Protein 6DBD (pdb70)

Nearest PDB structures (foldseek):
  6dbd-assembly3_C  TM=1.009E+00  e=6.130E-25  Lama glama
  6dbd-assembly2_B  TM=9.907E-01  e=2.478E-22  Lama glama
  8q95-assembly1_C  TM=9.164E-01  e=5.191E-14  Vicugna pacos
  7jwq-assembly1_A  TM=8.833E-01  e=3.161E-10  Homo sapiens
  7xst-assembly1_O  TM=7.056E-01  e=2.706E-07  Homo sapiens

Foldseek 3Di:
DKAKAKDWADEEAAQAKIKIKIFIDDPLVFWAKKFKQFVHHTAKIAGPVRDIDGDPVQPPAKDWDDPDSTMIMIIGGRDDQVPFGWMKMWTAGDDDPGIDIYPTHTHGYHD/DKAKAKDWADEEAAQAKIKIKIFIDDPLVFWFKKFKWFDPVDTHTAKMAGPVGDMDHDPVQPPAKDWDAPDSGMIMIIGGRDDQVPFGWMKMWTAGDDDDGIDIYPTHTHGYHD/DKAWEKDWADEDEAQAKTKIKIFMDDPLVFWAKKFKQFVHHTAKMAGPVGDMDGDCVLVPQWDWDAPDSGMIMIMGGRDDQVPFGWMKMWTAGDDDVGIDIYDTGTHGYHD/DKAKEKDWADEEEAQAKTKIKIFIDDPCPQWQKKAKQAPNHTQKMAGPVGDMDHDPVLVVQWDWDAPDDGMIMIIGGRDAQVPWGWIKMWIAGDDDPGIDIYDTGTHGYHHD

Sequence (448 aa):
QVKLEESGGGLVQAEGSSLRLSCVTSGRIEGILLVGWYRQRDVVASIDRNGNTRYDGSAEGRFTIARENANTVYLQMNNLRPEDSNVYVCGALSSGVNPWAWGQGTQVTVSSQVKLEESGGGLVQAEGSLRLSCVTSGRIEGILLVGWYRQGKQRDVVASIDRNGNTRYDGSAEGRFTIARENANTVYLQMNNLRPEDSNVYVCGALSSGVNPWAWGQGTQVTVSSQVKLEESGGGLVQAEGSLRLSCVTSGRIEGILLVGWYRQRDVVASIDRNGNTRYDGSAEGRFTIARENANTVYLQMNNLRPEDSNVYVCGALSSGVNPWAWGQGTQVTVSSQVKLEESGGGLVQAEGSLRLSCVTSGRIEGILLVGWYRQRDVVASIDRNGNTRYDGSAEGRFTIARENANTVYLQMNNLRPEDSNVYVCGALSSGVNPWAWGQGTQVTVSSE

B-factor: mean 36.5, std 15.75, range [14.29, 109.76]

Radius of gyration: 23.39 Å; Cα contacts (8 Å, |Δi|>4): 1218; chains: 4; bounding box: 67×67×54 Å

Structure (mmCIF, N/CA/C/O backbone):
data_6DBD
#
_entry.id   6DBD
#
_cell.length_a   97.701
_cell.length_b   97.701
_cell.length_c   243.800
_cell.angle_alpha   90.000
_cell.angle_beta   90.000
_cell.angle_gamma   120.000
#
_symmetry.space_group_name_H-M   'P 65 2 2'
#
loop_
_entity.id
_entity.type
_entity.pdbx_description
1 polymer 'nanobody VHH R326'
2 non-polymer 'SODIUM ION'
3 non-polymer 'ACETATE ION'
4 water water
#
loop_
_atom_site.group_PDB
_atom_site.id
_atom_site.type_symbol
_atom_site.label_atom_id
_atom_site.label_alt_id
_atom_site.label_comp_id
_atom_site.label_asym_id
_atom_site.label_entity_id
_atom_site.label_seq_id
_atom_site.pdbx_PDB_ins_code
_atom_site.Cartn_x
_atom_site.Cartn_y
_atom_site.Cartn_z
_atom_site.occupancy
_atom_site.B_iso_or_equiv
_atom_site.auth_seq_id
_atom_site.auth_comp_id
_atom_site.auth_asym_id
_atom_site.auth_atom_id
_atom_site.pdbx_PDB_model_num
ATOM 1 N N . GLN A 1 1 ? -9.817 62.514 3.631 1.00 62.79 1 GLN A N 1
ATOM 2 C CA . GLN A 1 1 ? -8.992 63.395 4.509 1.00 67.95 1 GLN A CA 1
ATOM 3 C C . GLN A 1 1 ? -7.731 62.683 5.037 1.00 64.61 1 GLN A C 1
ATOM 4 O O . GLN A 1 1 ? -6.957 63.255 5.807 1.00 61.94 1 GLN A O 1
ATOM 10 N N . VAL A 1 2 ? -7.546 61.425 4.651 1.00 47.57 2 VAL A N 1
ATOM 11 C CA . VAL A 1 2 ? -6.285 60.721 4.847 1.00 41.11 2 VAL A CA 1
ATOM 12 C C . VAL A 1 2 ? -5.722 60.399 3.472 1.00 36.87 2 VAL A C 1
ATOM 13 O O . VAL A 1 2 ? -6.441 59.870 2.616 1.00 43.77 2 VAL A O 1
ATOM 26 N N . LYS A 1 3 ? -4.447 60.722 3.260 1.00 35.66 3 LYS A N 1
ATOM 27 C CA . LYS A 1 3 ? -3.760 60.437 2.010 1.00 37.73 3 LYS A CA 1
ATOM 28 C C . LYS A 1 3 ? -2.569 59.547 2.302 1.00 35.27 3 LYS A C 1
ATOM 29 O O . LYS A 1 3 ? -1.861 59.770 3.294 1.00 32.06 3 LYS A O 1
ATOM 48 N N . LEU A 1 4 ? -2.363 58.543 1.441 1.00 30.83 4 LEU A N 1
ATOM 49 C CA . LEU A 1 4 ? -1.270 57.587 1.561 1.00 28.43 4 LEU A CA 1
ATOM 50 C C . LEU A 1 4 ? -0.386 57.665 0.325 1.00 30.92 4 LEU A C 1
ATOM 51 O O . LEU A 1 4 ? -0.885 57.628 -0.808 1.00 31.85 4 LEU A O 1
ATOM 67 N N . GLU A 1 5 ? 0.925 57.720 0.543 1.00 26.88 5 GLU A N 1
ATOM 68 C CA . GLU A 1 5 ? 1.894 57.715 -0.553 1.00 26.60 5 GLU A CA 1
ATOM 69 C C . GLU A 1 5 ? 2.897 56.595 -0.328 1.00 27.95 5 GLU A C 1
ATOM 70 O O . GLU A 1 5 ? 3.509 56.504 0.744 1.00 28.75 5 GLU A O 1
ATOM 82 N N . GLU A 1 6 ? 3.047 55.733 -1.326 1.00 24.58 6 GLU A N 1
ATOM 83 C CA . GLU A 1 6 ? 3.864 54.535 -1.206 1.00 22.78 6 GLU A CA 1
ATOM 84 C C . GLU A 1 6 ? 5.162 54.634 -2.002 1.00 25.70 6 GLU A C 1
ATOM 85 O O . GLU A 1 6 ? 5.190 55.199 -3.104 1.00 23.90 6 GLU A O 1
ATOM 97 N N . SER A 1 7 ? 6.197 53.953 -1.487 1.00 23.77 7 SER A N 1
ATOM 98 C CA . SER A 1 7 ? 7.461 53.793 -2.211 1.00 21.03 7 SER A CA 1
ATOM 99 C C . SER A 1 7 ? 8.123 52.479 -1.824 1.00 21.73 7 SER A C 1
ATOM 100 O O . SER A 1 7 ? 7.704 51.793 -0.892 1.00 23.73 7 SER A O 1
ATOM 108 N N . GLY A 1 8 ? 9.191 52.146 -2.553 1.00 22.25 8 GLY A N 1
ATOM 109 C CA . GLY A 1 8 ? 10.073 51.062 -2.190 1.00 21.98 8 GLY A CA 1
ATOM 110 C C . GLY A 1 8 ? 9.988 49.809 -3.042 1.00 27.26 8 GLY A C 1
ATOM 111 O O . GLY A 1 8 ? 10.791 48.895 -2.829 1.00 25.83 8 GLY A O 1
ATOM 115 N N . GLY A 1 9 ? 9.059 49.713 -3.978 1.00 23.20 9 GLY A N 1
ATOM 116 C CA . GLY A 1 9 ? 8.935 48.508 -4.773 1.00 25.07 9 GLY A CA 1
ATOM 117 C C . GLY A 1 9 ? 9.941 48.485 -5.912 1.00 22.84 9 GLY A C 1
ATOM 118 O O . GLY A 1 9 ? 10.843 49.322 -6.017 1.00 25.17 9 GLY A O 1
ATOM 122 N N . GLY A 1 10 ? 9.730 47.531 -6.828 1.00 26.14 10 GLY A N 1
ATOM 123 C CA . GLY A 1 10 ? 10.545 47.450 -8.014 1.00 28.29 10 GLY A CA 1
ATOM 124 C C . GLY A 1 10 ? 10.871 46.018 -8.353 1.00 25.90 10 GLY A C 1
ATOM 125 O O . GLY A 1 10 ? 10.094 45.117 -8.061 1.00 27.45 10 GLY A O 1
ATOM 129 N N . LEU A 1 11 ? 12.044 45.799 -8.931 1.00 25.75 11 LEU A N 1
ATOM 130 C CA . LEU A 1 11 ? 12.433 44.504 -9.456 1.00 25.87 11 LEU A CA 1
ATOM 131 C C . LEU A 1 11 ? 13.581 43.955 -8.629 1.00 25.96 11 LEU A C 1
ATOM 132 O O . LEU A 1 11 ? 14.560 44.672 -8.384 1.00 32.51 11 LEU A O 1
ATOM 148 N N . VAL A 1 12 ? 13.448 42.700 -8.198 1.00 28.50 12 VAL A N 1
ATOM 149 C CA . VAL A 1 12 ? 14.468 42.044 -7.388 1.00 27.89 12 VAL A CA 1
ATOM 150 C C . VAL A 1 12 ? 14.528 40.571 -7.746 1.00 31.45 12 VAL A C 1
ATOM 151 O O . VAL A 1 12 ? 13.544 39.976 -8.186 1.00 37.79 12 VAL A O 1
ATOM 164 N N . GLN A 1 13 ? 15.686 39.970 -7.511 1.00 32.45 13 GLN A N 1
ATOM 165 C CA . GLN A 1 13 ? 15.838 38.547 -7.768 1.00 37.78 13 GLN A CA 1
ATOM 166 C C . GLN A 1 13 ? 15.324 37.723 -6.589 1.00 40.69 13 GLN A C 1
ATOM 167 O O . GLN A 1 13 ? 15.264 38.187 -5.443 1.00 35.90 13 GLN A O 1
ATOM 171 N N . ALA A 1 14 ? 14.947 36.482 -6.893 1.00 34.43 14 ALA A N 1
ATOM 172 C CA . ALA A 1 14 ? 14.453 35.568 -5.873 1.00 35.76 14 ALA A CA 1
ATOM 173 C C . ALA A 1 14 ? 15.479 35.441 -4.758 1.00 37.13 14 ALA A C 1
ATOM 174 O O . ALA A 1 14 ? 16.689 35.396 -5.002 1.00 36.05 14 ALA A O 1
ATOM 181 N N . GLU A 1 15 ? 14.973 35.395 -3.535 1.00 39.45 15 GLU A N 1
ATOM 182 C CA . GLU A 1 15 ? 15.691 35.362 -2.273 1.00 41.93 15 GLU A CA 1
ATOM 183 C C . GLU A 1 15 ? 16.195 36.741 -1.881 1.00 34.71 15 GLU A C 1
ATOM 184 O O . GLU A 1 15 ? 16.745 36.876 -0.760 1.00 38.88 15 GLU A O 1
ATOM 196 N N . GLY A 1 16 ? 15.967 37.779 -2.699 1.00 30.51 16 GLY A N 1
ATOM 197 C CA . GLY A 1 16 ? 16.333 39.136 -2.365 1.00 30.61 16 GLY A CA 1
ATOM 198 C C . GLY A 1 16 ? 15.293 39.744 -1.443 1.00 31.67 16 GLY A C 1
ATOM 199 O O . GLY A 1 16 ? 14.362 39.083 -0.980 1.00 29.85 16 GLY A O 1
ATOM 203 N N . SER A 1 17 ? 15.446 41.043 -1.216 1.00 28.56 17 SER A N 1
ATOM 204 C CA A SER A 1 17 ? 14.647 41.773 -0.248 0.45 25.81 17 SER A CA 1
ATOM 205 C CA B SER A 1 17 ? 14.654 41.779 -0.244 0.55 25.97 17 SER A CA 1
ATOM 206 C C . SER A 1 17 ? 14.246 43.132 -0.813 1.00 25.83 17 SER A C 1
ATOM 207 O O . SER A 1 17 ? 14.898 43.691 -1.710 1.00 26.00 17 SER A O 1
ATOM 221 N N . LEU A 1 18 ? 13.176 43.676 -0.254 1.00 21.94 18 LEU A N 1
ATOM 222 C CA . LEU A 1 18 ? 12.697 45.022 -0.519 1.00 22.54 18 LEU A CA 1
ATOM 223 C C . LEU A 1 18 ? 12.136 45.578 0.791 1.00 21.40 18 LEU A C 1
ATOM 224 O O . LEU A 1 18 ? 11.744 44.823 1.679 1.00 23.60 18 LEU A O 1
ATOM 240 N N . ARG A 1 19 ? 12.030 46.901 0.870 1.00 19.93 19 ARG A N 1
ATOM 241 C CA . ARG A 1 19 ? 11.330 47.542 1.973 1.00 19.26 19 ARG A CA 1
ATOM 242 C C . ARG A 1 19 ? 10.301 48.495 1.401 1.00 20.25 19 ARG A C 1
ATOM 243 O O . ARG A 1 19 ? 10.668 49.505 0.789 1.00 23.49 19 ARG A O 1
ATOM 264 N N . LEU A 1 20 ? 9.031 48.210 1.631 1.00 19.48 20 LEU A N 1
ATOM 265 C CA . LEU A 1 20 ? 7.968 49.085 1.160 1.00 21.60 20 LEU A CA 1
ATOM 266 C C . LEU A 1 20 ? 7.679 50.112 2.244 1.00 22.79 20 LEU A C 1
ATOM 267 O O . LEU A 1 20 ? 7.667 49.783 3.438 1.00 27.36 20 LEU A O 1
ATOM 283 N N . SER A 1 21 ? 7.475 51.350 1.839 1.00 20.36 21 SER A N 1
ATOM 284 C CA . SER A 1 21 ? 7.209 52.425 2.781 1.00 19.28 21 SER A CA 1
ATOM 285 C C . SER A 1 21 ? 5.881 53.101 2.449 1.00 24.24 21 SER A C 1
ATOM 286 O O . SER A 1 21 ? 5.576 53.372 1.282 1.00 22.93 21 SER A O 1
ATOM 294 N N . CYS A 1 22 ? 5.087 53.339 3.476 1.00 21.25 22 CYS A N 1
ATOM 295 C CA . CYS A 1 22 ? 3.803 53.998 3.346 1.00 20.80 22 CYS A CA 1
ATOM 296 C C . CYS A 1 22 ? 3.795 55.210 4.261 1.00 26.52 22 CYS A C 1
ATOM 297 O O . CYS A 1 22 ? 3.997 55.070 5.474 1.00 25.29 22 CYS A O 1
ATOM 304 N N . VAL A 1 23 ? 3.541 56.384 3.689 1.00 23.28 23 VAL A N 1
ATOM 305 C CA . VAL A 1 23 ? 3.501 57.627 4.449 1.00 25.70 23 VAL A CA 1
ATOM 306 C C . VAL A 1 23 ? 2.083 58.172 4.441 1.00 31.95 23 VAL A C 1
ATOM 307 O O . VAL A 1 23 ? 1.480 58.345 3.374 1.00 27.00 23 VAL A O 1
ATOM 320 N N . THR A 1 24 ? 1.575 58.491 5.629 1.00 25.28 24 THR A N 1
ATOM 321 C CA . THR A 1 24 ? 0.242 59.049 5.779 1.00 29.57 24 THR A CA 1
ATOM 322 C C . THR A 1 24 ? 0.335 60.548 5.961 1.00 39.07 24 THR A C 1
ATOM 323 O O . THR A 1 24 ? 1.288 61.061 6.548 1.00 42.40 24 THR A O 1
ATOM 334 N N . SER A 1 25 ? -0.652 61.255 5.429 1.00 34.95 25 SER A N 1
ATOM 335 C CA . SER A 1 25 ? -0.778 62.676 5.678 1.00 42.69 25 SER A CA 1
ATOM 336 C C . SER A 1 25 ? -2.254 62.987 5.866 1.00 48.58 25 SER A C 1
ATOM 337 O O . SER A 1 25 ? -3.124 62.175 5.537 1.00 41.19 25 SER A O 1
ATOM 345 N N . GLY A 1 26 ? -2.522 64.152 6.444 1.00 49.16 26 GLY A N 1
ATOM 346 C CA . GLY A 1 26 ? -3.880 64.558 6.754 1.00 48.78 26 GLY A CA 1
ATOM 347 C C . GLY A 1 26 ? -4.264 64.246 8.185 1.00 53.90 26 GLY A C 1
ATOM 348 O O . GLY A 1 26 ? -3.434 64.365 9.092 1.00 56.59 26 GLY A O 1
ATOM 352 N N . ARG A 1 27 ? -5.508 63.806 8.394 1.00 63.88 27 ARG A N 1
ATOM 353 C CA . ARG A 1 27 ? -6.059 63.593 9.736 1.00 67.97 27 ARG A CA 1
ATOM 354 C C . ARG A 1 27 ? -5.632 62.219 10.257 1.00 61.44 27 ARG A C 1
ATOM 355 O O . ARG A 1 27 ? -6.407 61.260 10.337 1.00 55.83 27 ARG A O 1
ATOM 359 N N . ILE A 1 28 ? -4.355 62.136 10.634 1.00 46.93 28 ILE A N 1
ATOM 360 C CA . ILE A 1 28 ? -3.799 60.844 11.031 1.00 48.45 28 ILE A CA 1
ATOM 361 C C . ILE A 1 28 ? -4.230 60.431 12.425 1.00 44.29 28 ILE A C 1
ATOM 362 O O . ILE A 1 28 ? -4.037 59.267 12.802 1.00 49.49 28 ILE A O 1
ATOM 378 N N . GLU A 1 29 ? -4.808 61.361 13.194 1.00 47.81 29 GLU A N 1
ATOM 379 C CA . GLU A 1 29 ? -5.166 61.093 14.583 1.00 49.29 29 GLU A CA 1
ATOM 380 C C . GLU A 1 29 ? -6.244 60.024 14.692 1.00 47.43 29 GLU A C 1
ATOM 381 O O . GLU A 1 29 ? -6.283 59.283 15.679 1.00 58.21 29 GLU A O 1
ATOM 385 N N . GLY A 1 30 ? -7.103 59.906 13.682 1.00 47.34 30 GLY A N 1
ATOM 386 C CA . GLY A 1 30 ? -8.171 58.928 13.688 1.00 45.18 30 GLY A CA 1
ATOM 387 C C . GLY A 1 30 ? -7.816 57.572 13.112 1.00 38.22 30 GLY A C 1
ATOM 388 O O . GLY A 1 30 ? -8.686 56.700 13.039 1.00 41.94 30 GLY A O 1
ATOM 392 N N . ILE A 1 31 ? -6.575 57.350 12.692 1.00 37.98 31 ILE A N 1
ATOM 393 C CA . ILE A 1 31 ? -6.212 56.082 12.066 1.00 33.82 31 ILE A CA 1
ATOM 394 C C . ILE A 1 31 ? -6.095 54.998 13.125 1.00 40.99 31 ILE A C 1
ATOM 395 O O . ILE A 1 31 ? -5.349 55.133 14.100 1.00 37.99 31 ILE A O 1
ATOM 411 N N . LEU A 1 32 ? -6.808 53.906 12.909 1.00 35.24 32 LEU A N 1
ATOM 412 C CA . LEU A 1 32 ? -6.818 52.774 13.822 1.00 36.22 32 LEU A CA 1
ATOM 413 C C . LEU A 1 32 ? -5.804 51.711 13.438 1.00 33.31 32 LEU A C 1
ATOM 414 O O . LEU A 1 32 ? -5.322 50.974 14.303 1.00 30.90 32 LEU A O 1
ATOM 430 N N . LEU A 1 33 ? -5.489 51.609 12.159 1.00 29.35 33 LEU A N 1
ATOM 431 C CA . LEU A 1 33 ? -4.696 50.503 11.648 1.00 28.84 33 LEU A CA 1
ATOM 432 C C . LEU A 1 33 ? -4.111 50.922 10.323 1.00 27.40 33 LEU A C 1
ATOM 433 O O . LEU A 1 33 ? -4.778 51.619 9.549 1.00 29.22 33 LEU A O 1
ATOM 449 N N . VAL A 1 34 ? -2.860 50.528 10.082 1.00 23.72 34 VAL A N 1
ATOM 450 C CA . VAL A 1 34 ? -2.200 50.695 8.793 1.00 21.93 34 VAL A CA 1
ATOM 451 C C . VAL A 1 34 ? 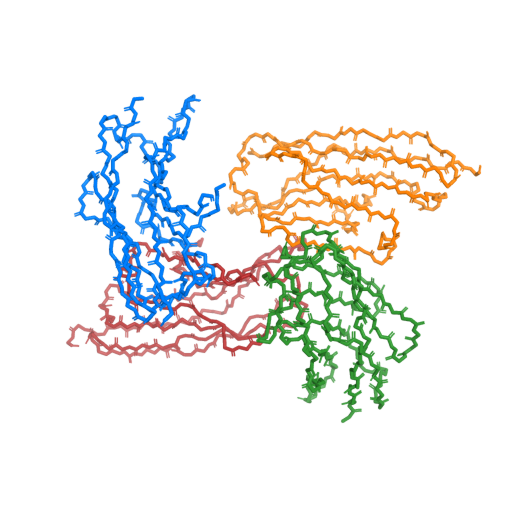-1.691 49.326 8.367 1.00 24.55 34 VAL A C 1
ATOM 452 O O . VAL A 1 34 ? -1.086 48.597 9.156 1.00 23.66 34 VAL A O 1
ATOM 465 N N . GLY A 1 35 ? -1.934 48.975 7.122 1.00 24.44 35 GLY A N 1
ATOM 466 C CA . GLY A 1 35 ? -1.546 47.677 6.643 1.00 24.12 35 GLY A CA 1
ATOM 467 C C . GLY A 1 35 ? -1.084 47.732 5.204 1.00 22.28 35 GLY A C 1
ATOM 468 O O . GLY A 1 35 ? -1.293 48.712 4.484 1.00 22.45 35 GLY A O 1
ATOM 472 N N . TRP A 1 36 ? -0.454 46.637 4.815 1.00 21.72 36 TRP A N 1
ATOM 473 C CA . TRP A 1 36 ? -0.087 46.359 3.440 1.00 23.61 36 TRP A CA 1
ATOM 474 C C . TRP A 1 36 ? -0.917 45.180 2.963 1.00 23.50 36 TRP A C 1
ATOM 475 O O . TRP A 1 36 ? -1.035 44.164 3.666 1.00 21.65 36 TRP A O 1
ATOM 496 N N . TYR A 1 37 ? -1.468 45.319 1.747 1.00 23.44 37 TYR A N 1
ATOM 497 C CA . TYR A 1 37 ? -2.437 44.408 1.162 1.00 23.49 37 TYR A CA 1
ATOM 498 C C . TYR A 1 37 ? -1.981 44.000 -0.237 1.00 30.45 37 TYR A C 1
ATOM 499 O O . TYR A 1 37 ? -1.361 44.784 -0.959 1.00 29.02 37 TYR A O 1
ATOM 517 N N . ARG A 1 38 ? -2.224 42.745 -0.582 1.00 29.56 38 ARG A N 1
ATOM 518 C CA . ARG A 1 38 ? -2.025 42.292 -1.952 1.00 28.28 38 ARG A CA 1
ATOM 519 C C . ARG A 1 38 ? -3.259 42.686 -2.738 1.00 39.98 38 ARG A C 1
ATOM 520 O O . ARG A 1 38 ? -4.380 42.327 -2.354 1.00 37.99 38 ARG A O 1
ATOM 530 N N . GLN A 1 39 ? -3.048 43.417 -3.825 1.00 46.36 39 GLN A N 1
ATOM 531 C CA . GLN A 1 39 ? -4.128 43.970 -4.641 1.00 55.07 39 GLN A CA 1
ATOM 532 C C . GLN A 1 39 ? -4.829 42.878 -5.435 1.00 65.96 39 GLN A C 1
ATOM 533 O O . GLN A 1 39 ? -4.222 42.270 -6.307 1.00 49.71 39 GLN A O 1
ATOM 547 N N . ARG A 1 45 ? -8.639 42.951 -1.825 1.00 55.06 45 ARG A N 1
ATOM 548 C CA . ARG A 1 45 ? -7.398 43.325 -1.146 1.00 45.72 45 ARG A CA 1
ATOM 549 C C . ARG A 1 45 ? -7.182 42.480 0.119 1.00 54.55 45 ARG A C 1
ATOM 550 O O . ARG A 1 45 ? -7.877 42.665 1.118 1.00 53.32 45 ARG A O 1
ATOM 571 N N . ASP A 1 46 ? -6.207 41.571 0.065 1.00 43.39 46 ASP A N 1
ATOM 572 C CA . ASP A 1 46 ? -5.932 40.620 1.141 1.00 37.74 46 ASP A CA 1
ATOM 573 C C . ASP A 1 46 ? -4.723 41.065 1.953 1.00 32.90 46 ASP A C 1
ATOM 574 O O . ASP A 1 46 ? -3.673 41.348 1.386 1.00 30.04 46 ASP A O 1
ATOM 583 N N . VAL A 1 47 ? -4.851 41.050 3.280 1.00 27.84 47 VAL A N 1
ATOM 584 C CA . VAL A 1 47 ? -3.822 41.623 4.127 1.00 25.78 47 VAL A CA 1
ATOM 585 C C . VAL A 1 47 ? -2.565 40.773 4.063 1.00 30.26 47 VAL A C 1
ATOM 586 O O . VAL A 1 47 ? -2.621 39.542 3.993 1.00 30.71 47 VAL A O 1
ATOM 599 N N . VAL A 1 48 ? -1.425 41.446 4.011 1.00 22.73 48 VAL A N 1
ATOM 600 C CA . VAL A 1 48 ? -0.120 40.835 4.180 1.00 22.61 48 VAL A CA 1
ATOM 601 C C . VAL A 1 48 ? 0.368 41.030 5.604 1.00 21.08 48 VAL A C 1
ATOM 602 O O . VAL A 1 48 ? 0.789 40.082 6.260 1.00 21.59 48 VAL A O 1
ATOM 615 N N . ALA A 1 49 ? 0.326 42.276 6.090 1.00 20.29 49 ALA A N 1
ATOM 616 C CA . ALA A 1 49 ? 0.702 42.601 7.448 1.00 21.32 49 ALA A CA 1
ATOM 617 C C . ALA A 1 49 ? 0.076 43.933 7.837 1.00 20.16 49 ALA A C 1
ATOM 618 O O . ALA A 1 49 ? -0.219 44.773 6.983 1.00 21.91 49 ALA A O 1
ATOM 625 N N . SER A 1 50 ? -0.134 44.113 9.130 1.00 19.93 50 SER A N 1
ATOM 626 C CA . SER A 1 50 ? -0.733 45.354 9.606 1.00 20.57 50 SER A CA 1
ATOM 627 C C . SER A 1 50 ? -0.191 45.691 10.979 1.00 20.55 50 SER A C 1
ATOM 628 O O . SER A 1 50 ? 0.279 44.812 11.722 1.00 19.45 50 SER A O 1
ATOM 636 N N . ILE A 1 51 ? -0.300 46.971 11.329 1.00 20.17 51 ILE A N 1
ATOM 637 C CA . ILE A 1 51 ? 0.073 47.450 12.663 1.00 20.06 51 ILE A CA 1
ATOM 638 C C . ILE A 1 51 ? -0.993 48.424 13.147 1.00 24.77 51 ILE A C 1
ATOM 639 O O . ILE A 1 51 ? -1.436 49.299 12.399 1.00 23.57 51 ILE A O 1
ATOM 655 N N . ASP A 1 52 ? -1.461 48.238 14.375 1.00 23.42 52 ASP A N 1
ATOM 656 C CA . ASP A 1 52 ? -2.563 49.040 14.862 1.00 28.30 52 ASP A CA 1
ATOM 657 C C . ASP A 1 52 ? -2.036 50.103 15.825 1.00 26.72 52 ASP A C 1
ATOM 658 O O . ASP A 1 52 ? -0.836 50.204 16.101 1.00 26.74 52 ASP A O 1
ATOM 667 N N . ARG A 1 53 ? -2.962 50.953 16.298 1.00 32.26 53 ARG A N 1
ATOM 668 C CA . ARG A 1 53 ? -2.581 52.103 17.102 1.00 40.83 53 ARG A CA 1
ATOM 669 C C . ARG A 1 53 ? -1.898 51.690 18.396 1.00 47.46 53 ARG A C 1
ATOM 670 O O . ARG A 1 53 ? -1.121 52.467 18.940 1.00 38.86 53 ARG A O 1
ATOM 674 N N . ASN A 1 54 ? -2.142 50.486 18.898 1.00 37.42 54 ASN A N 1
ATOM 675 C CA . ASN A 1 54 ? -1.432 49.988 20.067 1.00 40.11 54 ASN A CA 1
ATOM 676 C C . ASN A 1 54 ? -0.103 49.300 19.749 1.00 40.10 54 ASN A C 1
ATOM 677 O O . ASN A 1 54 ? 0.550 48.794 20.666 1.00 37.51 54 ASN A O 1
ATOM 688 N N . GLY A 1 55 ? 0.335 49.290 18.496 1.00 28.43 55 GLY A N 1
ATOM 689 C CA . GLY A 1 55 ? 1.560 48.624 18.132 1.00 28.72 55 GLY A CA 1
ATOM 690 C C . GLY A 1 55 ? 1.422 47.131 17.906 1.00 26.30 55 GLY A C 1
ATOM 691 O O . GLY A 1 55 ? 2.422 46.473 17.625 1.00 26.07 55 GLY A O 1
ATOM 695 N N . ASN A 1 56 ? 0.221 46.577 18.009 1.00 24.82 56 ASN A N 1
ATOM 696 C CA . ASN A 1 56 ? 0.040 45.157 17.709 1.00 21.91 56 ASN A CA 1
ATOM 697 C C . ASN A 1 56 ? 0.236 44.904 16.231 1.00 20.49 56 ASN A C 1
ATOM 698 O O . ASN A 1 56 ? -0.265 45.651 15.387 1.00 23.27 56 ASN A O 1
ATOM 709 N N . THR A 1 57 ? 0.970 43.854 15.915 1.00 20.68 57 THR A N 1
ATOM 710 C CA . THR A 1 57 ? 1.265 43.549 14.534 1.00 19.07 57 THR A CA 1
ATOM 711 C C . THR A 1 57 ? 0.564 42.253 14.158 1.00 23.12 57 THR A C 1
ATOM 712 O O . THR A 1 57 ? 0.449 41.335 14.961 1.00 21.89 57 THR A O 1
ATOM 723 N N . ARG A 1 58 ? 0.130 42.182 12.907 1.00 21.42 58 ARG A N 1
ATOM 724 C CA . ARG A 1 58 ? -0.554 40.989 12.428 1.00 19.84 58 ARG A CA 1
ATOM 725 C C . ARG A 1 58 ? 0.052 40.600 11.097 1.00 19.26 58 ARG A C 1
ATOM 726 O O . ARG A 1 58 ? 0.369 41.470 10.284 1.00 19.42 58 ARG A O 1
ATOM 747 N N . TYR A 1 59 ? 0.237 39.294 10.881 1.00 19.84 59 TYR A N 1
ATOM 748 C CA . TYR A 1 59 ? 0.845 38.796 9.654 1.00 19.97 59 TYR A CA 1
ATOM 749 C C . TYR A 1 59 ? -0.001 37.687 9.057 1.00 20.93 59 TYR A C 1
ATOM 750 O O . TYR A 1 59 ? -0.438 36.783 9.753 1.00 21.95 59 TYR A O 1
ATOM 768 N N . ASP A 1 60 ? -0.162 37.732 7.732 1.00 21.15 60 ASP A N 1
ATOM 769 C CA . ASP A 1 60 ? -0.673 36.578 7.015 1.00 22.61 60 ASP A CA 1
ATOM 770 C C . ASP A 1 60 ? 0.325 35.428 7.106 1.00 22.90 60 ASP A C 1
ATOM 771 O O . ASP A 1 60 ? 1.534 35.623 7.217 1.00 23.92 60 ASP A O 1
ATOM 780 N N . GLY A 1 61 ? -0.192 34.214 7.057 1.00 24.47 61 GLY A N 1
ATOM 781 C CA . GLY A 1 61 ? 0.664 33.037 7.065 1.00 28.41 61 GLY A CA 1
ATOM 782 C C . GLY A 1 61 ? 1.794 33.070 6.052 1.00 37.54 61 GLY A C 1
ATOM 783 O O . GLY A 1 61 ? 2.870 32.559 6.322 1.00 31.57 61 GLY A O 1
ATOM 787 N N . SER A 1 62 ? 1.581 33.671 4.877 1.00 30.04 62 SER A N 1
ATOM 788 C CA . SER A 1 62 ? 2.668 33.699 3.893 1.00 34.60 62 SER A CA 1
ATOM 789 C C . SER A 1 62 ? 3.752 34.711 4.237 1.00 38.73 62 SER A C 1
ATOM 790 O O . SER A 1 62 ? 4.879 34.581 3.757 1.00 37.51 62 SER A O 1
ATOM 798 N N . ALA A 1 63 ? 3.439 35.694 5.066 1.00 26.27 63 ALA A N 1
ATOM 799 C CA . ALA A 1 63 ? 4.377 36.729 5.454 1.00 28.78 63 ALA A CA 1
ATOM 800 C C . ALA A 1 63 ? 5.132 36.372 6.714 1.00 30.04 63 ALA A C 1
ATOM 801 O O . ALA A 1 63 ? 6.269 36.831 6.902 1.00 25.85 63 ALA A O 1
ATOM 808 N N . GLU A 1 64 ? 4.499 35.612 7.600 1.00 27.83 64 GLU A N 1
ATOM 809 C CA . GLU A 1 64 ? 5.094 35.335 8.896 1.00 30.67 64 GLU A CA 1
ATOM 810 C C . GLU A 1 64 ? 6.460 34.684 8.699 1.00 24.95 64 GLU A C 1
ATOM 811 O O . GLU A 1 64 ? 6.620 33.754 7.892 1.00 30.51 64 GLU A O 1
ATOM 823 N N . GLY A 1 65 ? 7.452 35.177 9.439 1.00 32.21 65 GLY A N 1
ATOM 824 C CA . GLY A 1 65 ? 8.790 34.623 9.404 1.00 31.66 65 GLY A CA 1
ATOM 825 C C . GLY A 1 65 ? 9.699 35.193 8.316 1.00 40.96 65 GLY A C 1
ATOM 826 O O . GLY A 1 65 ? 10.901 34.905 8.320 1.00 39.75 65 GLY A O 1
ATOM 830 N N . ARG A 1 66 ? 9.166 35.932 7.356 1.00 25.74 66 ARG A N 1
ATOM 831 C CA . ARG A 1 66 ? 9.976 36.566 6.314 1.00 27.38 66 ARG A CA 1
ATOM 832 C C . ARG A 1 66 ? 9.804 38.074 6.227 1.00 25.79 66 ARG A C 1
ATOM 833 O O . ARG A 1 66 ? 10.741 38.789 5.810 1.00 25.31 66 ARG A O 1
ATOM 854 N N . PHE A 1 67 ? 8.612 38.568 6.511 1.00 24.35 67 PHE A N 1
ATOM 855 C CA . PHE A 1 67 ? 8.304 39.979 6.424 1.00 24.29 67 PHE A CA 1
ATOM 856 C C . PHE A 1 67 ? 8.127 40.554 7.831 1.00 23.12 67 PHE A C 1
ATOM 857 O O . PHE A 1 67 ? 7.701 39.874 8.770 1.00 24.64 67 PHE A O 1
ATOM 874 N N . THR A 1 68 ? 8.464 41.837 7.979 1.00 19.43 68 THR A N 1
ATOM 875 C CA . THR A 1 68 ? 8.340 42.559 9.241 1.00 18.15 68 THR A CA 1
ATOM 876 C C . THR A 1 68 ? 7.691 43.900 8.941 1.00 22.79 68 THR A C 1
ATOM 877 O O . THR A 1 68 ? 8.172 44.626 8.071 1.00 23.34 68 THR A O 1
ATOM 888 N N . ILE A 1 69 ? 6.606 44.233 9.645 1.00 19.27 69 ILE A N 1
ATOM 889 C CA . ILE A 1 69 ? 6.013 45.559 9.558 1.00 18.32 69 ILE A CA 1
ATOM 890 C C . ILE A 1 69 ? 6.365 46.339 10.814 1.00 19.88 69 ILE A C 1
ATOM 891 O O . ILE A 1 69 ? 6.416 45.788 11.925 1.00 20.29 69 ILE A O 1
ATOM 907 N N . ALA A 1 70 ? 6.665 47.620 10.623 1.00 18.93 70 ALA A N 1
ATOM 908 C CA . ALA A 1 70 ? 7.069 48.448 11.732 1.00 18.28 70 ALA A CA 1
ATOM 909 C C . ALA A 1 70 ? 6.677 49.888 11.482 1.00 22.42 70 ALA A C 1
ATOM 910 O O . ALA A 1 70 ? 6.573 50.360 10.342 1.00 21.02 70 ALA A O 1
ATOM 917 N N . ARG A 1 71 ? 6.425 50.584 12.578 1.00 20.70 71 ARG A N 1
ATOM 918 C CA . ARG A 1 71 ? 6.133 52.010 12.501 1.00 22.19 71 ARG A CA 1
ATOM 919 C C . ARG A 1 71 ? 7.419 52.779 12.773 1.00 24.54 71 ARG A C 1
ATOM 920 O O . ARG A 1 71 ? 8.028 52.634 13.836 1.00 25.04 71 ARG A O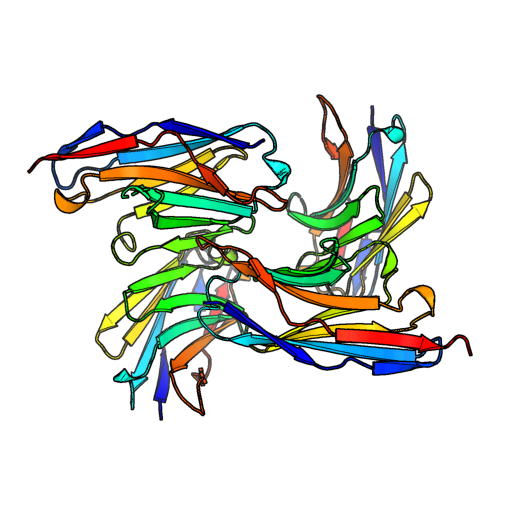 1
ATOM 941 N N . GLU A 1 72 ? 7.811 53.616 11.827 1.00 23.02 72 GLU A N 1
ATOM 942 C CA . GLU A 1 72 ? 9.041 54.389 11.933 1.00 24.49 72 GLU A CA 1
ATOM 943 C C . GLU A 1 72 ? 8.802 55.694 12.666 1.00 30.31 72 GLU A C 1
ATOM 944 O O . GLU A 1 72 ? 9.651 56.143 13.448 1.00 30.11 72 GLU A O 1
ATOM 956 N N . ASN A 1 73 ? 7.644 56.295 12.447 1.00 25.98 73 ASN A N 1
ATOM 957 C CA . ASN A 1 73 ? 7.271 57.524 13.146 1.00 24.05 73 ASN A CA 1
ATOM 958 C C . ASN A 1 73 ? 5.768 57.721 12.979 1.00 27.68 73 ASN A C 1
ATOM 959 O O . ASN A 1 73 ? 5.063 56.844 12.463 1.00 26.58 73 ASN A O 1
ATOM 970 N N . ALA A 1 74 ? 5.272 58.892 13.392 1.00 26.01 74 ALA A N 1
ATOM 971 C CA . ALA A 1 74 ? 3.826 59.107 13.416 1.00 28.56 74 ALA A CA 1
ATOM 972 C C . ALA A 1 74 ? 3.189 59.017 12.036 1.00 29.85 74 ALA A C 1
ATOM 973 O O . ALA A 1 74 ? 1.983 58.748 11.942 1.00 33.94 74 ALA A O 1
ATOM 980 N N . ASN A 1 75 ? 3.956 59.208 10.975 1.00 29.91 75 ASN A N 1
ATOM 981 C CA . ASN A 1 75 ? 3.403 59.208 9.624 1.00 26.26 75 ASN A CA 1
ATOM 982 C C . ASN A 1 75 ? 3.864 58.058 8.745 1.00 27.96 75 ASN A C 1
ATOM 983 O O . ASN A 1 75 ? 3.428 57.981 7.594 1.00 31.67 75 ASN A O 1
ATOM 994 N N . THR A 1 76 ? 4.733 57.177 9.221 1.00 21.72 76 THR A N 1
ATOM 995 C CA . THR A 1 76 ? 5.451 56.277 8.309 1.00 21.62 76 THR A CA 1
ATOM 996 C C . THR A 1 76 ? 5.442 54.852 8.836 1.00 21.48 76 THR A C 1
ATOM 997 O O . THR A 1 76 ? 5.842 54.605 9.980 1.00 22.89 76 THR A O 1
ATOM 1008 N N . VAL A 1 77 ? 5.016 53.903 7.991 1.00 19.12 77 VAL A N 1
ATOM 1009 C CA . VAL A 1 77 ? 5.030 52.482 8.295 1.00 18.56 77 VAL A CA 1
ATOM 1010 C C . VAL A 1 77 ? 5.751 51.781 7.163 1.00 22.18 77 VAL A C 1
ATOM 1011 O O . VAL A 1 77 ? 5.480 52.066 5.991 1.00 25.14 77 VAL A O 1
ATOM 1024 N N . TYR A 1 78 ? 6.627 50.839 7.492 1.00 19.71 78 TYR A N 1
ATOM 1025 C CA . TYR A 1 78 ? 7.324 50.131 6.430 1.00 20.81 78 TYR A CA 1
ATOM 1026 C C . TYR A 1 78 ? 7.134 48.631 6.581 1.00 21.91 78 TYR A C 1
ATOM 1027 O O . TYR A 1 78 ? 6.861 48.120 7.661 1.00 20.24 78 TYR A O 1
ATOM 1045 N N . LEU A 1 79 ? 7.281 47.951 5.459 1.00 18.60 79 LEU A N 1
ATOM 1046 C CA . LEU A 1 79 ? 7.238 46.496 5.397 1.00 18.19 79 LEU A CA 1
ATOM 1047 C C . LEU A 1 79 ? 8.570 45.990 4.844 1.00 17.91 79 LEU A C 1
ATOM 1048 O O . LEU A 1 79 ? 8.886 46.157 3.653 1.00 19.54 79 LEU A O 1
ATOM 1064 N N . GLN A 1 80 ? 9.366 45.384 5.697 1.00 18.59 80 GLN A N 1
ATOM 1065 C CA . GLN A 1 80 ? 10.600 44.758 5.251 1.00 19.60 80 GLN A CA 1
ATOM 1066 C C . GLN A 1 80 ? 10.264 43.360 4.726 1.00 19.55 80 GLN A C 1
ATOM 1067 O O . GLN A 1 80 ? 9.747 42.528 5.468 1.00 20.22 80 GLN A O 1
ATOM 1081 N N . MET A 1 81 ? 10.534 43.102 3.445 1.00 20.08 81 MET A N 1
ATOM 1082 C CA . MET A 1 81 ? 10.219 41.822 2.805 1.00 21.14 81 MET A CA 1
ATOM 1083 C C . MET A 1 81 ? 11.511 41.082 2.502 1.00 21.44 81 MET A C 1
ATOM 1084 O O . MET A 1 81 ? 12.264 41.495 1.614 1.00 27.66 81 MET A O 1
ATOM 1098 N N . ASN A 1 82 ? 11.781 40.010 3.242 1.00 23.86 82 ASN A N 1
ATOM 1099 C CA . ASN A 1 82 ? 12.971 39.210 2.991 1.00 26.13 82 ASN A CA 1
ATOM 1100 C C . ASN A 1 82 ? 12.602 37.906 2.289 1.00 30.26 82 ASN A C 1
ATOM 1101 O O . ASN A 1 82 ? 11.451 37.469 2.299 1.00 29.29 82 ASN A O 1
ATOM 1112 N N . ASN A 1 83 ? 13.606 37.284 1.687 1.00 30.82 83 ASN A N 1
ATOM 1113 C CA . ASN A 1 83 ? 13.464 35.959 1.081 1.00 32.89 83 ASN A CA 1
ATOM 1114 C C . ASN A 1 83 ? 12.280 35.910 0.123 1.00 32.78 83 ASN A C 1
ATOM 1115 O O . ASN A 1 83 ? 11.432 35.016 0.176 1.00 35.34 83 ASN A O 1
ATOM 1126 N N . LEU A 1 84 ? 12.237 36.891 -0.773 1.00 30.19 84 LEU A N 1
ATOM 1127 C CA . LEU A 1 84 ? 11.155 37.001 -1.730 1.00 30.01 84 LEU A CA 1
ATOM 1128 C C . LEU A 1 84 ? 11.204 35.853 -2.737 1.00 33.29 84 LEU A C 1
ATOM 1129 O O . LEU A 1 84 ? 12.255 35.252 -2.989 1.00 36.87 84 LEU A O 1
ATOM 1145 N N . ARG A 1 85 ? 10.046 35.545 -3.305 1.00 34.11 85 ARG A N 1
ATOM 1146 C CA . ARG A 1 85 ? 9.889 34.470 -4.272 1.00 38.19 85 ARG A CA 1
ATOM 1147 C C . ARG A 1 85 ? 9.060 34.961 -5.443 1.00 36.66 85 ARG A C 1
ATOM 1148 O O . ARG A 1 85 ? 8.298 35.923 -5.314 1.00 34.03 85 ARG A O 1
ATOM 1169 N N . PRO A 1 86 ? 9.182 34.319 -6.610 1.00 42.22 86 PRO A N 1
ATOM 1170 C CA . PRO A 1 86 ? 8.411 34.796 -7.768 1.00 39.30 86 PRO A CA 1
ATOM 1171 C C . PRO A 1 86 ? 6.931 34.894 -7.492 1.00 42.64 86 PRO A C 1
ATOM 1172 O O . PRO A 1 86 ? 6.266 35.806 -7.987 1.00 40.59 86 PRO A O 1
ATOM 1183 N N . GLU A 1 87 ? 6.399 33.989 -6.682 1.00 39.63 87 GLU A N 1
ATOM 1184 C CA . GLU A 1 87 ? 4.973 34.021 -6.388 1.00 40.87 87 GLU A CA 1
ATOM 1185 C C . GLU A 1 87 ? 4.585 35.257 -5.586 1.00 39.13 87 GLU A C 1
ATOM 1186 O O . GLU A 1 87 ? 3.396 35.591 -5.505 1.00 43.41 87 GLU A O 1
ATOM 1198 N N . ASP A 1 88 ? 5.556 35.959 -5.018 1.00 37.79 88 ASP A N 1
ATOM 1199 C CA . ASP A 1 88 ? 5.285 37.211 -4.322 1.00 36.41 88 ASP A CA 1
ATOM 1200 C C . ASP A 1 88 ? 5.089 38.384 -5.270 1.00 37.56 88 ASP A C 1
ATOM 1201 O O . ASP A 1 88 ? 4.713 39.466 -4.814 1.00 33.31 88 ASP A O 1
ATOM 1210 N N . SER A 1 89 ? 5.373 38.215 -6.558 1.00 32.10 89 SER A N 1
ATOM 1211 C CA . SER A 1 89 ? 5.168 39.296 -7.509 1.00 31.15 89 SER A CA 1
ATOM 1212 C C . SER A 1 89 ? 3.703 39.703 -7.495 1.00 34.53 89 SER A C 1
ATOM 1213 O O . SER A 1 89 ? 2.817 38.856 -7.633 1.00 35.34 89 SER A O 1
ATOM 1221 N N . ASN A 1 90 ? 3.451 41.000 -7.350 1.00 32.95 90 ASN A N 1
ATOM 1222 C CA . ASN A 1 90 ? 2.099 41.494 -7.130 1.00 36.14 90 ASN A CA 1
ATOM 1223 C C . ASN A 1 90 ? 2.168 43.012 -7.053 1.00 32.16 90 ASN A C 1
ATOM 1224 O O . ASN A 1 90 ? 3.239 43.599 -6.891 1.00 28.89 90 ASN A O 1
ATOM 1235 N N . VAL A 1 91 ? 1.012 43.638 -7.154 1.00 33.92 91 VAL A N 1
ATOM 1236 C CA . VAL A 1 91 ? 0.850 45.009 -6.709 1.00 29.98 91 VAL A CA 1
ATOM 1237 C C . VAL A 1 91 ? 0.468 44.949 -5.237 1.00 29.68 91 VAL A C 1
ATOM 1238 O O . VAL A 1 91 ? -0.503 44.281 -4.867 1.00 31.23 91 VAL A O 1
ATOM 1251 N N . TYR A 1 92 ? 1.232 45.643 -4.416 1.00 27.59 92 TYR A N 1
ATOM 1252 C CA . TYR A 1 92 ? 0.955 45.785 -2.995 1.00 27.65 92 TYR A CA 1
ATOM 1253 C C . TYR A 1 92 ? 0.446 47.192 -2.739 1.00 30.16 92 TYR A C 1
ATOM 1254 O O . TYR A 1 92 ? 0.968 48.150 -3.314 1.00 34.89 92 TYR A O 1
ATOM 1272 N N . VAL A 1 93 ? -0.572 47.319 -1.891 1.00 24.58 93 VAL A N 1
ATOM 1273 C CA . VAL A 1 93 ? -1.202 48.609 -1.644 1.00 24.90 93 VAL A CA 1
ATOM 1274 C C . VAL A 1 93 ? -1.258 48.836 -0.141 1.00 29.07 93 VAL A C 1
ATOM 1275 O O . VAL A 1 93 ? -1.547 47.914 0.630 1.00 26.76 93 VAL A O 1
ATOM 1288 N N . CYS A 1 94 ? -0.968 50.067 0.271 1.00 22.25 94 CYS A N 1
ATOM 1289 C CA . CYS A 1 94 ? -1.083 50.442 1.681 1.00 22.54 94 CYS A CA 1
ATOM 1290 C C . CYS A 1 94 ? -2.506 50.911 1.951 1.00 24.42 94 CYS A C 1
ATOM 1291 O O . CYS A 1 94 ? -3.107 51.618 1.133 1.00 28.28 94 CYS A O 1
ATOM 1298 N N . GLY A 1 95 ? -3.047 50.489 3.081 1.00 22.65 95 GLY A N 1
ATOM 1299 C CA . GLY A 1 95 ? -4.371 50.903 3.494 1.00 25.72 95 GLY A CA 1
ATOM 1300 C C . GLY A 1 95 ? -4.347 51.373 4.931 1.00 28.10 95 GLY A C 1
ATOM 1301 O O . GLY A 1 95 ? -3.575 50.881 5.751 1.00 28.42 95 GLY A O 1
ATOM 1305 N N . ALA A 1 96 ? -5.177 52.374 5.207 1.00 29.90 96 ALA A N 1
ATOM 1306 C CA . ALA A 1 96 ? -5.385 52.893 6.555 1.00 32.09 96 ALA A CA 1
ATOM 1307 C C . ALA A 1 96 ? -6.860 52.891 6.912 1.00 36.17 96 ALA A C 1
ATOM 1308 O O . ALA A 1 96 ? -7.696 53.449 6.193 1.00 36.54 96 ALA A O 1
ATOM 1315 N N . LEU A 1 97 ? -7.159 52.291 8.052 1.00 32.27 97 LEU A N 1
ATOM 1316 C CA . LEU A 1 97 ? -8.504 52.180 8.574 1.00 31.63 97 LEU A CA 1
ATOM 1317 C C . LEU A 1 97 ? -8.673 53.249 9.641 1.00 35.04 97 LEU A C 1
ATOM 1318 O O . LEU A 1 97 ? -7.877 53.313 10.589 1.00 39.41 97 LEU A O 1
ATOM 1334 N N . SER A 1 98 ? -9.643 54.128 9.441 1.00 37.81 98 SER A N 1
ATOM 1335 C CA . SER A 1 98 ? -9.920 55.198 10.380 1.00 47.27 98 SER A CA 1
ATOM 1336 C C . SER A 1 98 ? -11.282 54.970 11.004 1.00 51.37 98 SER A C 1
ATOM 1337 O O . SER A 1 98 ? -12.028 54.069 10.620 1.00 53.03 98 SER A O 1
ATOM 1345 N N . SER A 1 99 ? -11.585 55.799 11.989 1.00 61.33 99 SER A N 1
ATOM 1346 C CA . SER A 1 99 ? -12.915 55.856 12.574 1.00 69.92 99 SER A CA 1
ATOM 1347 C C . SER A 1 99 ? -13.759 56.837 11.773 1.00 75.91 99 SER A C 1
ATOM 1348 O O . SER A 1 99 ? -13.290 57.931 11.442 1.00 79.35 99 SER A O 1
ATOM 1356 N N . GLY A 1 100 ? -14.976 56.424 11.419 1.00 67.42 100 GLY A N 1
ATOM 1357 C CA . GLY A 1 100 ? -15.931 57.339 10.816 1.00 72.12 100 GLY A CA 1
ATOM 1358 C C . GLY A 1 100 ? -16.591 56.868 9.533 1.00 83.48 100 GLY A C 1
ATOM 1359 O O . GLY A 1 100 ? -16.687 55.664 9.268 1.00 80.00 100 GLY A O 1
ATOM 1363 N N . VAL A 1 101 ? -17.035 57.833 8.720 1.00 85.45 101 VAL A N 1
ATOM 1364 C CA . VAL A 1 101 ? -17.899 57.542 7.579 1.00 89.24 101 VAL A CA 1
ATOM 1365 C C . VAL A 1 101 ? -17.087 57.077 6.375 1.00 87.10 101 VAL A C 1
ATOM 1366 O O . VAL A 1 101 ? -17.525 56.199 5.624 1.00 94.15 101 VAL A O 1
ATOM 1370 N N . ASN A 1 102 ? -15.918 57.675 6.150 1.00 78.43 102 ASN A N 1
ATOM 1371 C CA . ASN A 1 102 ? -15.018 57.234 5.092 1.00 79.21 102 ASN A CA 1
ATOM 1372 C C . ASN A 1 102 ? -13.912 56.410 5.738 1.00 73.33 102 ASN A C 1
ATOM 1373 O O . ASN A 1 102 ? -12.816 56.930 5.988 1.00 73.80 102 ASN A O 1
ATOM 1377 N N . PRO A 1 103 ? -14.155 55.125 6.029 1.00 64.50 103 PRO A N 1
ATOM 1378 C CA . PRO A 1 103 ? -13.251 54.404 6.933 1.00 49.67 103 PRO A CA 1
ATOM 1379 C C . PRO A 1 103 ? -11.916 54.023 6.311 1.00 47.62 103 PRO A C 1
ATOM 1380 O O . PRO A 1 103 ? -10.904 54.033 7.017 1.00 47.46 103 PRO A O 1
ATOM 1391 N N . TRP A 1 104 ? -11.868 53.693 5.021 1.00 40.92 104 TRP A N 1
ATOM 1392 C CA . TRP A 1 104 ? -10.641 53.193 4.412 1.00 40.57 104 TRP A CA 1
ATOM 1393 C C . TRP A 1 104 ? -10.029 54.248 3.501 1.00 36.93 104 TRP A C 1
ATOM 1394 O O . TRP A 1 104 ? -10.738 54.896 2.738 1.00 39.35 104 TRP A O 1
ATOM 1415 N N . ALA A 1 105 ? -8.718 54.419 3.602 1.00 37.24 105 ALA A N 1
ATOM 1416 C CA . ALA A 1 105 ? -7.937 55.164 2.627 1.00 41.83 105 ALA A CA 1
ATOM 1417 C C . ALA A 1 105 ? -6.904 54.216 2.042 1.00 37.87 105 ALA A C 1
ATOM 1418 O O . ALA A 1 105 ? -6.391 53.345 2.744 1.00 33.90 105 ALA A O 1
ATOM 1425 N N . TRP A 1 106 ? -6.602 54.374 0.748 1.00 35.35 106 TRP A N 1
ATOM 1426 C CA . TRP A 1 106 ? -5.673 53.491 0.047 1.00 32.75 106 TRP A CA 1
ATOM 1427 C C . TRP A 1 106 ? -4.602 54.304 -0.661 1.00 31.58 106 TRP A C 1
ATOM 1428 O O . TRP A 1 106 ? -4.887 55.359 -1.233 1.00 38.77 106 TRP A O 1
ATOM 1449 N N . GLY A 1 107 ? -3.391 53.772 -0.656 1.00 28.68 107 GLY A N 1
ATOM 1450 C CA . GLY A 1 107 ? -2.314 54.304 -1.444 1.00 29.67 107 GLY A CA 1
ATOM 1451 C C . GLY A 1 107 ? -2.514 53.983 -2.906 1.00 32.73 107 GLY A C 1
ATOM 1452 O O . GLY A 1 107 ? -3.510 53.385 -3.321 1.00 34.70 107 GLY A O 1
ATOM 1456 N N . GLN A 1 108 ? -1.539 54.430 -3.711 1.00 35.38 108 GLN A N 1
ATOM 1457 C CA . GLN A 1 108 ? -1.618 54.332 -5.162 1.00 41.15 108 GLN A CA 1
ATOM 1458 C C . GLN A 1 108 ? -1.257 52.950 -5.682 1.00 45.59 108 GLN A C 1
ATOM 1459 O O . GLN A 1 108 ? -1.512 52.667 -6.859 1.00 44.55 108 GLN A O 1
ATOM 1473 N N . GLY A 1 109 ? -0.671 52.102 -4.840 1.00 34.56 109 GLY A N 1
ATOM 1474 C CA . GLY A 1 109 ? -0.238 50.776 -5.229 1.00 28.13 109 GLY A CA 1
ATOM 1475 C C . GLY A 1 109 ? 1.217 50.755 -5.657 1.00 36.40 109 GLY A C 1
ATOM 1476 O O . GLY A 1 109 ? 1.717 51.717 -6.255 1.00 36.30 109 GLY A O 1
ATOM 1480 N N . THR A 1 110 ? 1.904 49.658 -5.354 1.00 31.05 110 THR A N 1
ATOM 1481 C CA . THR A 1 110 ? 3.344 49.520 -5.585 1.00 31.39 110 THR A CA 1
ATOM 1482 C C . THR A 1 110 ? 3.626 48.173 -6.228 1.00 30.72 110 THR A C 1
ATOM 1483 O O . THR A 1 110 ? 3.341 47.139 -5.632 1.00 30.90 110 THR A O 1
ATOM 1494 N N . GLN A 1 111 ? 4.227 48.179 -7.414 1.00 27.09 111 GLN A N 1
ATOM 1495 C CA . GLN A 1 111 ? 4.568 46.918 -8.062 1.00 33.14 111 GLN A CA 1
ATOM 1496 C C . GLN A 1 111 ? 5.813 46.286 -7.446 1.00 30.12 111 GLN A C 1
ATOM 1497 O O . GLN A 1 111 ? 6.844 46.953 -7.248 1.00 28.96 111 GLN A O 1
ATOM 1511 N N . VAL A 1 112 ? 5.731 44.982 -7.212 1.00 27.78 112 VAL A N 1
ATOM 1512 C CA . VAL A 1 112 ? 6.851 44.165 -6.767 1.00 24.93 112 VAL A CA 1
ATOM 1513 C C . VAL A 1 112 ? 6.960 43.040 -7.766 1.00 27.06 112 VAL A C 1
ATOM 1514 O O . VAL A 1 112 ? 5.997 42.284 -7.964 1.00 30.43 112 VAL A O 1
ATOM 1527 N N . THR A 1 113 ? 8.125 42.918 -8.380 1.00 27.76 113 THR A N 1
ATOM 1528 C CA . THR A 1 113 ? 8.382 41.853 -9.337 1.00 31.72 113 THR A CA 1
ATOM 1529 C C . THR A 1 113 ? 9.625 41.107 -8.896 1.00 33.60 113 THR A C 1
ATOM 1530 O O . THR A 1 113 ? 10.681 41.710 -8.709 1.00 34.67 113 THR A O 1
ATOM 1541 N N . VAL A 1 114 ? 9.500 39.801 -8.735 1.00 28.19 114 VAL A N 1
ATOM 1542 C CA . VAL A 1 114 ? 10.584 38.958 -8.242 1.00 30.37 114 VAL A CA 1
ATOM 1543 C C . VAL A 1 114 ? 10.983 38.034 -9.380 1.00 33.18 114 VAL A C 1
ATOM 1544 O O . VAL A 1 114 ? 10.187 37.184 -9.798 1.00 38.96 114 VAL A O 1
ATOM 1557 N N . SER A 1 115 ? 12.207 38.185 -9.873 1.00 35.36 115 SER A N 1
ATOM 1558 C CA . SER A 1 115 ? 12.648 37.402 -11.027 1.00 39.90 115 SER A CA 1
ATOM 1559 C C . SER A 1 115 ? 13.228 36.058 -10.589 1.00 48.37 115 SER A C 1
ATOM 1560 O O . SER A 1 115 ? 13.636 35.872 -9.444 1.00 41.82 115 SER A O 1
ATOM 1568 N N . SER A 1 116 ? 13.211 35.094 -11.505 1.00 60.98 116 SER A N 1
ATOM 1569 C CA . SER A 1 116 ? 13.730 33.756 -11.207 1.00 72.84 116 SER A CA 1
ATOM 1570 C C . SER A 1 116 ? 15.250 33.736 -11.302 1.00 78.54 116 SER A C 1
ATOM 1571 O O . SER A 1 116 ? 15.931 33.459 -10.316 1.00 82.97 116 SER A O 1
ATOM 1579 N N . GLN B 1 1 ? -23.552 43.825 21.696 1.00 58.71 1 GLN B N 1
ATOM 1580 C CA . GLN B 1 1 ? -22.601 44.472 20.746 1.00 53.82 1 GLN B CA 1
ATOM 1581 C C . GLN B 1 1 ? -22.820 43.985 19.295 1.00 46.62 1 GLN B C 1
ATOM 1582 O O . GLN B 1 1 ? -22.719 44.764 18.361 1.00 49.49 1 GLN B O 1
ATOM 1588 N N . VAL B 1 2 ? -23.090 42.700 19.097 1.00 39.29 2 VAL B N 1
ATOM 1589 C CA . VAL B 1 2 ? -23.388 42.168 17.772 1.00 36.46 2 VAL B CA 1
ATOM 1590 C C . VAL B 1 2 ? -24.860 41.793 17.709 1.00 35.88 2 VAL B C 1
ATOM 1591 O O . VAL B 1 2 ? -25.381 41.119 18.603 1.00 40.19 2 VAL B O 1
ATOM 1604 N N . LYS B 1 3 ? -25.510 42.177 16.614 1.00 35.15 3 LYS B N 1
ATOM 1605 C CA . LYS B 1 3 ? -26.906 41.875 16.379 1.00 34.74 3 LYS B CA 1
ATOM 1606 C C . LYS B 1 3 ? -27.012 41.061 15.102 1.00 31.88 3 LYS B C 1
ATOM 1607 O O . LYS B 1 3 ? -26.320 41.355 14.128 1.00 32.52 3 LYS B O 1
ATOM 1626 N N . LEU B 1 4 ? -27.870 40.049 15.115 1.00 30.67 4 LEU B N 1
ATOM 1627 C CA . LEU B 1 4 ? -28.090 39.194 13.963 1.00 28.28 4 LEU B CA 1
ATOM 1628 C C . LEU B 1 4 ? -29.562 39.207 13.594 1.00 29.57 4 LEU B C 1
ATOM 1629 O O . LEU B 1 4 ? -30.428 39.064 14.461 1.00 32.66 4 LEU B O 1
ATOM 1645 N N . GLU B 1 5 ? -29.854 39.365 12.314 1.00 27.29 5 GLU B N 1
ATOM 1646 C CA . GLU B 1 5 ? -31.225 39.329 11.830 1.00 27.36 5 GLU B CA 1
ATOM 1647 C C . GLU B 1 5 ? -31.302 38.293 10.729 1.00 27.94 5 GLU B C 1
ATOM 1648 O O . GLU B 1 5 ? -30.514 38.350 9.780 1.00 26.69 5 GLU B O 1
ATOM 1660 N N . GLU B 1 6 ? -32.240 37.356 10.874 1.00 24.35 6 GLU B N 1
ATOM 1661 C CA . GLU B 1 6 ? -32.390 36.198 9.993 1.00 22.46 6 GLU B CA 1
ATOM 1662 C C . GLU B 1 6 ? -33.616 36.309 9.094 1.00 22.33 6 GLU B C 1
ATOM 1663 O O . GLU B 1 6 ? -34.646 36.858 9.489 1.00 26.28 6 GLU B O 1
ATOM 1675 N N . SER B 1 7 ? -33.525 35.709 7.900 1.00 21.60 7 SER B N 1
ATOM 1676 C CA . SER B 1 7 ? -34.671 35.625 7.006 1.00 22.90 7 SER B CA 1
ATOM 1677 C C . SER B 1 7 ? -34.512 34.374 6.144 1.00 20.58 7 SER B C 1
ATOM 1678 O O . SER B 1 7 ? -33.465 33.727 6.129 1.00 20.58 7 SER B O 1
ATOM 1686 N N . GLY B 1 8 ? -35.579 34.047 5.412 1.00 21.89 8 GLY B N 1
ATOM 1687 C CA . GLY B 1 8 ? -35.508 33.036 4.374 1.00 20.45 8 GLY B CA 1
ATOM 1688 C C . GLY B 1 8 ? -36.189 31.719 4.708 1.00 23.48 8 GLY B C 1
ATOM 1689 O O . GLY B 1 8 ? -36.259 30.850 3.832 1.00 26.28 8 GLY B O 1
ATOM 1693 N N . GLY B 1 9 ? -36.745 31.557 5.903 1.00 23.56 9 GLY B N 1
ATOM 1694 C CA . GLY B 1 9 ? -37.397 30.319 6.283 1.00 22.20 9 GLY B CA 1
ATOM 1695 C C . GLY B 1 9 ? -38.831 30.267 5.777 1.00 25.87 9 GLY B C 1
ATOM 1696 O O . GLY B 1 9 ? -39.283 31.107 4.996 1.00 24.69 9 GLY B O 1
ATOM 1700 N N . GLY B 1 10 ? -39.552 29.239 6.231 1.00 24.74 10 GLY B N 1
ATOM 1701 C CA . GLY B 1 10 ? -40.943 29.084 5.873 1.00 23.12 10 GLY B CA 1
ATOM 1702 C C . GLY B 1 10 ? -41.306 27.632 5.646 1.00 27.08 10 GLY B C 1
ATOM 1703 O O . GLY B 1 10 ? -40.716 26.724 6.239 1.00 26.42 10 GLY B O 1
ATOM 1707 N N . LEU B 1 11 ? -42.289 27.414 4.789 1.00 23.85 11 LEU B N 1
ATOM 1708 C CA . LEU B 1 11 ? -42.869 26.100 4.531 1.00 21.88 11 LEU B CA 1
ATOM 1709 C C . LEU B 1 11 ? -42.495 25.677 3.111 1.00 25.77 11 LEU B C 1
ATOM 1710 O O . LEU B 1 11 ? -42.667 26.450 2.164 1.00 27.29 11 LEU B O 1
ATOM 1726 N N . VAL B 1 12 ? -41.986 24.460 2.969 1.00 26.21 12 VAL B N 1
ATOM 1727 C CA . VAL B 1 12 ? -41.576 23.931 1.671 1.00 29.77 12 VAL B CA 1
ATOM 1728 C C . VAL B 1 12 ? -41.923 22.445 1.628 1.00 29.36 12 VAL B C 1
ATOM 1729 O O . VAL B 1 12 ? -41.938 21.766 2.656 1.00 30.20 12 VAL B O 1
ATOM 1742 N N . GLN B 1 13 ? -42.189 21.938 0.431 1.00 26.15 13 GLN B N 1
ATOM 1743 C CA . GLN B 1 13 ? -42.459 20.518 0.236 1.00 25.82 13 GLN B CA 1
ATOM 1744 C C . GLN B 1 13 ? -41.153 19.737 0.238 1.00 29.48 13 GLN B C 1
ATOM 1745 O O . GLN B 1 13 ? -40.098 20.261 -0.113 1.00 28.54 13 GLN B O 1
ATOM 1749 N N . ALA B 1 14 ? -41.240 18.463 0.601 1.00 30.36 14 ALA B N 1
ATOM 1750 C CA . ALA B 1 14 ? -40.062 17.610 0.596 1.00 30.07 14 ALA B CA 1
ATOM 1751 C C . ALA B 1 14 ? -39.371 17.671 -0.755 1.00 31.29 14 ALA B C 1
ATOM 1752 O O . ALA B 1 14 ? -40.024 17.698 -1.802 1.00 28.48 14 ALA B O 1
ATOM 1759 N N . GLU B 1 15 ? -38.046 17.660 -0.708 1.00 28.55 15 GLU B N 1
ATOM 1760 C CA . GLU B 1 15 ? -37.099 17.781 -1.805 1.00 27.83 15 GLU B CA 1
ATOM 1761 C C . GLU B 1 15 ? -36.992 19.220 -2.321 1.00 24.08 15 GLU B C 1
ATOM 1762 O O . GLU B 1 15 ? -36.225 19.455 -3.243 1.00 29.30 15 GLU B O 1
ATOM 1774 N N . GLY B 1 16 ? -37.732 20.176 -1.771 1.00 24.44 16 GLY B N 1
ATOM 1775 C CA . GLY B 1 16 ? -37.535 21.571 -2.095 1.00 24.17 16 GLY B CA 1
ATOM 1776 C C . GLY B 1 16 ? -36.287 22.179 -1.450 1.00 24.09 16 GLY B C 1
ATOM 1777 O O . GLY B 1 16 ? -35.553 21.531 -0.713 1.00 24.73 16 GLY B O 1
ATOM 1781 N N . SER B 1 17 ? -36.045 23.451 -1.785 1.00 21.03 17 SER B N 1
ATOM 1782 C CA . SER B 1 17 ? -34.895 24.231 -1.335 1.00 19.69 17 SER B CA 1
ATOM 1783 C C . SER B 1 17 ? -35.337 25.522 -0.647 1.00 19.90 17 SER B C 1
ATOM 1784 O O . SER B 1 17 ? -36.418 26.064 -0.906 1.00 23.79 17 SER B O 1
ATOM 1792 N N . LEU B 1 18 ? -34.465 26.011 0.238 1.00 18.77 18 LEU B N 1
ATOM 1793 C CA . LEU B 1 18 ? -34.601 27.293 0.914 1.00 18.71 18 LEU B CA 1
ATOM 1794 C C . LEU B 1 18 ? -33.215 27.906 1.016 1.00 16.68 18 LEU B C 1
ATOM 1795 O O . LEU B 1 18 ? -32.193 27.190 0.968 1.00 19.47 18 LEU B O 1
ATOM 1811 N N . ARG B 1 19 ? -33.178 29.231 1.212 1.00 15.99 19 ARG B N 1
ATOM 1812 C CA . ARG B 1 19 ? -31.934 29.915 1.559 1.00 17.26 19 ARG B CA 1
ATOM 1813 C C . ARG B 1 19 ? -32.134 30.738 2.817 1.00 18.05 19 ARG B C 1
ATOM 1814 O O . ARG B 1 19 ? -32.943 31.673 2.833 1.00 19.31 19 ARG B O 1
ATOM 1835 N N . LEU B 1 20 ? -31.417 30.377 3.876 1.00 18.49 20 LEU B N 1
ATOM 1836 C CA . LEU B 1 20 ? -31.478 31.142 5.109 1.00 16.61 20 LEU B CA 1
ATOM 1837 C C . LEU B 1 20 ? -30.349 32.166 5.092 1.00 18.76 20 LEU B C 1
ATOM 1838 O O . LEU B 1 20 ? -29.193 31.800 4.881 1.00 23.12 20 LEU B O 1
ATOM 1854 N N . SER B 1 21 ? -30.683 33.429 5.358 1.00 17.60 21 SER B N 1
ATOM 1855 C CA . SER B 1 21 ? -29.737 34.538 5.355 1.00 17.76 21 SER B CA 1
ATOM 1856 C C . SER B 1 21 ? -29.636 35.139 6.744 1.00 18.84 21 SER B C 1
ATOM 1857 O O . SER B 1 21 ? -30.648 35.346 7.425 1.00 21.89 21 SER B O 1
ATOM 1865 N N . CYS B 1 22 ? -28.397 35.435 7.131 1.00 19.33 22 CYS B N 1
ATOM 1866 C CA . CYS B 1 22 ? -28.080 36.029 8.438 1.00 20.52 22 CYS B CA 1
ATOM 1867 C C . CYS B 1 22 ? -27.310 37.314 8.182 1.00 24.39 22 CYS B C 1
ATOM 1868 O O . CYS B 1 22 ? -26.274 37.289 7.505 1.00 25.54 22 CYS B O 1
ATOM 1875 N N . VAL B 1 23 ? -27.826 38.437 8.690 1.00 23.22 23 VAL B N 1
ATOM 1876 C CA . VAL B 1 23 ? -27.203 39.749 8.523 1.00 23.88 23 VAL B CA 1
ATOM 1877 C C . VAL B 1 23 ? -26.691 40.228 9.876 1.00 25.50 23 VAL B C 1
ATOM 1878 O O . VAL B 1 23 ? -27.448 40.298 10.851 1.00 29.56 23 VAL B O 1
ATOM 1891 N N . THR B 1 24 ? -25.410 40.562 9.925 1.00 26.54 24 THR B N 1
ATOM 1892 C CA . THR B 1 24 ? -24.765 41.077 11.132 1.00 28.45 24 THR B CA 1
ATOM 1893 C C . THR B 1 24 ? -24.765 42.591 11.132 1.00 31.41 24 THR B C 1
ATOM 1894 O O . THR B 1 24 ? -24.566 43.220 10.089 1.00 40.37 24 THR B O 1
ATOM 1905 N N . SER B 1 25 ? -24.976 43.172 12.317 1.00 33.87 25 SER B N 1
ATOM 1906 C CA . SER B 1 25 ? -24.826 44.592 12.546 1.00 35.02 25 SER B CA 1
ATOM 1907 C C . SER B 1 25 ? -24.200 44.797 13.926 1.00 43.05 25 SER B C 1
ATOM 1908 O O . SER B 1 25 ? -24.145 43.879 14.747 1.00 39.26 25 SER B O 1
ATOM 1916 N N . GLY B 1 26 ? -23.691 45.999 14.155 1.00 46.15 26 GLY B N 1
ATOM 1917 C CA . GLY B 1 26 ? -22.979 46.313 15.394 1.00 47.83 26 GLY B CA 1
ATOM 1918 C C . GLY B 1 26 ? -21.486 46.068 15.283 1.00 53.91 26 GLY B C 1
ATOM 1919 O O . GLY B 1 26 ? -20.881 46.379 14.251 1.00 48.49 26 GLY B O 1
ATOM 1923 N N . ARG B 1 27 ? -20.879 45.468 16.311 1.00 51.52 27 ARG B N 1
ATOM 1924 C CA . ARG B 1 27 ? -19.422 45.324 16.371 1.00 59.81 27 ARG B CA 1
ATOM 1925 C C . ARG B 1 27 ? -18.942 44.142 15.523 1.00 63.44 27 ARG B C 1
ATOM 1926 O O . ARG B 1 27 ? -18.335 43.186 16.005 1.00 59.56 27 ARG B O 1
ATO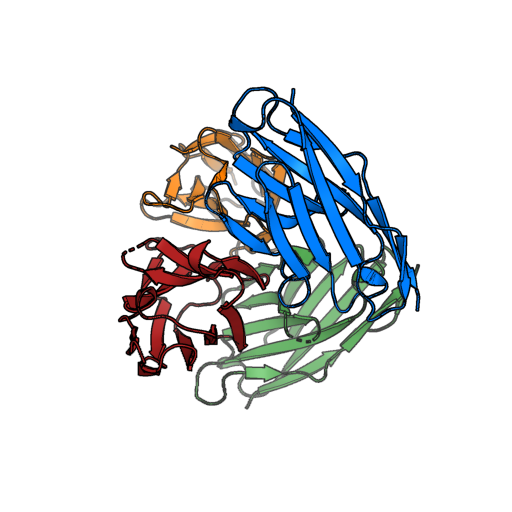M 1930 N N . ILE B 1 28 ? -19.198 44.236 14.214 1.00 45.39 28 ILE B N 1
ATOM 1931 C CA . ILE B 1 28 ? -18.885 43.120 13.327 1.00 42.93 28 ILE B CA 1
ATOM 1932 C C . ILE B 1 28 ? -17.389 42.914 13.142 1.00 42.36 28 ILE B C 1
ATOM 1933 O O . ILE B 1 28 ? -16.984 41.860 12.635 1.00 41.21 28 ILE B O 1
ATOM 1949 N N . GLU B 1 29 ? -16.565 43.894 13.535 1.00 43.81 29 GLU B N 1
ATOM 1950 C CA . GLU B 1 29 ? -15.115 43.782 13.368 1.00 49.09 29 GLU B CA 1
ATOM 1951 C C . GLU B 1 29 ? -14.530 42.594 14.132 1.00 40.07 29 GLU B C 1
ATOM 1952 O O . GLU B 1 29 ? -13.506 42.043 13.718 1.00 39.12 29 GLU B O 1
ATOM 1956 N N . GLY B 1 30 ? -15.120 42.213 15.260 1.00 43.35 30 GLY B N 1
ATOM 1957 C CA . GLY B 1 30 ? -14.574 41.127 16.047 1.00 42.83 30 GLY B CA 1
ATOM 1958 C C . GLY B 1 30 ? -15.117 39.744 15.726 1.00 30.08 30 GLY B C 1
ATOM 1959 O O . GLY B 1 30 ? -14.782 38.786 16.424 1.00 30.64 30 GLY B O 1
ATOM 1963 N N . ILE B 1 31 ? -15.941 39.605 14.702 1.00 26.99 31 ILE B N 1
ATOM 1964 C CA . ILE B 1 31 ? -16.576 38.320 14.414 1.00 24.95 31 ILE B CA 1
ATOM 1965 C C . ILE B 1 31 ? -15.564 37.400 13.736 1.00 31.03 31 ILE B C 1
ATOM 1966 O O . ILE B 1 31 ? -15.001 37.723 12.683 1.00 29.00 31 ILE B O 1
ATOM 1982 N N . LEU B 1 32 ? -15.338 36.248 14.341 1.00 24.90 32 LEU B N 1
ATOM 1983 C CA . LEU B 1 32 ? -14.411 35.251 13.840 1.00 24.00 32 LEU B CA 1
ATOM 1984 C C . LEU B 1 32 ? -15.099 34.150 13.043 1.00 22.62 32 LEU B C 1
ATOM 1985 O O . LEU B 1 32 ? -14.451 33.513 12.205 1.00 23.12 32 LEU B O 1
ATOM 2001 N N . LEU B 1 33 ? -16.364 33.860 13.344 1.00 21.30 33 LEU B N 1
ATOM 2002 C CA . LEU B 1 33 ? -17.077 32.717 12.780 1.00 20.12 33 LEU B CA 1
ATOM 2003 C C . LEU B 1 33 ? -18.567 32.992 12.826 1.00 25.11 33 LEU B C 1
ATOM 2004 O O . LEU B 1 33 ? -19.076 33.570 13.785 1.00 21.00 33 LEU B O 1
ATOM 2020 N N . VAL B 1 34 ? -19.253 32.618 11.754 1.00 19.01 34 VAL B N 1
ATOM 2021 C CA . VAL B 1 34 ? -20.697 32.686 11.678 1.00 18.43 34 VAL B CA 1
ATOM 2022 C C . VAL B 1 34 ? -21.180 31.296 11.306 1.00 22.72 34 VAL B C 1
ATOM 2023 O O . VAL B 1 34 ? -20.646 30.651 10.392 1.00 19.25 34 VAL B O 1
ATOM 2036 N N . GLY B 1 35 ? -22.226 30.845 11.970 1.00 21.57 35 GLY B N 1
ATOM 2037 C CA . GLY B 1 35 ? -22.772 29.543 11.663 1.00 21.28 35 GLY B CA 1
ATOM 2038 C C . GLY B 1 35 ? -24.286 29.525 11.718 1.00 19.43 35 GLY B C 1
ATOM 2039 O O . GLY B 1 35 ? -24.940 30.405 12.306 1.00 20.77 35 GLY B O 1
ATOM 2043 N N . TRP B 1 36 ? -24.825 28.474 11.104 1.00 18.53 36 TRP B N 1
ATOM 2044 C CA . TRP B 1 36 ? -26.228 28.137 11.209 1.00 19.07 36 TRP B CA 1
ATOM 2045 C C . TRP B 1 36 ? -26.366 26.873 12.038 1.00 20.21 36 TRP B C 1
ATOM 2046 O O . TRP B 1 36 ? -25.642 25.888 11.819 1.00 18.80 36 TRP B O 1
ATOM 2067 N N . TYR B 1 37 ? -27.271 26.936 13.018 1.00 19.47 37 TYR B N 1
ATOM 2068 C CA . TYR B 1 37 ? -27.456 25.884 14.015 1.00 19.82 37 TYR B CA 1
ATOM 2069 C C . TYR B 1 37 ? -28.912 25.452 14.051 1.00 26.04 37 TYR B C 1
ATOM 2070 O O . TYR B 1 37 ? -29.812 26.221 13.715 1.00 26.35 37 TYR B O 1
ATOM 2088 N N . ARG B 1 38 ? -29.137 24.211 14.462 1.00 22.99 38 ARG B N 1
ATOM 2089 C CA . ARG B 1 38 ? -30.474 23.695 14.700 1.00 24.09 38 ARG B CA 1
ATOM 2090 C C . ARG B 1 38 ? -30.748 23.982 16.154 1.00 37.18 38 ARG B C 1
ATOM 2091 O O . ARG B 1 38 ? -29.952 23.578 16.999 1.00 33.23 38 ARG B O 1
ATOM 2112 N N . GLN B 1 39 ? -31.827 24.720 16.423 1.00 45.03 39 GLN B N 1
ATOM 2113 C CA . GLN B 1 39 ? -32.147 25.212 17.758 1.00 55.05 39 GLN B CA 1
ATOM 2114 C C . GLN B 1 39 ? -32.892 24.126 18.519 1.00 53.47 39 GLN B C 1
ATOM 2115 O O . GLN B 1 39 ? -33.922 23.625 18.052 1.00 42.68 39 GLN B O 1
ATOM 2129 N N . GLY B 1 40 ? -32.364 23.755 19.679 1.00 62.10 40 GLY B N 1
ATOM 2130 C CA . GLY B 1 40 ? -33.003 22.764 20.520 1.00 72.27 40 GLY B CA 1
ATOM 2131 C C . GLY B 1 40 ? -33.641 23.413 21.734 1.00 79.38 40 GLY B C 1
ATOM 2132 O O . GLY B 1 40 ? -33.499 24.617 21.963 1.00 73.79 40 GLY B O 1
ATOM 2136 N N . LYS B 1 43 ? -30.908 26.954 24.987 1.00 61.63 43 LYS B N 1
ATOM 2137 C CA . LYS B 1 43 ? -29.531 27.249 24.583 1.00 75.26 43 LYS B CA 1
ATOM 2138 C C . LYS B 1 43 ? -28.808 26.056 23.938 1.00 74.71 43 LYS B C 1
ATOM 2139 O O . LYS B 1 43 ? -27.620 26.151 23.628 1.00 77.19 43 LYS B O 1
ATOM 2143 N N . GLN B 1 44 ? -29.519 24.942 23.741 1.00 77.93 44 GLN B N 1
ATOM 2144 C CA . GLN B 1 44 ? -28.968 23.781 23.043 1.00 70.83 44 GLN B CA 1
ATOM 2145 C C . GLN B 1 44 ? -29.000 24.040 21.541 1.00 62.21 44 GLN B C 1
ATOM 2146 O O . GLN B 1 44 ? -30.067 24.323 20.986 1.00 61.41 44 GLN B O 1
ATOM 2160 N N . ARG B 1 45 ? -27.843 23.932 20.886 1.00 42.87 45 ARG B N 1
ATOM 2161 C CA . ARG B 1 45 ? -27.720 24.286 19.469 1.00 34.45 45 ARG B CA 1
ATOM 2162 C C . ARG B 1 45 ? -26.683 23.388 18.808 1.00 40.51 45 ARG B C 1
ATOM 2163 O O . ARG B 1 45 ? -25.538 23.346 19.244 1.00 41.82 45 ARG B O 1
ATOM 2184 N N . ASP B 1 46 ? -27.073 22.700 17.736 1.00 27.66 46 ASP B N 1
ATOM 2185 C CA . ASP B 1 46 ? -26.203 21.803 17.000 1.00 27.72 46 ASP B CA 1
ATOM 2186 C C . ASP B 1 46 ? -25.842 22.455 15.680 1.00 27.43 46 ASP B C 1
ATOM 2187 O O . ASP B 1 46 ? -26.742 22.892 14.956 1.00 24.51 46 ASP B O 1
ATOM 2196 N N . VAL B 1 47 ? -24.553 22.501 15.354 1.00 23.89 47 VAL B N 1
ATOM 2197 C CA . VAL B 1 47 ? -24.139 23.166 14.123 1.00 20.93 47 VAL B CA 1
ATOM 2198 C C . VAL B 1 47 ? -24.610 22.399 12.893 1.00 20.99 47 VAL B C 1
ATOM 2199 O O . VAL B 1 47 ? -24.583 21.162 12.826 1.00 22.86 47 VAL B O 1
ATOM 2212 N N . VAL B 1 48 ? -25.100 23.156 11.919 1.00 18.93 48 VAL B N 1
ATOM 2213 C CA . VAL B 1 48 ? -25.368 22.653 10.594 1.00 17.29 48 VAL B CA 1
ATOM 2214 C C . VAL B 1 48 ? -24.205 22.946 9.664 1.00 17.46 48 VAL B C 1
ATOM 2215 O O . VAL B 1 48 ? -23.679 22.047 9.016 1.00 17.97 48 VAL B O 1
ATOM 2228 N N . ALA B 1 49 ? -23.802 24.207 9.614 1.00 18.09 49 ALA B N 1
ATOM 2229 C CA . ALA B 1 49 ? -22.631 24.602 8.854 1.00 16.59 49 ALA B CA 1
ATOM 2230 C C . ALA B 1 49 ? -22.100 25.915 9.394 1.00 15.55 49 ALA B C 1
ATOM 2231 O O . ALA B 1 49 ? -22.852 26.726 9.928 1.00 18.58 49 ALA B O 1
ATOM 2238 N N . SER B 1 50 ? -20.801 26.133 9.234 1.00 16.81 50 SER B N 1
ATOM 2239 C CA . SER B 1 50 ? -20.217 27.407 9.646 1.00 15.99 50 SER B CA 1
ATOM 2240 C C . SER B 1 50 ? -19.156 27.855 8.644 1.00 15.81 50 SER B C 1
ATOM 2241 O O . SER B 1 50 ? -18.590 27.047 7.893 1.00 17.18 50 SER B O 1
ATOM 2249 N N . ILE B 1 51 ? -18.857 29.147 8.686 1.00 18.57 51 ILE B N 1
ATOM 2250 C CA . ILE B 1 51 ? -17.794 29.713 7.861 1.00 16.90 51 ILE B CA 1
ATOM 2251 C C . ILE B 1 51 ? -17.090 30.774 8.691 1.00 19.29 51 ILE B C 1
ATOM 2252 O O . ILE B 1 51 ? -17.737 31.617 9.327 1.00 18.95 51 ILE B O 1
ATOM 2268 N N . ASP B 1 52 ? -15.761 30.704 8.738 1.00 18.20 52 ASP B N 1
ATOM 2269 C CA . ASP B 1 52 ? -15.041 31.666 9.574 1.00 20.35 52 ASP B CA 1
ATOM 2270 C C . ASP B 1 52 ? -14.414 32.782 8.750 1.00 19.70 52 ASP B C 1
ATOM 2271 O O . ASP B 1 52 ? -14.546 32.845 7.523 1.00 19.63 52 ASP B O 1
ATOM 2280 N N . ARG B 1 53 ? -13.730 33.694 9.469 1.00 20.70 53 ARG B N 1
ATOM 2281 C CA . ARG B 1 53 ? -13.189 34.901 8.851 1.00 22.37 53 ARG B CA 1
ATOM 2282 C C . ARG B 1 53 ? -12.205 34.602 7.738 1.00 26.46 53 ARG B C 1
ATOM 2283 O O . ARG B 1 53 ? -11.998 35.440 6.851 1.00 25.17 53 ARG B O 1
ATOM 2304 N N . ASN B 1 54 ? -11.546 33.468 7.790 1.00 21.02 54 ASN B N 1
ATOM 2305 C CA . ASN B 1 54 ? -10.582 33.067 6.782 1.00 21.05 54 ASN B CA 1
ATOM 2306 C C . ASN B 1 54 ? -11.191 32.195 5.697 1.00 19.06 54 ASN B C 1
ATOM 2307 O O . ASN B 1 54 ? -10.453 31.670 4.855 1.00 22.54 54 ASN B O 1
ATOM 2318 N N . GLY B 1 55 ? -12.503 32.006 5.709 1.00 18.40 55 GLY B N 1
ATOM 2319 C CA . GLY B 1 55 ? -13.183 31.211 4.701 1.00 21.14 55 GLY B CA 1
ATOM 2320 C C . GLY B 1 55 ? -13.242 29.736 5.013 1.00 18.51 55 GLY B C 1
ATOM 2321 O O . GLY B 1 55 ? -13.791 28.982 4.216 1.00 19.86 55 GLY B O 1
ATOM 2325 N N . ASN B 1 56 ? -12.670 29.287 6.150 1.00 17.78 56 ASN B N 1
ATOM 2326 C CA . ASN B 1 56 ? -12.747 27.861 6.481 1.00 15.89 56 ASN B CA 1
ATOM 2327 C C . ASN B 1 56 ? -14.184 27.469 6.788 1.00 16.61 56 ASN B C 1
ATOM 2328 O O . ASN B 1 56 ? -14.897 28.192 7.493 1.00 18.46 56 ASN B O 1
ATOM 2339 N N . THR B 1 57 ? -14.637 26.349 6.220 1.00 15.04 57 THR B N 1
ATOM 2340 C CA . THR B 1 57 ? -15.984 25.877 6.449 1.00 14.29 57 THR B CA 1
ATOM 2341 C C . THR B 1 57 ? -16.039 24.569 7.218 1.00 15.47 57 THR B C 1
ATOM 2342 O O . THR B 1 57 ? -15.077 23.782 7.290 1.00 14.65 57 THR B O 1
ATOM 2353 N N . ARG B 1 58 ? -17.210 24.343 7.793 1.00 16.32 58 ARG B N 1
ATOM 2354 C CA . ARG B 1 58 ? -17.523 23.115 8.517 1.00 17.15 58 ARG B CA 1
ATOM 2355 C C . ARG B 1 58 ? -18.953 22.741 8.237 1.00 17.41 58 ARG B C 1
ATOM 2356 O O . ARG B 1 58 ? -19.836 23.594 8.286 1.00 16.42 58 ARG B O 1
ATOM 2377 N N . TYR B 1 59 ? -19.180 21.446 7.943 1.00 14.70 59 TYR B N 1
ATOM 2378 C CA . TYR B 1 59 ? -20.500 20.916 7.684 1.00 16.01 59 TYR B CA 1
ATOM 2379 C C . TYR B 1 59 ? -20.785 19.708 8.547 1.00 15.70 59 TYR B C 1
ATOM 2380 O O . TYR B 1 59 ? -19.957 18.786 8.630 1.00 16.68 59 TYR B O 1
ATOM 2398 N N . ASP B 1 60 ? -21.970 19.685 9.118 1.00 18.74 60 ASP B N 1
ATOM 2399 C CA . ASP B 1 60 ? -22.483 18.478 9.724 1.00 19.32 60 ASP B CA 1
ATOM 2400 C C . ASP B 1 60 ? -22.681 17.431 8.629 1.00 19.25 60 ASP B C 1
ATOM 2401 O O . ASP B 1 60 ? -22.943 17.754 7.461 1.00 18.64 60 ASP B O 1
ATOM 2410 N N . GLY B 1 61 ? -22.562 16.163 9.017 1.00 20.45 61 GLY B N 1
ATOM 2411 C CA . GLY B 1 61 ? -22.782 15.091 8.056 1.00 24.01 61 GLY B CA 1
ATOM 2412 C C . GLY B 1 61 ? -24.122 15.166 7.331 1.00 25.30 61 GLY B C 1
ATOM 2413 O O . GLY B 1 61 ? -24.218 14.825 6.141 1.00 23.53 61 GLY B O 1
ATOM 2417 N N . SER B 1 62 ? -25.166 15.631 8.006 1.00 22.50 62 SER B N 1
ATOM 2418 C CA . SER B 1 62 ? -26.465 15.716 7.357 1.00 23.61 62 SER B CA 1
ATOM 2419 C C . SER B 1 62 ? -26.551 16.846 6.345 1.00 25.88 62 SER B C 1
ATOM 2420 O O . SER B 1 62 ? -27.445 16.812 5.481 1.00 26.20 62 SER B O 1
ATOM 2428 N N . ALA B 1 63 ? -25.654 17.824 6.419 1.00 19.10 63 ALA B N 1
ATOM 2429 C CA . ALA B 1 63 ? -25.641 18.926 5.474 1.00 17.37 63 ALA B CA 1
ATOM 2430 C C . ALA B 1 63 ? -24.731 18.682 4.297 1.00 20.31 63 ALA B C 1
ATOM 2431 O O . ALA B 1 63 ? -24.964 19.219 3.203 1.00 19.34 63 ALA B O 1
ATOM 2438 N N . GLU B 1 64 ? -23.659 17.934 4.511 1.00 22.73 64 GLU B N 1
ATOM 2439 C CA . GLU B 1 64 ? -22.654 17.753 3.477 1.00 24.47 64 GLU B CA 1
ATOM 2440 C C . GLU B 1 64 ? -23.301 17.125 2.237 1.00 23.84 64 GLU B C 1
ATOM 2441 O O . GLU B 1 64 ? -24.115 16.184 2.300 1.00 25.50 64 GLU B O 1
ATOM 2453 N N . GLY B 1 65 ? -23.023 17.715 1.083 1.00 22.45 65 GLY B N 1
ATOM 2454 C CA . GLY B 1 65 ? -23.519 17.185 -0.166 1.00 23.53 65 GLY B CA 1
ATOM 2455 C C . GLY B 1 65 ? -24.821 17.818 -0.669 1.00 24.56 65 GLY B C 1
ATOM 2456 O O . GLY B 1 65 ? -25.140 17.688 -1.865 1.00 23.93 65 GLY B O 1
ATOM 2460 N N . ARG B 1 66 ? -25.577 18.486 0.193 1.00 18.55 66 ARG B N 1
ATOM 2461 C CA . ARG B 1 66 ? -26.822 19.118 -0.232 1.00 18.50 66 ARG B CA 1
ATOM 2462 C C . ARG B 1 66 ? -27.016 20.527 0.272 1.00 18.83 66 ARG B C 1
ATOM 2463 O O . ARG B 1 66 ? -27.926 21.197 -0.214 1.00 19.36 66 ARG B O 1
ATOM 2484 N N . PHE B 1 67 ? -26.247 20.975 1.268 1.00 17.97 67 PHE B N 1
ATOM 2485 C CA . PHE B 1 67 ? -26.299 22.341 1.747 1.00 16.15 67 PHE B CA 1
ATOM 2486 C C . PHE B 1 67 ? -24.958 23.004 1.471 1.00 16.08 67 PHE B C 1
ATOM 2487 O O . PHE B 1 67 ? -23.909 22.343 1.466 1.00 17.98 67 PHE B O 1
ATOM 2504 N N . THR B 1 68 ? -24.987 24.327 1.293 1.00 16.67 68 THR B N 1
ATOM 2505 C CA . THR B 1 68 ? -23.780 25.113 1.102 1.00 17.77 68 THR B CA 1
ATOM 2506 C C . THR B 1 68 ? -23.903 26.379 1.932 1.00 18.18 68 THR B C 1
ATOM 2507 O O . THR B 1 68 ? -24.930 27.068 1.900 1.00 21.77 68 THR B O 1
ATOM 2518 N N . ILE B 1 69 ? -22.843 26.684 2.690 1.00 16.49 69 ILE B N 1
ATOM 2519 C CA . ILE B 1 69 ? -22.753 27.946 3.411 1.00 16.60 69 ILE B CA 1
ATOM 2520 C C . ILE B 1 69 ? -21.780 28.859 2.677 1.00 19.11 69 ILE B C 1
ATOM 2521 O O . ILE B 1 69 ? -20.763 28.399 2.129 1.00 21.74 69 ILE B O 1
ATOM 2537 N N . ALA B 1 70 ? -22.117 30.146 2.610 1.00 17.61 70 ALA B N 1
ATOM 2538 C CA . ALA B 1 70 ? -21.299 31.091 1.869 1.00 17.57 70 ALA B CA 1
ATOM 2539 C C . ALA B 1 70 ? -21.471 32.484 2.450 1.00 18.05 70 ALA B C 1
ATOM 2540 O O . ALA B 1 70 ? -22.527 32.846 2.968 1.00 20.23 70 ALA B O 1
ATOM 2547 N N . ARG B 1 71 ? -20.443 33.285 2.269 1.00 18.79 71 ARG B N 1
ATOM 2548 C CA . ARG B 1 71 ? -20.487 34.702 2.609 1.00 20.18 71 ARG B CA 1
ATOM 2549 C C . ARG B 1 71 ? -20.915 35.483 1.374 1.00 23.68 71 ARG B C 1
ATOM 2550 O O . ARG B 1 71 ? -20.254 35.427 0.338 1.00 25.93 71 ARG B O 1
ATOM 2571 N N . GLU B 1 72 ? -22.049 36.166 1.479 1.00 22.56 72 GLU B N 1
ATOM 2572 C CA . GLU B 1 72 ? -22.581 36.992 0.401 1.00 24.75 72 GLU B CA 1
ATOM 2573 C C . GLU B 1 72 ? -21.860 38.331 0.347 1.00 28.85 72 GLU B C 1
ATOM 2574 O O . GLU B 1 72 ? -21.541 38.828 -0.743 1.00 27.65 72 GLU B O 1
ATOM 2586 N N . ASN B 1 73 ? -21.632 38.954 1.506 1.00 25.96 73 ASN B N 1
ATOM 2587 C CA . ASN B 1 73 ? -20.886 40.195 1.593 1.00 26.99 73 ASN B CA 1
ATOM 2588 C C . ASN B 1 73 ? -20.401 40.383 3.031 1.00 27.54 73 ASN B C 1
ATOM 2589 O O . ASN B 1 73 ? -20.461 39.458 3.848 1.00 27.04 73 ASN B O 1
ATOM 2600 N N . ALA B 1 74 ? -19.908 41.587 3.343 1.00 29.10 74 ALA B N 1
ATOM 2601 C CA . ALA B 1 74 ? -19.274 41.808 4.644 1.00 29.22 74 ALA B CA 1
ATOM 2602 C C . ALA B 1 74 ? -20.229 41.624 5.814 1.00 32.98 74 ALA B C 1
ATOM 2603 O O . ALA B 1 74 ? -19.778 41.355 6.925 1.00 28.98 74 ALA B O 1
ATOM 2610 N N . ASN B 1 75 ? -21.532 41.732 5.606 1.00 25.90 75 ASN B N 1
ATOM 2611 C CA . ASN B 1 75 ? -22.480 41.590 6.693 1.00 29.28 75 ASN B CA 1
ATOM 2612 C C . ASN B 1 75 ? -23.385 40.381 6.563 1.00 25.81 75 ASN B C 1
ATOM 2613 O O . ASN B 1 75 ? -24.237 40.197 7.430 1.00 28.00 75 ASN B O 1
ATOM 2624 N N . THR B 1 76 ? -23.235 39.553 5.537 1.00 24.04 76 THR B N 1
ATOM 2625 C CA . THR B 1 76 ? -24.258 38.575 5.217 1.00 21.30 76 THR B CA 1
ATOM 2626 C C . THR B 1 76 ? -23.670 37.200 4.915 1.00 21.58 76 THR B C 1
ATOM 2627 O O . THR B 1 76 ? -22.784 37.068 4.074 1.00 21.64 76 THR B O 1
ATOM 2638 N N . VAL B 1 77 ? -24.214 36.184 5.572 1.00 19.77 77 VAL B N 1
ATOM 2639 C CA . VAL B 1 77 ? -23.840 34.784 5.406 1.00 19.00 77 VAL B CA 1
ATOM 2640 C C . VAL B 1 77 ? -25.135 34.033 5.160 1.00 20.72 77 VAL B C 1
ATOM 2641 O O . VAL B 1 77 ? -26.124 34.257 5.863 1.00 22.49 77 VAL B O 1
ATOM 2654 N N . TYR B 1 78 ? -25.156 33.178 4.155 1.00 18.42 78 TYR B N 1
ATOM 2655 C CA . TYR B 1 78 ? -26.363 32.399 3.895 1.00 18.70 78 TYR B CA 1
ATOM 2656 C C . TYR B 1 78 ? -26.057 30.909 3.869 1.00 18.02 78 TYR B C 1
ATOM 2657 O O . TYR B 1 78 ? -24.928 30.479 3.631 1.00 17.98 78 TYR B O 1
ATOM 2675 N N . LEU B 1 79 ? -27.108 30.128 4.127 1.00 17.09 79 LEU B N 1
ATOM 2676 C CA . LEU B 1 79 ? -27.095 28.676 4.025 1.00 17.08 79 LEU B CA 1
ATOM 2677 C C . LEU B 1 79 ? -28.098 28.282 2.947 1.00 16.67 79 LEU B C 1
ATOM 2678 O O . LEU B 1 79 ? -29.318 28.411 3.135 1.00 17.33 79 LEU B O 1
ATOM 2694 N N . GLN B 1 80 ? -27.590 27.833 1.804 1.00 16.48 80 GLN B N 1
ATOM 2695 C CA . GLN B 1 80 ? -28.439 27.236 0.779 1.00 17.94 80 GLN B CA 1
ATOM 2696 C C . GLN B 1 80 ? -28.764 25.808 1.193 1.00 16.35 80 GLN B C 1
ATOM 2697 O O . GLN B 1 80 ? -27.852 24.984 1.351 1.00 18.37 80 GLN B O 1
ATOM 2711 N N . MET B 1 81 ? -30.049 25.498 1.366 1.00 16.57 81 MET B N 1
ATOM 2712 C CA . MET B 1 81 ? -30.480 24.169 1.788 1.00 16.61 81 MET B CA 1
ATOM 2713 C C . MET B 1 81 ? -31.260 23.513 0.652 1.00 18.99 81 MET B C 1
ATOM 2714 O O . MET B 1 81 ? -32.383 23.904 0.351 1.00 21.26 81 MET B O 1
ATOM 2728 N N . ASN B 1 82 ? -30.681 22.488 0.068 1.00 16.45 82 ASN B N 1
ATOM 2729 C CA . ASN B 1 82 ? -31.330 21.723 -0.991 1.00 17.69 82 ASN B CA 1
ATOM 2730 C C . ASN B 1 82 ? -31.810 20.381 -0.461 1.00 20.45 82 ASN B C 1
ATOM 2731 O O . ASN B 1 82 ? -31.324 19.873 0.550 1.00 19.14 82 ASN B O 1
ATOM 2742 N N . ASN B 1 83 ? -32.713 19.761 -1.227 1.00 19.87 83 ASN B N 1
ATOM 2743 C CA . ASN B 1 83 ? -33.135 18.384 -0.986 1.00 19.59 83 ASN B CA 1
ATOM 2744 C C . ASN B 1 83 ? -33.640 18.217 0.433 1.00 20.57 83 ASN B C 1
ATOM 2745 O O . ASN B 1 83 ? -33.271 17.280 1.136 1.00 21.30 83 ASN B O 1
ATOM 2756 N N . LEU B 1 84 ? -34.470 19.158 0.876 1.00 20.14 84 LEU B N 1
ATOM 2757 C CA . LEU B 1 84 ? -34.996 19.136 2.237 1.00 20.02 84 LEU B CA 1
ATOM 2758 C C . LEU B 1 84 ? -35.962 17.966 2.457 1.00 21.51 84 LEU B C 1
ATOM 2759 O O . LEU B 1 84 ? -36.649 17.504 1.541 1.00 23.94 84 LEU B O 1
ATOM 2775 N N . ARG B 1 85 ? -35.962 17.460 3.679 1.00 21.85 85 ARG B N 1
ATOM 2776 C CA . ARG B 1 85 ? -36.771 16.317 4.081 1.00 25.27 85 ARG B CA 1
ATOM 2777 C C . ARG B 1 85 ? -37.563 16.684 5.318 1.00 26.20 85 ARG B C 1
ATOM 2778 O O . ARG B 1 85 ? -37.184 17.592 6.053 1.00 24.22 85 ARG B O 1
ATOM 2799 N N . PRO B 1 86 ? -38.642 15.949 5.610 1.00 25.06 86 PRO B N 1
ATOM 2800 C CA . PRO B 1 86 ? -39.458 16.306 6.781 1.00 28.29 86 PRO B CA 1
ATOM 2801 C C . PRO B 1 86 ? -38.653 16.361 8.061 1.00 25.65 86 PRO B C 1
ATOM 2802 O O . PRO B 1 86 ? -38.919 17.219 8.900 1.00 29.04 86 PRO B O 1
ATOM 2813 N N . GLU B 1 87 ? -37.649 15.499 8.222 1.00 25.50 87 GLU B N 1
ATOM 2814 C CA . GLU B 1 87 ? -36.862 15.530 9.449 1.00 30.35 87 GLU B CA 1
ATOM 2815 C C . GLU B 1 87 ? -35.990 16.779 9.572 1.00 30.39 87 GLU B C 1
ATOM 2816 O O . GLU B 1 87 ? -35.450 17.016 10.652 1.00 28.95 87 GLU B O 1
ATOM 2828 N N . ASP B 1 88 ? -35.833 17.570 8.513 1.00 23.95 88 ASP B N 1
ATOM 2829 C CA . ASP B 1 88 ? -35.148 18.860 8.623 1.00 21.25 88 ASP B CA 1
ATOM 2830 C C . ASP B 1 88 ? -36.014 19.949 9.256 1.00 24.37 88 ASP B C 1
ATOM 2831 O O . ASP B 1 88 ? -35.477 21.011 9.595 1.00 27.75 88 ASP B O 1
ATOM 2840 N N . SER B 1 89 ? -37.319 19.723 9.418 1.00 23.17 89 SER B N 1
ATOM 2841 C CA . SER B 1 89 ? -38.174 20.711 10.077 1.00 23.20 89 SER B CA 1
ATOM 2842 C C . SER B 1 89 ? -37.616 21.066 11.444 1.00 26.41 89 SER B C 1
ATOM 2843 O O . SER B 1 89 ? -37.354 20.187 12.272 1.00 29.95 89 SER B O 1
ATOM 2851 N N . ASN B 1 90 ? -37.418 22.353 11.689 1.00 25.85 90 ASN B N 1
ATOM 2852 C CA . ASN B 1 90 ? -36.746 22.787 12.911 1.00 24.12 90 ASN B CA 1
ATOM 2853 C C . ASN B 1 90 ? -36.757 24.317 12.945 1.00 23.83 90 ASN B C 1
ATOM 2854 O O . ASN B 1 90 ? -37.016 24.989 11.942 1.00 23.27 90 ASN B O 1
ATOM 2865 N N . VAL B 1 91 ? -36.447 24.862 14.104 1.00 24.93 91 VAL B N 1
ATOM 2866 C CA . VAL B 1 91 ? -36.009 26.249 14.189 1.00 27.49 91 VAL B CA 1
ATOM 2867 C C . VAL B 1 91 ? -34.502 26.279 13.950 1.00 23.66 91 VAL B C 1
ATOM 2868 O O . VAL B 1 91 ? -33.743 25.562 14.610 1.00 27.54 91 VAL B O 1
ATOM 2881 N N . TYR B 1 92 ? -34.077 27.116 13.012 1.00 23.12 92 TYR B N 1
ATOM 2882 C CA . TYR B 1 92 ? -32.678 27.299 12.677 1.00 20.89 92 TYR B CA 1
ATOM 2883 C C . TYR B 1 92 ? -32.261 28.657 13.218 1.00 22.72 92 TYR B C 1
ATOM 2884 O O . TYR B 1 92 ? -33.058 29.606 13.201 1.00 27.68 92 TYR B O 1
ATOM 2902 N N . VAL B 1 93 ? -31.054 28.760 13.749 1.00 22.49 93 VAL B N 1
ATOM 2903 C CA . VAL B 1 93 ? -30.629 30.024 14.340 1.00 20.99 93 VAL B CA 1
ATOM 2904 C C . VAL B 1 93 ? -29.210 30.317 13.889 1.00 22.31 93 VAL B C 1
ATOM 2905 O O . VAL B 1 93 ? -28.385 29.407 13.771 1.00 22.77 93 VAL B O 1
ATOM 2918 N N . CYS B 1 94 ? -28.944 31.592 13.628 1.00 19.12 94 CYS B N 1
ATOM 2919 C CA . CYS B 1 94 ? -27.631 32.063 13.238 1.00 20.38 94 CYS B CA 1
ATOM 2920 C C . CYS B 1 94 ? -26.869 32.456 14.490 1.00 25.42 94 CYS B C 1
ATOM 2921 O O . CYS B 1 94 ? -27.437 33.074 15.392 1.00 24.89 94 CYS B O 1
ATOM 2928 N N . GLY B 1 95 ? -25.618 32.029 14.568 1.00 21.43 95 GLY B N 1
ATOM 2929 C CA . GLY B 1 95 ? -24.744 32.421 15.676 1.00 21.34 95 GLY B CA 1
ATOM 2930 C C . GLY B 1 95 ? -23.458 33.027 15.161 1.00 21.59 95 GLY B C 1
ATOM 2931 O O . GLY B 1 95 ? -22.935 32.645 14.108 1.00 23.54 95 GLY B O 1
ATOM 2935 N N . ALA B 1 96 ? -22.961 34.009 15.901 1.00 23.48 96 ALA B N 1
ATOM 2936 C CA . ALA B 1 96 ? -21.695 34.641 15.577 1.00 22.19 96 ALA B CA 1
ATOM 2937 C C . ALA B 1 96 ? -20.777 34.555 16.786 1.00 26.38 96 ALA B C 1
ATOM 2938 O O . ALA B 1 96 ? -21.170 34.936 17.889 1.00 26.25 96 ALA B O 1
ATOM 2945 N N . LEU B 1 97 ? -19.564 34.069 16.554 1.00 22.55 97 LEU B N 1
ATOM 2946 C CA . LEU B 1 97 ? -18.545 33.921 17.588 1.00 25.75 97 LEU B CA 1
ATOM 2947 C C . LEU B 1 97 ? -17.515 35.035 17.417 1.00 25.25 97 LEU B C 1
ATOM 2948 O O . LEU B 1 97 ? -16.912 35.176 16.344 1.00 24.26 97 LEU B O 1
ATOM 2964 N N . SER B 1 98 ? -17.296 35.801 18.472 1.00 25.52 98 SER B N 1
ATOM 2965 C CA . SER B 1 98 ? -16.421 36.961 18.430 1.00 30.65 98 SER B CA 1
ATOM 2966 C C . SER B 1 98 ? -15.305 36.826 19.443 1.00 34.87 98 SER B C 1
ATOM 2967 O O . SER B 1 98 ? -15.400 36.080 20.417 1.00 35.14 98 SER B O 1
ATOM 2975 N N . SER B 1 99 ? -14.256 37.598 19.208 1.00 45.06 99 SER B N 1
ATOM 2976 C CA . SER B 1 99 ? -13.265 37.828 20.229 1.00 60.89 99 SER B CA 1
ATOM 2977 C C . SER B 1 99 ? -13.853 38.755 21.290 1.00 48.01 99 SER B C 1
ATOM 2978 O O . SER B 1 99 ? -14.824 39.483 21.059 1.00 52.98 99 SER B O 1
ATOM 2986 N N . GLY B 1 100 ? -13.278 38.704 22.460 1.00 52.39 100 GLY B N 1
ATOM 2987 C CA . GLY B 1 100 ? -13.720 39.556 23.536 1.00 51.21 100 GLY B CA 1
ATOM 2988 C C . GLY B 1 100 ? -14.484 38.777 24.586 1.00 65.49 100 GLY B C 1
ATOM 2989 O O . GLY B 1 100 ? -14.552 37.545 24.572 1.00 50.59 100 GLY B O 1
ATOM 2993 N N . VAL B 1 101 ? -15.098 39.534 25.495 1.00 61.06 101 VAL B N 1
ATOM 2994 C CA . VAL B 1 101 ? -15.628 38.959 26.721 1.00 68.13 101 VAL B CA 1
ATOM 2995 C C . VAL B 1 101 ? -17.018 38.353 26.565 1.00 64.22 101 VAL B C 1
ATOM 2996 O O . VAL B 1 101 ? -17.410 37.533 27.404 1.00 62.27 101 VAL B O 1
ATOM 3009 N N . ASN B 1 102 ? -17.768 38.717 25.515 1.00 61.95 102 ASN B N 1
ATOM 3010 C CA . ASN B 1 102 ? -19.051 38.082 25.206 1.00 59.37 102 ASN B CA 1
ATOM 3011 C C . ASN B 1 102 ? -18.880 37.328 23.898 1.00 47.42 102 ASN B C 1
ATOM 3012 O O . ASN B 1 102 ? -19.082 37.901 22.820 1.00 42.90 102 ASN B O 1
ATOM 3023 N N . PRO B 1 103 ? -18.517 36.048 23.932 1.00 39.36 103 PRO B N 1
ATOM 3024 C CA . PRO B 1 103 ? -18.115 35.389 22.678 1.00 35.49 103 PRO B CA 1
ATOM 3025 C C . PRO B 1 103 ? -19.249 35.178 21.690 1.00 38.90 103 PRO B C 1
ATOM 3026 O O . PRO B 1 103 ? -19.022 35.378 20.489 1.00 32.12 103 PRO B O 1
ATOM 3037 N N . TRP B 1 104 ? -20.436 34.743 22.129 1.00 32.71 104 TRP B N 1
ATOM 3038 C CA . TRP B 1 104 ? -21.492 34.323 21.205 1.00 30.25 104 TRP B CA 1
ATOM 3039 C C . TRP B 1 104 ? -22.627 35.333 21.158 1.00 35.41 104 TRP B C 1
ATOM 3040 O O . TRP B 1 104 ? -23.088 35.810 22.196 1.00 36.83 104 TRP B O 1
ATOM 3061 N N . ALA B 1 105 ? -23.099 35.612 19.947 1.00 31.73 105 ALA B N 1
ATOM 3062 C CA . ALA B 1 105 ? -24.338 36.332 19.713 1.00 31.31 105 ALA B CA 1
ATOM 3063 C C . ALA B 1 105 ? -25.248 35.426 18.901 1.00 31.52 105 ALA B C 1
ATOM 3064 O O . ALA B 1 105 ? -24.770 34.620 18.083 1.00 26.97 105 ALA B O 1
ATOM 3071 N N . TRP B 1 106 ? -26.566 35.563 19.107 1.00 31.00 106 TRP B N 1
ATOM 3072 C CA . TRP B 1 106 ? -27.535 34.688 18.438 1.00 27.10 106 TRP B CA 1
ATOM 3073 C C . TRP B 1 106 ? -28.658 35.496 17.800 1.00 33.89 106 TRP B C 1
ATOM 3074 O O . TRP B 1 106 ? -29.101 36.509 18.347 1.00 33.14 106 TRP B O 1
ATOM 3095 N N . GLY B 1 107 ? -29.135 35.018 16.652 1.00 31.61 107 GLY B N 1
ATOM 3096 C CA . GLY B 1 107 ? -30.257 35.623 15.968 1.00 33.35 107 GLY B CA 1
ATOM 3097 C C . GLY B 1 107 ? -31.557 35.178 16.608 1.00 36.81 107 GLY B C 1
ATOM 3098 O O . GLY B 1 107 ? -31.561 34.415 17.569 1.00 34.56 107 GLY B O 1
ATOM 3102 N N . GLN B 1 108 ? -32.677 35.641 16.026 1.00 36.88 108 GLN B N 1
ATOM 3103 C CA . GLN B 1 108 ? -34.003 35.391 16.580 1.00 49.04 108 GLN B CA 1
ATOM 3104 C C . GLN B 1 108 ? -34.465 33.955 16.357 1.00 40.60 108 GLN B C 1
ATOM 3105 O O . GLN B 1 108 ? -35.350 33.482 17.071 1.00 44.16 108 GLN B O 1
ATOM 3119 N N . GLY B 1 109 ? -33.880 33.253 15.397 1.00 27.58 109 GLY B N 1
ATOM 3120 C CA . GLY B 1 109 ? -34.357 31.937 15.024 1.00 28.52 109 GLY B CA 1
ATOM 3121 C C . GLY B 1 109 ? -35.364 32.037 13.886 1.00 30.07 109 GLY B C 1
ATOM 3122 O O . GLY B 1 109 ? -36.150 32.990 13.832 1.00 32.09 109 GLY B O 1
ATOM 3126 N N . THR B 1 110 ? -35.351 31.037 13.004 1.00 27.63 110 THR B N 1
ATOM 3127 C CA . THR B 1 110 ? -36.093 31.003 11.754 1.00 29.11 110 THR B CA 1
ATOM 3128 C C . THR B 1 110 ? -36.731 29.621 11.623 1.00 30.89 110 THR B C 1
ATOM 3129 O O . THR B 1 110 ? -36.016 28.612 11.582 1.00 26.79 110 THR B O 1
ATOM 3140 N N . GLN B 1 111 ? -38.063 29.557 11.548 1.00 24.75 111 GLN B N 1
ATOM 3141 C CA . GLN B 1 111 ? -38.727 28.277 11.401 1.00 24.16 111 GLN B CA 1
ATOM 3142 C C . GLN B 1 111 ? -38.642 27.753 9.957 1.00 23.37 111 GLN B C 1
ATOM 3143 O O . GLN B 1 111 ? -38.889 28.487 8.995 1.00 25.41 111 GLN B O 1
ATOM 3157 N N . VAL B 1 112 ? -38.325 26.469 9.830 1.00 24.61 112 VAL B N 1
ATOM 3158 C CA . VAL B 1 112 ? -38.329 25.741 8.566 1.00 27.05 112 VAL B CA 1
ATOM 3159 C C . VAL B 1 112 ? -39.253 24.550 8.766 1.00 22.32 112 VAL B C 1
ATOM 3160 O O . VAL B 1 112 ? -39.053 23.740 9.690 1.00 26.41 112 VAL B O 1
ATOM 3173 N N . THR B 1 113 ? -40.274 24.444 7.928 1.00 24.17 113 THR B N 1
ATOM 3174 C CA . THR B 1 113 ? -41.193 23.316 8.018 1.00 24.13 113 THR B CA 1
ATOM 3175 C C . THR B 1 113 ? -41.257 22.648 6.656 1.00 28.87 113 THR B C 1
ATOM 3176 O O . THR B 1 113 ? -41.500 23.313 5.651 1.00 26.66 113 THR B O 1
ATOM 3187 N N . VAL B 1 114 ? -40.981 21.356 6.616 1.00 25.14 114 VAL B N 1
ATOM 3188 C CA . VAL B 1 114 ? -40.890 20.616 5.364 1.00 25.80 114 VAL B CA 1
ATOM 3189 C C . VAL B 1 114 ? -42.031 19.619 5.347 1.00 28.60 114 VAL B C 1
ATOM 3190 O O . VAL B 1 114 ? -42.056 18.685 6.161 1.00 28.56 114 VAL B O 1
ATOM 3203 N N . SER B 1 115 ? -42.956 19.800 4.408 1.00 29.13 115 SER B N 1
ATOM 3204 C CA . SER B 1 115 ? -44.137 18.961 4.296 1.00 36.34 115 SER B CA 1
ATOM 3205 C C . SER B 1 115 ? -43.833 17.718 3.465 1.00 30.80 115 S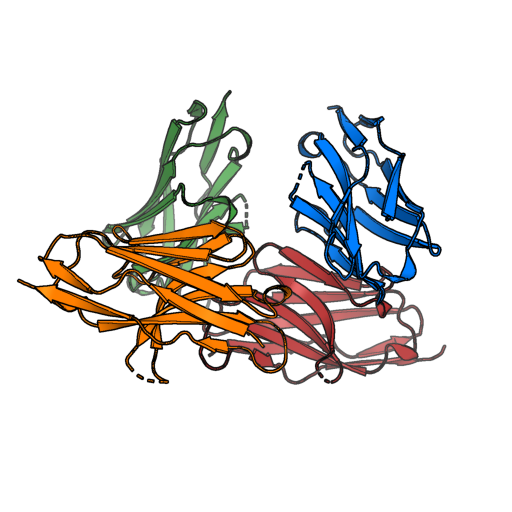ER B C 1
ATOM 3206 O O . SER B 1 115 ? -42.858 17.663 2.717 1.00 37.10 115 SER B O 1
ATOM 3214 N N . SER B 1 116 ? -44.701 16.711 3.591 1.00 39.25 116 SER B N 1
ATOM 3215 C CA . SER B 1 116 ? -44.431 15.402 2.978 1.00 44.01 116 SER B CA 1
ATOM 3216 C C . SER B 1 116 ? -44.437 15.437 1.451 1.00 53.36 116 SER B C 1
ATOM 3217 O O . SER B 1 116 ? -45.175 16.209 0.841 1.00 66.99 116 SER B O 1
ATOM 3225 N N . GLN C 1 1 ? 0.060 0.096 11.420 1.00 50.57 1 GLN C N 1
ATOM 3226 C CA . GLN C 1 1 ? -1.338 -0.258 11.836 1.00 57.32 1 GLN C CA 1
ATOM 3227 C C . GLN C 1 1 ? -2.380 0.145 10.776 1.00 40.76 1 GLN C C 1
ATOM 3228 O O . GLN C 1 1 ? -3.323 -0.599 10.487 1.00 41.16 1 GLN C O 1
ATOM 3234 N N . VAL C 1 2 ? -2.219 1.337 10.227 1.00 31.18 2 VAL C N 1
ATOM 3235 C CA . VAL C 1 2 ? -3.037 1.825 9.115 1.00 29.72 2 VAL C CA 1
ATOM 3236 C C . VAL C 1 2 ? -2.107 2.136 7.953 1.00 33.34 2 VAL C C 1
ATOM 3237 O O . VAL C 1 2 ? -1.048 2.748 8.145 1.00 35.60 2 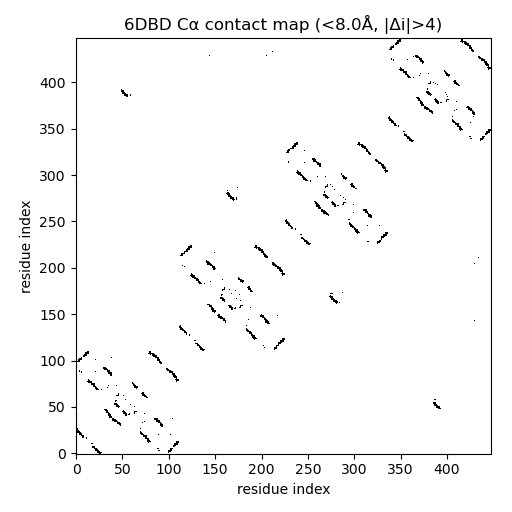VAL C O 1
ATOM 3250 N N . LYS C 1 3 ? -2.523 1.748 6.736 1.00 27.32 3 LYS C N 1
ATOM 3251 C CA . LYS C 1 3 ? -1.803 2.071 5.514 1.00 26.56 3 LYS C CA 1
ATOM 3252 C C . LYS C 1 3 ? -2.714 2.874 4.593 1.00 27.62 3 LYS C C 1
ATOM 3253 O O . LYS C 1 3 ? -3.925 2.616 4.535 1.00 28.18 3 LYS C O 1
ATOM 3257 N N . LEU C 1 4 ? -2.137 3.846 3.881 1.00 24.35 4 LEU C N 1
ATOM 3258 C CA . LEU C 1 4 ? -2.877 4.746 3.012 1.00 22.84 4 LEU C CA 1
ATOM 3259 C C . LEU C 1 4 ? -2.246 4.679 1.633 1.00 30.55 4 LEU C C 1
ATOM 3260 O O . LEU C 1 4 ? -1.026 4.823 1.506 1.00 32.64 4 LEU C O 1
ATOM 3276 N N . GLU C 1 5 ? -3.070 4.448 0.614 1.00 22.87 5 GLU C N 1
ATOM 3277 C CA . GLU C 1 5 ? -2.618 4.350 -0.763 1.00 23.65 5 GLU C CA 1
ATOM 3278 C C . GLU C 1 5 ? -3.385 5.388 -1.581 1.00 26.91 5 GLU C C 1
ATOM 3279 O O . GLU C 1 5 ? -4.615 5.337 -1.663 1.00 26.65 5 GLU C O 1
ATOM 3291 N N . GLU C 1 6 ? -2.656 6.293 -2.214 1.00 23.22 6 GLU C N 1
ATOM 3292 C CA . GLU C 1 6 ? -3.240 7.424 -2.930 1.00 21.65 6 GLU C CA 1
ATOM 3293 C C . GLU C 1 6 ? -3.212 7.187 -4.430 1.00 26.31 6 GLU C C 1
ATOM 3294 O O . GLU C 1 6 ? -2.294 6.556 -4.966 1.00 27.54 6 GLU C O 1
ATOM 3306 N N . SER C 1 7 ? -4.207 7.736 -5.111 1.00 24.26 7 SER C N 1
ATOM 3307 C CA . SER C 1 7 ? -4.188 7.724 -6.560 1.00 25.17 7 SER C CA 1
ATOM 3308 C C . SER C 1 7 ? -4.995 8.907 -7.078 1.00 24.94 7 SER C C 1
ATOM 3309 O O . SER C 1 7 ? -5.688 9.592 -6.330 1.00 25.07 7 SER C O 1
ATOM 3317 N N . GLY C 1 8 ? -4.890 9.138 -8.388 1.00 26.51 8 GLY C N 1
ATOM 3318 C CA . GLY C 1 8 ? -5.718 10.134 -9.034 1.00 30.76 8 GLY C CA 1
ATOM 3319 C C . GLY C 1 8 ? -5.093 11.477 -9.339 1.00 32.83 8 GLY C C 1
ATOM 3320 O O . GLY C 1 8 ? -5.802 12.375 -9.798 1.00 45.09 8 GLY C O 1
ATOM 3324 N N . GLY C 1 9 ? -3.809 11.645 -9.151 1.00 32.11 9 GLY C N 1
ATOM 3325 C CA . GLY C 1 9 ? -3.229 12.947 -9.395 1.00 45.35 9 GLY C CA 1
ATOM 3326 C C . GLY C 1 9 ? -2.937 13.145 -10.866 1.00 49.34 9 GLY C C 1
ATOM 3327 O O . GLY C 1 9 ? -3.448 12.439 -11.737 1.00 48.28 9 GLY C O 1
ATOM 3331 N N . GLY C 1 10 ? -2.088 14.132 -11.139 1.00 35.63 10 GLY C N 1
ATOM 3332 C CA . GLY C 1 10 ? -1.515 14.306 -12.458 1.00 41.07 10 GLY C CA 1
ATOM 3333 C C . GLY C 1 10 ? -1.751 15.704 -12.992 1.00 34.41 10 GLY C C 1
ATOM 3334 O O . GLY C 1 10 ? -1.895 16.661 -12.226 1.00 37.42 10 GLY C O 1
ATOM 3338 N N . LEU C 1 11 ? -1.768 15.800 -14.326 1.00 38.21 11 LEU C N 1
ATOM 3339 C CA . LEU C 1 11 ? -1.854 17.063 -15.033 1.00 38.74 11 LEU C CA 1
ATOM 3340 C C . LEU C 1 11 ? -3.309 17.356 -15.356 1.00 45.19 11 LEU C C 1
ATOM 3341 O O . LEU C 1 11 ? -4.067 16.461 -15.731 1.00 47.29 11 LEU C O 1
ATOM 3357 N N . VAL C 1 12 ? -3.696 18.614 -15.198 1.00 36.80 12 VAL C N 1
ATOM 3358 C CA . VAL C 1 12 ? -5.035 19.053 -15.537 1.00 40.75 12 VAL C CA 1
ATOM 3359 C C . VAL C 1 12 ? -4.911 20.463 -16.079 1.00 36.67 12 VAL C C 1
ATOM 3360 O O . VAL C 1 12 ? -3.999 21.208 -15.708 1.00 38.81 12 VAL C O 1
ATOM 3373 N N . GLN C 1 13 ? -5.820 20.824 -16.979 1.00 40.36 13 GLN C N 1
ATOM 3374 C CA . GLN C 1 13 ? -5.864 22.176 -17.502 1.00 37.39 13 GLN C CA 1
ATOM 3375 C C . GLN C 1 13 ? -6.559 23.116 -16.514 1.00 37.83 13 GLN C C 1
ATOM 3376 O O . GLN C 1 13 ? -7.386 22.704 -15.702 1.00 36.84 13 GLN C O 1
ATOM 3380 N N . ALA C 1 14 ? -6.252 24.407 -16.639 1.00 41.60 14 ALA C N 1
ATOM 3381 C CA . ALA C 1 14 ? -6.874 25.412 -15.791 1.00 47.33 14 ALA C CA 1
ATOM 3382 C C . ALA C 1 14 ? -8.390 25.368 -15.921 1.00 39.79 14 ALA C C 1
ATOM 3383 O O . ALA C 1 14 ? -8.940 25.200 -17.016 1.00 37.47 14 ALA C O 1
ATOM 3390 N N . GLU C 1 15 ? -9.055 25.537 -14.781 1.00 36.37 15 GLU C N 1
ATOM 3391 C CA . GLU C 1 15 ? -10.501 25.454 -14.578 1.00 33.54 15 GLU C CA 1
ATOM 3392 C C . GLU C 1 15 ? -11.001 24.022 -14.623 1.00 30.03 15 GLU C C 1
ATOM 3393 O O . GLU C 1 15 ? -12.222 23.788 -14.496 1.00 31.79 15 GLU C O 1
ATOM 3405 N N . GLY C 1 16 ? -10.112 23.044 -14.775 1.00 34.30 16 GLY C N 1
ATOM 3406 C CA . GLY C 1 16 ? -10.507 21.660 -14.764 1.00 30.33 16 GLY C CA 1
ATOM 3407 C C . GLY C 1 16 ? -10.655 21.107 -13.373 1.00 28.63 16 GLY C C 1
ATOM 3408 O O . GLY C 1 16 ? -10.497 21.807 -12.366 1.00 26.15 16 GLY C O 1
ATOM 3412 N N . SER C 1 17 ? -10.968 19.818 -13.334 1.00 25.80 17 SER C N 1
ATOM 3413 C CA . SER C 1 17 ? -11.231 19.084 -12.107 1.00 25.47 17 SER C CA 1
ATOM 3414 C C . SER C 1 17 ? -10.352 17.840 -12.026 1.00 26.13 17 SER C C 1
ATOM 3415 O O . SER C 1 17 ? -9.974 17.245 -13.036 1.00 27.39 17 SER C O 1
ATOM 3423 N N . LEU C 1 18 ? -10.136 17.381 -10.799 1.00 22.05 18 LEU C N 1
ATOM 3424 C CA . LEU C 1 18 ? -9.406 16.151 -10.550 1.00 23.27 18 LEU C CA 1
ATOM 3425 C C . LEU C 1 18 ? -9.981 15.518 -9.300 1.00 27.84 18 LEU C C 1
ATOM 3426 O O . LEU C 1 18 ? -10.388 16.236 -8.392 1.00 26.13 18 LEU C O 1
ATOM 3442 N N . ARG C 1 19 ? -10.003 14.185 -9.229 1.00 21.90 19 ARG C N 1
ATOM 3443 C CA . ARG C 1 19 ? -10.425 13.508 -8.000 1.00 22.20 19 ARG C CA 1
ATOM 3444 C C . ARG C 1 19 ? -9.273 12.680 -7.447 1.00 26.09 19 ARG C C 1
ATOM 3445 O O . ARG C 1 19 ? -8.755 11.800 -8.148 1.00 28.20 19 ARG C O 1
ATOM 3466 N N . LEU C 1 20 ? -8.891 12.969 -6.205 1.00 21.77 20 LEU C N 1
ATOM 3467 C CA . LEU C 1 20 ? -7.830 12.267 -5.495 1.00 20.74 20 LEU C CA 1
ATOM 3468 C C . LEU C 1 20 ? -8.477 11.224 -4.605 1.00 25.93 20 LEU C C 1
ATOM 3469 O O . LEU C 1 20 ? -9.404 11.546 -3.858 1.00 28.36 20 LEU C O 1
ATOM 3485 N N . SER C 1 21 ? -7.999 9.990 -4.677 1.00 21.05 21 SER C N 1
ATOM 3486 C CA . SER C 1 21 ? -8.561 8.915 -3.865 1.00 20.71 21 SER C CA 1
ATOM 3487 C C . SER C 1 21 ? -7.543 8.448 -2.855 1.00 19.01 21 SER C C 1
ATOM 3488 O O . SER C 1 21 ? -6.369 8.302 -3.175 1.00 23.80 21 SER C O 1
ATOM 3496 N N . CYS C 1 22 ? -8.012 8.216 -1.635 1.00 20.46 22 CYS C N 1
ATOM 3497 C CA . CYS C 1 22 ? -7.170 7.714 -0.546 1.00 21.31 22 CYS C CA 1
ATOM 3498 C C . CYS C 1 22 ? -7.789 6.401 -0.059 1.00 24.60 22 CYS C C 1
ATOM 3499 O O . CYS C 1 22 ? -8.901 6.400 0.465 1.00 23.51 22 CYS C O 1
ATOM 3506 N N . VAL C 1 23 ? -7.104 5.290 -0.265 1.00 20.91 23 VAL C N 1
ATOM 3507 C CA . VAL C 1 23 ? -7.606 3.978 0.118 1.00 20.76 23 VAL C CA 1
ATOM 3508 C C . VAL C 1 23 ? -6.890 3.538 1.387 1.00 21.14 23 VAL C C 1
ATOM 3509 O O . VAL C 1 23 ? -5.678 3.303 1.378 1.00 22.61 23 VAL C O 1
ATOM 3522 N N . THR C 1 24 ? -7.653 3.432 2.479 1.00 21.25 24 THR C N 1
ATOM 3523 C CA . THR C 1 24 ? -7.125 3.081 3.787 1.00 21.50 24 THR C CA 1
ATOM 3524 C C . THR C 1 24 ? -7.288 1.588 4.023 1.00 22.74 24 THR C C 1
ATOM 3525 O O . THR C 1 24 ? -8.231 0.960 3.527 1.00 23.56 24 THR C O 1
ATOM 3536 N N . SER C 1 25 ? -6.317 0.988 4.700 1.00 23.80 25 SER C N 1
ATOM 3537 C CA . SER C 1 25 ? -6.368 -0.422 5.016 1.00 25.23 25 SER C CA 1
ATOM 3538 C C . SER C 1 25 ? -5.697 -0.637 6.365 1.00 26.16 25 SER C C 1
ATOM 3539 O O . SER C 1 25 ? -5.024 0.249 6.895 1.00 28.30 25 SER C O 1
ATOM 3547 N N . GLY C 1 26 ? -5.933 -1.808 6.914 1.00 27.47 26 GLY C N 1
ATOM 3548 C CA . GLY C 1 26 ? -5.442 -2.164 8.236 1.00 33.82 26 GLY C CA 1
ATOM 3549 C C . GLY C 1 26 ? -6.518 -1.932 9.293 1.00 30.65 26 GLY C C 1
ATOM 3550 O O . GLY C 1 26 ? -7.676 -2.336 9.113 1.00 30.13 26 GLY C O 1
ATOM 3554 N N . ARG C 1 27 ? -6.136 -1.278 10.395 1.00 34.89 27 ARG C N 1
ATOM 3555 C CA . ARG C 1 27 ? -7.043 -1.089 11.536 1.00 33.83 27 ARG C CA 1
ATOM 3556 C C . ARG C 1 27 ? -7.929 0.132 11.290 1.00 34.49 27 ARG C C 1
ATOM 3557 O O . ARG C 1 27 ? -7.871 1.155 11.986 1.00 31.87 27 ARG C O 1
ATOM 3561 N N . ILE C 1 28 ? -8.782 0.009 10.271 1.00 29.90 28 ILE C N 1
ATOM 3562 C CA . ILE C 1 28 ? -9.539 1.171 9.828 1.00 26.68 28 ILE C CA 1
ATOM 3563 C C . ILE C 1 28 ? -10.610 1.554 10.846 1.00 24.90 28 ILE C C 1
ATOM 3564 O O . ILE C 1 28 ? -11.078 2.712 10.851 1.00 27.72 28 ILE C O 1
ATOM 3580 N N . GLU C 1 29 ? -11.029 0.591 11.673 1.00 29.69 29 GLU C N 1
ATOM 3581 C CA . GLU C 1 29 ? -12.023 0.849 12.699 1.00 33.32 29 GLU C CA 1
ATOM 3582 C C . GLU C 1 29 ? -11.538 1.868 13.718 1.00 38.30 29 GLU C C 1
ATOM 3583 O O . GLU C 1 29 ? -12.357 2.498 14.387 1.00 34.00 29 GLU C O 1
ATOM 3595 N N . GLY C 1 30 ? -10.236 2.035 13.864 1.00 29.86 30 GLY C N 1
ATOM 3596 C CA . GLY C 1 30 ? -9.738 3.027 14.794 1.00 32.92 30 GLY C CA 1
ATOM 3597 C C . GLY C 1 30 ? -9.508 4.401 14.204 1.00 29.76 30 GLY C C 1
ATOM 3598 O O . GLY C 1 30 ? -9.043 5.294 14.914 1.00 25.82 30 GLY C O 1
ATOM 3602 N N . ILE C 1 31 ? -9.790 4.616 12.918 1.00 25.68 31 ILE C N 1
ATOM 3603 C CA . ILE C 1 31 ? -9.547 5.918 12.297 1.00 24.96 31 ILE C CA 1
ATOM 3604 C C . ILE C 1 31 ? -10.622 6.906 12.728 1.00 23.34 31 ILE C C 1
ATOM 3605 O O . ILE C 1 31 ? -11.822 6.670 12.537 1.00 27.19 31 ILE C O 1
ATOM 3621 N N . LEU C 1 32 ? -10.181 8.059 13.226 1.00 21.76 32 LEU C N 1
ATOM 3622 C CA . LEU C 1 32 ? -11.063 9.120 13.658 1.00 22.18 32 LEU C CA 1
ATOM 3623 C C . LEU C 1 32 ? -11.337 10.128 12.577 1.00 25.65 32 LEU C C 1
ATOM 3624 O O . LEU C 1 32 ? -12.421 10.717 12.569 1.00 24.09 32 LEU C O 1
ATOM 3640 N N . LEU C 1 33 ? -10.353 10.358 11.711 1.00 23.39 33 LEU C N 1
ATOM 3641 C CA . LEU C 1 33 ? -10.380 11.458 10.767 1.00 22.73 33 LEU C CA 1
ATOM 3642 C C . LEU C 1 33 ? -9.507 11.082 9.586 1.00 21.56 33 LEU C C 1
ATOM 3643 O O . LEU C 1 33 ? -8.435 10.502 9.769 1.00 22.82 33 LEU C O 1
ATOM 3659 N N . VAL C 1 34 ? -9.972 11.399 8.376 1.00 19.23 34 VAL C N 1
ATOM 3660 C CA . VAL C 1 34 ? -9.170 11.264 7.161 1.00 19.29 34 VAL C CA 1
ATOM 3661 C C . VAL C 1 34 ? -9.151 12.632 6.500 1.00 20.19 34 VAL C C 1
ATOM 3662 O O . VAL C 1 34 ? -10.186 13.312 6.413 1.00 19.29 34 VAL C O 1
ATOM 3675 N N . GLY C 1 35 ? -7.970 13.070 6.077 1.00 22.58 35 GLY C N 1
ATOM 3676 C CA . GLY C 1 35 ? -7.872 14.353 5.434 1.00 23.92 35 GLY C CA 1
ATOM 3677 C C . GLY C 1 35 ? -6.897 14.326 4.278 1.00 19.87 35 GLY C C 1
ATOM 3678 O O . GLY C 1 35 ? -6.048 13.433 4.151 1.00 19.37 35 GLY C O 1
ATOM 3682 N N . TRP C 1 36 ? -7.037 15.343 3.462 1.00 18.21 36 TRP C N 1
ATOM 3683 C CA . TRP C 1 36 ? -6.099 15.674 2.418 1.00 18.88 36 TRP C CA 1
ATOM 3684 C C . TRP C 1 36 ? -5.397 16.964 2.786 1.00 19.62 36 TRP C C 1
ATOM 3685 O O . TRP C 1 36 ? -6.037 17.930 3.190 1.00 20.64 36 TRP C O 1
ATOM 3706 N N . TYR C 1 37 ? -4.080 16.953 2.651 1.00 20.35 37 TYR C N 1
ATOM 3707 C CA . TYR C 1 37 ? -3.191 18.019 3.095 1.00 22.95 37 TYR C CA 1
ATOM 3708 C C . TYR C 1 37 ? -2.310 18.453 1.934 1.00 25.98 37 TYR C C 1
ATOM 3709 O O . TYR C 1 37 ? -2.000 17.658 1.048 1.00 26.79 37 TYR C O 1
ATOM 3727 N N . ARG C 1 38 ? -1.963 19.729 1.936 1.00 26.36 38 ARG C N 1
ATOM 3728 C CA . ARG C 1 38 ? -1.054 20.301 0.957 1.00 26.39 38 ARG C CA 1
ATOM 3729 C C . ARG C 1 38 ? 0.336 20.250 1.560 1.00 40.79 38 ARG C C 1
ATOM 3730 O O . ARG C 1 38 ? 0.549 20.760 2.670 1.00 37.15 38 ARG C O 1
ATOM 3751 N N . GLN C 1 39 ? 1.258 19.603 0.843 1.00 40.48 39 GLN C N 1
ATOM 3752 C CA . GLN C 1 39 ? 2.610 19.284 1.317 1.00 43.87 39 GLN C CA 1
ATOM 3753 C C . GLN C 1 39 ? 3.595 20.458 1.217 1.00 59.66 39 GLN C C 1
ATOM 3754 O O . GLN C 1 39 ? 3.248 21.548 0.770 1.00 60.37 39 GLN C O 1
ATOM 3768 N N . ARG C 1 45 ? 2.662 20.317 6.375 1.00 43.65 45 ARG C N 1
ATOM 3769 C CA . ARG C 1 45 ? 1.384 19.830 5.826 1.00 39.27 45 ARG C CA 1
ATOM 3770 C C . ARG C 1 45 ? 0.167 20.605 6.338 1.00 43.70 45 ARG C C 1
ATOM 3771 O O . ARG C 1 45 ? -0.177 20.519 7.497 1.00 42.96 45 ARG C O 1
ATOM 3792 N N . ASP C 1 46 ? -0.520 21.308 5.450 1.00 30.54 46 ASP C N 1
ATOM 3793 C CA . ASP C 1 46 ? -1.668 22.139 5.799 1.00 28.68 46 ASP C CA 1
ATOM 3794 C C . ASP C 1 46 ? -2.942 21.470 5.294 1.00 28.25 46 ASP C C 1
ATOM 3795 O O . ASP C 1 46 ? -3.002 21.101 4.121 1.00 24.85 46 ASP C O 1
ATOM 3804 N N . VAL C 1 47 ? -3.945 21.296 6.165 1.00 23.20 47 VAL C N 1
ATOM 3805 C CA . VAL C 1 47 ? -5.141 20.581 5.743 1.00 20.07 47 VAL C CA 1
ATOM 3806 C C . VAL C 1 47 ? -5.885 21.381 4.683 1.00 27.25 47 VAL C C 1
ATOM 3807 O O . VAL C 1 47 ? -5.924 22.622 4.702 1.00 28.44 47 VAL C O 1
ATOM 3820 N N . VAL C 1 48 ? -6.404 20.656 3.702 1.00 18.15 48 VAL C N 1
ATOM 3821 C CA . VAL C 1 48 ? -7.310 21.178 2.691 1.00 17.51 48 VAL C CA 1
ATOM 3822 C C . VAL C 1 48 ? -8.741 20.777 2.972 1.00 18.11 48 VAL C C 1
ATOM 3823 O O . VAL C 1 48 ? -9.643 21.610 2.855 1.00 18.99 48 VAL C O 1
ATOM 3836 N N . ALA C 1 49 ? -8.965 19.505 3.306 1.00 17.41 49 ALA C N 1
ATOM 3837 C CA . ALA C 1 49 ? -10.300 19.001 3.584 1.00 17.44 49 ALA C CA 1
ATOM 3838 C C . ALA C 1 49 ? -10.167 17.765 4.471 1.00 16.35 49 ALA C C 1
ATOM 3839 O O . ALA C 1 49 ? -9.209 16.989 4.337 1.00 17.97 49 ALA C O 1
ATOM 3846 N N . SER C 1 50 ? -11.165 17.564 5.333 1.00 16.57 50 SER C N 1
ATOM 3847 C CA . SER C 1 50 ? -11.170 16.411 6.217 1.00 16.29 50 SER C CA 1
ATOM 3848 C C . SER C 1 50 ? -12.589 15.913 6.444 1.00 15.83 50 SER C C 1
ATOM 3849 O O . SER C 1 50 ? -13.571 16.662 6.324 1.00 16.38 50 SER C O 1
ATOM 3857 N N . ILE C 1 51 ? -12.684 14.626 6.755 1.00 18.49 51 ILE C N 1
ATOM 3858 C CA . ILE C 1 51 ? -13.969 14.000 7.061 1.00 18.91 51 ILE C CA 1
ATOM 3859 C C . ILE C 1 51 ? -13.805 13.077 8.264 1.00 20.80 51 ILE C C 1
ATOM 3860 O O . ILE C 1 51 ? -12.863 12.277 8.349 1.00 19.15 51 ILE C O 1
ATOM 3876 N N . ASP C 1 52 ? -14.700 13.209 9.235 1.00 19.90 52 ASP C N 1
ATOM 3877 C CA . ASP C 1 52 ? -14.570 12.379 10.412 1.00 19.92 52 ASP C CA 1
ATOM 3878 C C . ASP C 1 52 ? -15.521 11.169 10.362 1.00 19.84 52 ASP C C 1
ATOM 3879 O O . ASP C 1 52 ? -16.253 10.922 9.404 1.00 22.69 52 ASP C O 1
ATOM 3888 N N . ARG C 1 53 ? -15.499 10.383 11.446 1.00 23.91 53 ARG C N 1
ATOM 3889 C CA . ARG C 1 53 ? -16.207 9.112 11.430 1.00 26.74 53 ARG C CA 1
ATOM 3890 C C . ARG C 1 53 ? -17.727 9.283 11.387 1.00 32.32 53 ARG C C 1
ATOM 3891 O O . ARG C 1 53 ? -18.441 8.346 11.020 1.00 34.08 53 ARG C O 1
ATOM 3901 N N . ASN C 1 54 ? -18.241 10.462 11.707 1.00 27.30 54 ASN C N 1
ATOM 3902 C CA . ASN C 1 54 ? -19.660 10.740 11.603 1.00 31.47 54 ASN C CA 1
ATOM 3903 C C . ASN C 1 54 ? -20.009 11.481 10.309 1.00 27.93 54 ASN C C 1
ATOM 3904 O O . ASN C 1 54 ? -21.159 11.885 10.105 1.00 32.61 54 ASN C O 1
ATOM 3915 N N . GLY C 1 55 ? -19.051 11.618 9.405 1.00 23.68 55 GLY C N 1
ATOM 3916 C CA . GLY C 1 55 ? -19.301 12.303 8.160 1.00 20.77 55 GLY C CA 1
ATOM 3917 C C . GLY C 1 55 ? -19.255 13.809 8.221 1.00 19.86 55 GLY C C 1
ATOM 3918 O O . GLY C 1 55 ? -19.540 14.462 7.215 1.00 19.47 55 GLY C O 1
ATOM 3922 N N . ASN C 1 56 ? -18.857 14.392 9.338 1.00 20.27 56 ASN C N 1
ATOM 3923 C CA . ASN C 1 56 ? -18.690 15.844 9.400 1.00 19.79 56 ASN C CA 1
ATOM 3924 C C . ASN C 1 56 ? -17.439 16.253 8.645 1.00 16.83 56 ASN C C 1
ATOM 3925 O O . ASN C 1 56 ? -16.401 15.584 8.729 1.00 18.06 56 ASN C O 1
ATOM 3936 N N . THR C 1 57 ? -17.548 17.322 7.859 1.00 17.43 57 THR C N 1
ATOM 3937 C CA . THR C 1 57 ? -16.455 17.725 7.000 1.00 16.35 57 THR C CA 1
ATOM 3938 C C . THR C 1 57 ? -15.998 19.129 7.372 1.00 16.28 57 THR C C 1
ATOM 3939 O O . THR C 1 57 ? -16.755 19.929 7.935 1.00 16.98 57 THR C O 1
ATOM 3950 N N . ARG C 1 58 ? -14.743 19.401 7.049 1.00 15.25 58 ARG C N 1
ATOM 3951 C CA . ARG C 1 58 ? -14.144 20.710 7.239 1.00 15.67 58 ARG C CA 1
ATOM 3952 C C . ARG C 1 58 ? -13.326 21.008 6.003 1.00 20.36 58 ARG C C 1
ATOM 3953 O O . ARG C 1 58 ? -12.621 20.118 5.513 1.00 19.08 58 ARG C O 1
ATOM 3974 N N . TYR C 1 59 ? -13.428 22.242 5.504 1.00 16.57 59 TYR C N 1
ATOM 3975 C CA . TYR C 1 59 ? -12.627 22.681 4.363 1.00 15.11 59 TYR C CA 1
ATOM 3976 C C . TYR C 1 59 ? -11.864 23.944 4.694 1.00 17.87 59 TYR C C 1
ATOM 3977 O O . TYR C 1 59 ? -12.390 24.877 5.317 1.00 17.30 59 TYR C O 1
ATOM 3995 N N . ASP C 1 60 ? -10.612 23.968 4.259 1.00 18.23 60 ASP C N 1
ATOM 3996 C CA . ASP C 1 60 ? -9.821 25.189 4.357 1.00 17.39 60 ASP C CA 1
ATOM 3997 C C . ASP C 1 60 ? -10.398 26.282 3.460 1.00 18.67 60 ASP C C 1
ATOM 3998 O O . ASP C 1 60 ? -10.984 26.005 2.407 1.00 18.86 60 ASP C O 1
ATOM 4007 N N . GLY C 1 61 ? -10.184 27.537 3.866 1.00 18.26 61 GLY C N 1
ATOM 4008 C CA . GLY C 1 61 ? -10.610 28.656 3.044 1.00 18.89 61 GLY C CA 1
ATOM 4009 C C . GLY C 1 61 ? -9.988 28.639 1.656 1.00 23.80 61 GLY C C 1
ATOM 4010 O O . GLY C 1 61 ? -10.575 29.163 0.707 1.00 23.66 61 GLY C O 1
ATOM 4014 N N . SER C 1 62 ? -8.824 28.008 1.509 1.00 20.33 62 SER C N 1
ATOM 4015 C CA . SER C 1 62 ? -8.188 27.959 0.195 1.00 25.35 62 SER C CA 1
ATOM 4016 C C . SER C 1 62 ? -8.958 27.089 -0.781 1.00 27.77 62 SER C C 1
ATOM 4017 O O . SER C 1 62 ? -8.743 27.218 -1.992 1.00 23.91 62 SER C O 1
ATOM 4025 N N . ALA C 1 63 ? -9.875 26.252 -0.305 1.00 22.49 63 ALA C N 1
ATOM 4026 C CA . ALA C 1 63 ? -10.733 25.520 -1.230 1.00 22.24 63 ALA C CA 1
ATOM 4027 C C . ALA C 1 63 ? -11.693 26.453 -1.957 1.00 23.65 63 ALA C C 1
ATOM 4028 O O . ALA C 1 63 ? -12.162 26.119 -3.053 1.00 21.47 63 ALA C O 1
ATOM 4035 N N . GLU C 1 64 ? -12.013 27.607 -1.358 1.00 22.85 64 GLU C N 1
ATOM 4036 C CA . GLU C 1 64 ? -12.955 28.583 -1.912 1.00 23.49 64 GLU C CA 1
ATOM 4037 C C . GLU C 1 64 ? -14.291 27.937 -2.306 1.00 20.35 64 GLU C C 1
ATOM 4038 O O . GLU C 1 64 ? -14.907 28.319 -3.315 1.00 22.99 64 GLU C O 1
ATOM 4050 N N . GLY C 1 65 ? -14.724 26.943 -1.529 1.00 19.15 65 GLY C N 1
ATOM 4051 C CA . GLY C 1 65 ? -15.965 26.239 -1.805 1.00 23.81 65 GLY C CA 1
ATOM 4052 C C . GLY C 1 65 ? -15.966 25.435 -3.091 1.00 21.92 65 GLY C C 1
ATOM 4053 O O . GLY C 1 65 ? -17.048 25.051 -3.544 1.00 23.42 65 GLY C O 1
ATOM 4057 N N . ARG C 1 66 ? -14.790 25.097 -3.636 1.00 20.02 66 ARG C N 1
ATOM 4058 C CA . ARG C 1 66 ? -14.664 24.389 -4.910 1.00 23.17 66 ARG C CA 1
ATOM 4059 C C . ARG C 1 66 ? -14.575 22.879 -4.741 1.00 24.91 66 ARG C C 1
ATOM 4060 O O . ARG C 1 66 ? -14.651 22.140 -5.737 1.00 24.18 66 ARG C O 1
ATOM 4081 N N . PHE C 1 67 ? -14.372 22.406 -3.514 1.00 20.04 67 PHE C N 1
ATOM 4082 C CA . PHE C 1 67 ? -13.987 21.028 -3.264 1.00 19.81 67 PHE C CA 1
ATOM 4083 C C . PHE C 1 67 ? -15.049 20.286 -2.450 1.00 22.31 67 PHE C C 1
ATOM 4084 O O . PHE C 1 67 ? -15.805 20.874 -1.666 1.00 20.94 67 PHE C O 1
ATOM 4101 N N . THR C 1 68 ? -15.091 18.976 -2.652 1.00 19.77 68 THR C N 1
ATOM 4102 C CA . THR C 1 68 ? -15.894 18.064 -1.846 1.00 17.08 68 THR C CA 1
ATOM 4103 C C . THR C 1 68 ? -15.032 16.896 -1.400 1.00 18.67 68 THR C C 1
ATOM 4104 O O . THR C 1 68 ? -14.308 16.300 -2.200 1.00 20.91 68 THR C O 1
ATOM 4115 N N . ILE C 1 69 ? -15.096 16.570 -0.121 1.00 17.77 69 ILE C N 1
ATOM 4116 C CA . ILE C 1 69 ? -14.499 15.353 0.402 1.00 17.47 69 ILE C CA 1
ATOM 4117 C C . ILE C 1 69 ? -15.619 14.407 0.809 1.00 18.87 69 ILE C C 1
ATOM 4118 O O . ILE C 1 69 ? -16.613 14.815 1.430 1.00 18.65 69 ILE C O 1
ATOM 4134 N N . ALA C 1 70 ? -15.504 13.159 0.402 1.00 18.35 70 ALA C N 1
ATOM 4135 C CA . ALA C 1 70 ? -16.566 12.216 0.634 1.00 18.36 70 ALA C CA 1
ATOM 4136 C C . ALA C 1 70 ? -15.977 10.836 0.840 1.00 19.14 70 ALA C C 1
ATOM 4137 O O . ALA C 1 70 ? -14.882 10.529 0.353 1.00 20.30 70 ALA C O 1
ATOM 4144 N N . ARG C 1 71 ? -16.742 10.013 1.560 1.00 21.67 71 ARG C N 1
ATOM 4145 C CA . ARG C 1 71 ? -16.384 8.634 1.844 1.00 22.41 71 ARG C CA 1
ATOM 4146 C C . ARG C 1 71 ? -17.134 7.743 0.861 1.00 26.03 71 ARG C C 1
ATOM 4147 O O . ARG C 1 71 ? -18.370 7.736 0.817 1.00 27.89 71 ARG C O 1
ATOM 4168 N N . GLU C 1 72 ? -16.376 7.032 0.046 1.00 22.53 72 GLU C N 1
ATOM 4169 C CA . GLU C 1 72 ? -16.949 6.095 -0.912 1.00 26.62 72 GLU C CA 1
ATOM 4170 C C . GLU C 1 72 ? -17.378 4.792 -0.253 1.00 24.19 72 GLU C C 1
ATOM 4171 O O . GLU C 1 72 ? -18.382 4.206 -0.643 1.00 25.29 72 GLU C O 1
ATOM 4183 N N . ASN C 1 73 ? -16.603 4.284 0.688 1.00 23.78 73 ASN C N 1
ATOM 4184 C CA . ASN C 1 73 ? -16.936 3.038 1.366 1.00 25.49 73 ASN C CA 1
ATOM 4185 C C . ASN C 1 73 ? -16.089 3.001 2.623 1.00 22.66 73 ASN C C 1
ATOM 4186 O O . ASN C 1 73 ? -15.436 3.992 2.964 1.00 23.15 73 ASN C O 1
ATOM 4197 N N . ALA C 1 74 ? -16.064 1.854 3.299 1.00 27.40 74 ALA C N 1
ATOM 4198 C CA . ALA C 1 74 ? -15.349 1.795 4.567 1.00 24.59 74 ALA C CA 1
ATOM 4199 C C . ALA C 1 74 ? -13.856 2.051 4.414 1.00 28.58 74 ALA C C 1
ATOM 4200 O O . ALA C 1 74 ? -13.194 2.436 5.390 1.00 24.50 74 ALA C O 1
ATOM 4207 N N . ASN C 1 75 ? -13.286 1.790 3.232 1.00 20.32 75 ASN C N 1
ATOM 4208 C CA . ASN C 1 75 ? -11.861 1.968 3.006 1.00 20.37 75 ASN C CA 1
ATOM 4209 C C . ASN C 1 75 ? -11.476 3.316 2.387 1.00 27.34 75 ASN C C 1
ATOM 4210 O O . ASN C 1 75 ? -10.373 3.825 2.661 1.00 26.63 75 ASN C O 1
ATOM 4221 N N . THR C 1 76 ? -12.328 3.908 1.561 1.00 20.76 76 THR C N 1
ATOM 4222 C CA . THR C 1 76 ? -11.888 4.920 0.612 1.00 19.05 76 THR C CA 1
ATOM 4223 C C . THR C 1 76 ? -12.561 6.263 0.828 1.00 20.40 76 THR C C 1
ATOM 4224 O O . THR C 1 76 ? -13.788 6.337 0.920 1.00 22.12 76 THR C O 1
ATOM 4235 N N . VAL C 1 77 ? -11.739 7.311 0.813 1.00 19.46 77 VAL C N 1
ATOM 4236 C CA . VAL C 1 77 ? -12.148 8.712 0.906 1.00 18.93 77 VAL C CA 1
ATOM 4237 C C . VAL C 1 77 ? -11.587 9.429 -0.311 1.00 22.19 77 VAL C C 1
ATOM 4238 O O . VAL C 1 77 ? -10.405 9.270 -0.620 1.00 26.18 77 VAL C O 1
ATOM 4251 N N . TYR C 1 78 ? -12.407 10.230 -0.991 1.00 19.36 78 TYR C N 1
ATOM 4252 C CA . TYR C 1 78 ? -11.887 10.983 -2.112 1.00 18.03 78 TYR C CA 1
ATOM 4253 C C . TYR C 1 78 ? -12.082 12.478 -1.890 1.00 19.58 78 TYR C C 1
ATOM 4254 O O . TYR C 1 78 ? -12.968 12.914 -1.152 1.00 17.65 78 TYR C O 1
ATOM 4272 N N . LEU C 1 79 ? -11.238 13.250 -2.575 1.00 20.30 79 LEU C N 1
ATOM 4273 C CA . LEU C 1 79 ? -11.331 14.704 -2.649 1.00 19.18 79 LEU C CA 1
ATOM 4274 C C . LEU C 1 79 ? -11.597 15.062 -4.108 1.00 18.16 79 LEU C C 1
ATOM 4275 O O . LEU C 1 79 ? -10.757 14.824 -4.977 1.00 21.55 79 LEU C O 1
ATOM 4291 N N . GLN C 1 80 ? -12.750 15.618 -4.359 1.00 20.71 80 GLN C N 1
ATOM 4292 C CA . GLN C 1 80 ? -13.068 16.154 -5.683 1.00 20.24 80 GLN C CA 1
ATOM 4293 C C . GLN C 1 80 ? -12.691 17.613 -5.700 1.00 20.01 80 GLN C C 1
ATOM 4294 O O . GLN C 1 80 ? -13.280 18.420 -4.968 1.00 20.66 80 GLN C O 1
ATOM 4308 N N . MET C 1 81 ? -11.729 17.950 -6.555 1.00 20.06 81 MET C N 1
ATOM 4309 C CA . MET C 1 81 ? -11.287 19.314 -6.737 1.00 19.30 81 MET C CA 1
ATOM 4310 C C . MET C 1 81 ? -11.841 19.835 -8.055 1.00 20.67 81 MET C C 1
ATOM 4311 O O . MET C 1 81 ? -11.759 19.165 -9.077 1.00 27.52 81 MET C O 1
ATOM 4325 N N . ASN C 1 82 ? -12.450 20.993 -7.993 1.00 20.88 82 ASN C N 1
ATOM 4326 C CA . ASN C 1 82 ? -13.020 21.653 -9.156 1.00 22.19 82 ASN C CA 1
ATOM 4327 C C . ASN C 1 82 ? -12.410 23.025 -9.370 1.00 25.38 82 ASN C C 1
ATOM 4328 O O . ASN C 1 82 ? -11.836 23.634 -8.461 1.00 23.61 82 ASN C O 1
ATOM 4339 N N . ASN C 1 83 ? -12.518 23.497 -10.609 1.00 24.09 83 ASN C N 1
ATOM 4340 C CA . ASN C 1 83 ? -12.150 24.868 -10.949 1.00 26.55 83 ASN C CA 1
ATOM 4341 C C . ASN C 1 83 ? -10.731 25.179 -10.485 1.00 25.97 83 ASN C C 1
ATOM 4342 O O . ASN C 1 83 ? -10.446 26.208 -9.854 1.00 26.69 83 ASN C O 1
ATOM 4353 N N . LEU C 1 84 ? -9.831 24.255 -10.805 1.00 26.64 84 LEU C N 1
ATOM 4354 C CA . LEU C 1 84 ? -8.442 24.368 -10.399 1.00 25.40 84 LEU C CA 1
ATOM 4355 C C . LEU C 1 84 ? -7.704 25.469 -11.164 1.00 29.96 84 LEU C C 1
ATOM 4356 O O . LEU C 1 84 ? -8.025 25.807 -12.305 1.00 32.57 84 LEU C O 1
ATOM 4372 N N . ARG C 1 85 ? -6.719 26.050 -10.499 1.00 30.46 85 ARG C N 1
ATOM 4373 C CA . ARG C 1 85 ? -5.891 27.110 -11.054 1.00 32.54 85 ARG C CA 1
ATOM 4374 C C . ARG C 1 85 ? -4.430 26.730 -10.881 1.00 29.45 85 ARG C C 1
ATOM 4375 O O . ARG C 1 85 ? -4.097 25.881 -10.046 1.00 33.47 85 ARG C O 1
ATOM 4396 N N . PRO C 1 86 ? -3.529 27.351 -11.643 1.00 33.92 86 PRO C N 1
ATOM 4397 C CA . PRO C 1 86 ? -2.095 27.035 -11.491 1.00 32.80 86 PRO C CA 1
ATOM 4398 C C . PRO C 1 86 ? -1.599 27.106 -10.056 1.00 31.96 86 PRO C C 1
ATOM 4399 O O . PRO C 1 86 ? -0.772 26.273 -9.657 1.00 35.90 86 PRO C O 1
ATOM 4410 N N . GLU C 1 87 ? -2.090 28.062 -9.261 1.00 35.68 87 GLU C N 1
ATOM 4411 C CA . GLU C 1 87 ? -1.652 28.190 -7.870 1.00 38.55 87 GLU C CA 1
ATOM 4412 C C . GLU C 1 87 ? -1.991 26.969 -7.025 1.00 37.92 87 GLU C C 1
ATOM 4413 O O . GLU C 1 87 ? -1.426 26.814 -5.932 1.00 34.08 87 GLU C O 1
ATOM 4425 N N . ASP C 1 88 ? -2.931 26.137 -7.472 1.00 29.90 88 ASP C N 1
ATOM 4426 C CA . ASP C 1 88 ? -3.297 24.908 -6.777 1.00 27.83 88 ASP C CA 1
ATOM 4427 C C . ASP C 1 88 ? -2.296 23.778 -7.012 1.00 29.03 88 ASP C C 1
ATOM 4428 O O . ASP C 1 88 ? -2.360 22.746 -6.323 1.00 28.27 88 ASP C O 1
ATOM 4437 N N . SER C 1 89 ? -1.349 23.955 -7.934 1.00 31.24 89 SER C N 1
ATOM 4438 C CA . SER C 1 89 ? -0.336 22.928 -8.168 1.00 30.09 89 SER C CA 1
ATOM 4439 C C . SER C 1 89 ? 0.460 22.672 -6.899 1.00 33.66 89 SER C C 1
ATOM 4440 O O . SER C 1 89 ? 0.957 23.607 -6.265 1.00 33.44 89 SER C O 1
ATOM 4448 N N . ASN C 1 90 ? 0.607 21.401 -6.546 1.00 32.45 90 ASN C N 1
ATOM 4449 C CA . ASN C 1 90 ? 1.232 21.045 -5.284 1.00 32.94 90 ASN C CA 1
ATOM 4450 C C . ASN C 1 90 ? 1.280 19.531 -5.170 1.00 30.56 90 ASN C C 1
ATOM 4451 O O . ASN C 1 90 ? 0.646 18.805 -5.938 1.00 28.93 90 ASN C O 1
ATOM 4462 N N . VAL C 1 91 ? 2.000 19.063 -4.162 1.00 29.19 91 VAL C N 1
ATOM 4463 C CA . VAL C 1 91 ? 1.876 17.682 -3.712 1.00 29.86 91 VAL C CA 1
ATOM 4464 C C . VAL C 1 91 ? 0.799 17.662 -2.639 1.00 29.01 91 VAL C C 1
ATOM 4465 O O . VAL C 1 91 ? 0.870 18.418 -1.663 1.00 29.37 91 VAL C O 1
ATOM 4478 N N . TYR C 1 92 ? -0.212 16.832 -2.843 1.00 23.79 92 TYR C N 1
ATOM 4479 C CA . TYR C 1 92 ? -1.285 16.621 -1.878 1.00 25.67 92 TYR C CA 1
ATOM 4480 C C . TYR C 1 92 ? -1.096 15.255 -1.234 1.00 28.99 92 TYR C C 1
ATOM 4481 O O . TYR C 1 92 ? -0.744 14.295 -1.915 1.00 33.14 92 TYR C O 1
ATOM 4499 N N . VAL C 1 93 ? -1.309 15.160 0.074 1.00 21.76 93 VAL C N 1
ATOM 4500 C CA . VAL C 1 93 ? -1.029 13.930 0.799 1.00 24.01 93 VAL C CA 1
ATOM 4501 C C . VAL C 1 93 ? -2.219 13.625 1.688 1.00 23.27 93 VAL C C 1
ATOM 4502 O O . VAL C 1 93 ? -2.778 14.524 2.328 1.00 21.21 93 VAL C O 1
ATOM 4515 N N . CYS C 1 94 ? -2.603 12.354 1.715 1.00 21.41 94 CYS C N 1
ATOM 4516 C CA . CYS C 1 94 ? -3.668 11.854 2.567 1.00 19.52 94 CYS C CA 1
ATOM 4517 C C . CYS C 1 94 ? -3.097 11.512 3.930 1.00 22.94 94 CYS C C 1
ATOM 4518 O O . CYS C 1 94 ? -2.017 10.932 4.035 1.00 24.20 94 CYS C O 1
ATOM 4525 N N . GLY C 1 95 ? -3.825 11.884 4.967 1.00 22.24 95 GLY C N 1
ATOM 4526 C CA . GLY C 1 95 ? -3.448 11.540 6.325 1.00 21.88 95 GLY C CA 1
ATOM 4527 C C . GLY C 1 95 ? -4.643 11.009 7.080 1.00 22.95 95 GLY C C 1
ATOM 4528 O O . GLY C 1 95 ? -5.791 11.408 6.848 1.00 23.12 95 GLY C O 1
ATOM 4532 N N . ALA C 1 96 ? -4.368 10.088 7.989 1.00 21.58 96 ALA C N 1
ATOM 4533 C CA . ALA C 1 96 ? -5.409 9.518 8.825 1.00 22.41 96 ALA C CA 1
ATOM 4534 C C . ALA C 1 96 ? -4.988 9.569 10.278 1.00 26.96 96 ALA C C 1
ATOM 4535 O O . ALA C 1 96 ? -3.892 9.131 10.635 1.00 27.15 96 ALA C O 1
ATOM 4542 N N . LEU C 1 97 ? -5.888 10.072 11.094 1.00 23.40 97 LEU C N 1
ATOM 4543 C CA . LEU C 1 97 ? -5.719 10.183 12.542 1.00 24.54 97 LEU C CA 1
ATOM 4544 C C . LEU C 1 97 ? -6.492 9.061 13.211 1.00 25.85 97 LEU C C 1
ATOM 4545 O O . LEU C 1 97 ? -7.700 8.941 13.003 1.00 28.65 97 LEU C O 1
ATOM 4561 N N . SER C 1 98 ? -5.806 8.267 14.034 1.00 27.27 98 SER C N 1
ATOM 4562 C CA . SER C 1 98 ? -6.392 7.178 14.792 1.00 29.03 98 SER C CA 1
ATOM 4563 C C . SER C 1 98 ? -6.266 7.469 16.279 1.00 33.83 98 SER C C 1
ATOM 4564 O O . SER C 1 98 ? -5.626 8.426 16.716 1.00 33.87 98 SER C O 1
ATOM 4572 N N . SER C 1 99 ? -6.948 6.656 17.054 1.00 34.09 99 SER C N 1
ATOM 4573 C CA . SER C 1 99 ? -6.776 6.685 18.494 1.00 40.52 99 SER C CA 1
ATOM 4574 C C . SER C 1 99 ? -5.553 5.838 18.812 1.00 55.37 99 SER C C 1
ATOM 4575 O O . SER C 1 99 ? -5.154 4.997 18.009 1.00 46.16 99 SER C O 1
ATOM 4583 N N . GLY C 1 100 ? -4.879 6.146 19.909 1.00 57.26 100 GLY C N 1
ATOM 4584 C CA . GLY C 1 100 ? -3.784 5.315 20.376 1.00 52.22 100 GLY C CA 1
ATOM 4585 C C . GLY C 1 100 ? -2.418 5.969 20.240 1.00 69.51 100 GLY C C 1
ATOM 4586 O O . GLY C 1 100 ? -2.282 7.182 20.056 1.00 62.09 100 GLY C O 1
ATOM 4590 N N . VAL C 1 101 ? -1.385 5.121 20.291 1.00 61.66 101 VAL C N 1
ATOM 4591 C CA . VAL C 1 101 ? -0.012 5.578 20.511 1.00 69.80 101 VAL C CA 1
ATOM 4592 C C . VAL C 1 101 ? 0.608 6.142 19.231 1.00 76.14 101 VAL C C 1
ATOM 4593 O O . VAL C 1 101 ? 1.270 7.187 19.263 1.00 79.49 101 VAL C O 1
ATOM 4597 N N . ASN C 1 102 ? 0.460 5.445 18.096 1.00 68.22 102 ASN C N 1
ATOM 4598 C CA . ASN C 1 102 ? 0.993 5.956 16.828 1.00 70.93 102 ASN C CA 1
ATOM 4599 C C . ASN C 1 102 ? -0.143 6.599 16.051 1.00 45.78 102 ASN C C 1
ATOM 4600 O O . ASN C 1 102 ? -0.673 5.984 15.117 1.00 52.99 102 ASN C O 1
ATOM 4611 N N . PRO C 1 103 ? -0.528 7.835 16.375 1.00 41.30 103 PRO C N 1
ATOM 4612 C CA . PRO C 1 103 ? -1.844 8.320 15.932 1.00 32.09 103 PRO C CA 1
ATOM 4613 C C . PRO C 1 103 ? -1.951 8.623 14.452 1.00 31.24 103 PRO C C 1
ATOM 4614 O O . PRO C 1 103 ? -3.057 8.508 13.906 1.00 35.96 103 PRO C O 1
ATOM 4625 N N . TRP C 1 104 ? -0.878 9.042 13.791 1.00 34.52 104 TRP C N 1
ATOM 4626 C CA . TRP C 1 104 ? -0.973 9.565 12.430 1.00 30.54 104 TRP C CA 1
ATOM 4627 C C . TRP C 1 104 ? -0.388 8.580 11.438 1.00 27.22 104 TRP C C 1
ATOM 4628 O O . TRP C 1 104 ? 0.717 8.065 11.650 1.00 32.03 104 TRP C O 1
ATOM 4649 N N . ALA C 1 105 ? -1.110 8.362 10.337 1.00 25.27 105 ALA C N 1
ATOM 4650 C CA . ALA C 1 105 ? -0.600 7.621 9.198 1.00 24.16 105 ALA C CA 1
ATOM 4651 C C . ALA C 1 105 ? -0.662 8.544 7.991 1.00 25.75 105 ALA C C 1
ATOM 4652 O O . ALA C 1 105 ? -1.558 9.389 7.906 1.00 24.97 105 ALA C O 1
ATOM 4659 N N . TRP C 1 106 ? 0.295 8.389 7.071 1.00 26.48 106 TRP C N 1
ATOM 4660 C CA . TRP C 1 106 ? 0.389 9.251 5.888 1.00 27.68 106 TRP C CA 1
ATOM 4661 C C . TRP C 1 106 ? 0.547 8.420 4.622 1.00 26.61 106 TRP C C 1
ATOM 4662 O O . TRP C 1 106 ? 1.249 7.405 4.607 1.00 27.56 106 TRP C O 1
ATOM 4683 N N . GLY C 1 107 ? -0.046 8.892 3.542 1.00 23.64 107 GLY C N 1
ATOM 4684 C CA . GLY C 1 107 ? 0.242 8.353 2.234 1.00 25.99 107 GLY C CA 1
ATOM 4685 C C . GLY C 1 107 ? 1.543 8.881 1.679 1.00 29.57 107 GLY C C 1
ATOM 4686 O O . GLY C 1 107 ? 2.274 9.626 2.322 1.00 28.06 107 GLY C O 1
ATOM 4690 N N . GLN C 1 108 ? 1.823 8.506 0.424 1.00 30.29 108 GLN C N 1
ATOM 4691 C CA . GLN C 1 108 ? 3.087 8.859 -0.217 1.00 32.07 108 GLN C CA 1
ATOM 4692 C C . GLN C 1 108 ? 3.073 10.236 -0.863 1.00 35.43 108 GLN C C 1
ATOM 4693 O O . GLN C 1 108 ? 4.133 10.736 -1.259 1.00 37.28 108 GLN C O 1
ATOM 4697 N N . GLY C 1 109 ? 1.918 10.849 -1.022 1.00 31.33 109 GLY C N 1
ATOM 4698 C CA . GLY C 1 109 ? 1.859 12.132 -1.694 1.00 29.78 109 GLY C CA 1
ATOM 4699 C C . GLY C 1 109 ? 1.559 11.973 -3.172 1.00 35.82 109 GLY C C 1
ATOM 4700 O O . GLY C 1 109 ? 2.050 11.050 -3.827 1.00 35.96 109 GLY C O 1
ATOM 4704 N N . THR C 1 110 ? 0.742 12.877 -3.698 1.00 29.13 110 THR C N 1
ATOM 4705 C CA . THR C 1 110 ? 0.268 12.843 -5.076 1.00 32.62 110 THR C CA 1
ATOM 4706 C C . THR C 1 110 ? 0.497 14.204 -5.696 1.00 33.70 110 THR C C 1
ATOM 4707 O O . THR C 1 110 ? -0.035 15.195 -5.201 1.00 29.35 110 THR C O 1
ATOM 4718 N N . GLN C 1 111 ? 1.224 14.249 -6.806 1.00 33.29 111 GLN C N 1
ATOM 4719 C CA . GLN C 1 111 ? 1.451 15.513 -7.493 1.00 27.53 111 GLN C CA 1
ATOM 4720 C C . GLN C 1 111 ? 0.228 15.921 -8.299 1.00 35.60 111 GLN C C 1
ATOM 4721 O O . GLN C 1 111 ? -0.304 15.133 -9.083 1.00 37.41 111 GLN C O 1
ATOM 4735 N N . VAL C 1 112 ? -0.200 17.167 -8.111 1.00 30.49 112 VAL C N 1
ATOM 4736 C CA . VAL C 1 112 ? -1.228 17.813 -8.919 1.00 27.19 112 VAL C CA 1
ATOM 4737 C C . VAL C 1 112 ? -0.570 18.997 -9.625 1.00 32.53 112 VAL C C 1
ATOM 4738 O O . VAL C 1 112 ? 0.009 19.870 -8.969 1.00 33.27 112 VAL C O 1
ATOM 4751 N N . THR C 1 113 ? -0.665 19.039 -10.956 1.00 32.66 113 THR C N 1
ATOM 4752 C CA . THR C 1 113 ? -0.091 20.130 -11.735 1.00 31.83 113 THR C CA 1
ATOM 4753 C C . THR C 1 113 ? -1.175 20.727 -12.612 1.00 36.33 113 THR C C 1
ATOM 4754 O O . THR C 1 113 ? -1.790 20.014 -13.414 1.0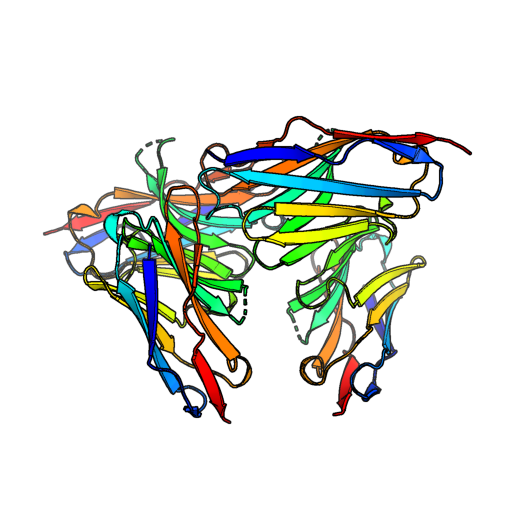0 36.36 113 THR C O 1
ATOM 4765 N N . VAL C 1 114 ? -1.424 22.020 -12.435 1.00 35.56 114 VAL C N 1
ATOM 4766 C CA . VAL C 1 114 ? -2.468 22.729 -13.161 1.00 33.40 114 VAL C CA 1
ATOM 4767 C C . VAL C 1 114 ? -1.777 23.687 -14.116 1.00 36.52 114 VAL C C 1
ATOM 4768 O O . VAL C 1 114 ? -1.033 24.580 -13.692 1.00 42.44 114 VAL C O 1
ATOM 4781 N N . SER C 1 115 ? -2.053 23.525 -15.400 1.00 42.54 115 SER C N 1
ATOM 4782 C CA . SER C 1 115 ? -1.417 24.317 -16.439 1.00 45.21 115 SER C CA 1
ATOM 4783 C C . SER C 1 115 ? -2.317 25.484 -16.814 1.00 50.65 115 SER C C 1
ATOM 4784 O O . SER C 1 115 ? -3.518 25.475 -16.551 1.00 55.31 115 SER C O 1
ATOM 4792 N N . SER C 1 116 ? -1.714 26.507 -17.409 1.00 53.84 116 SER C N 1
ATOM 4793 C CA . SER C 1 116 ? -2.478 27.600 -18.010 1.00 59.65 116 SER C CA 1
ATOM 4794 C C . SER C 1 116 ? -3.064 27.165 -19.348 1.00 67.62 116 SER C C 1
ATOM 4795 O O . SER C 1 116 ? -4.251 27.346 -19.596 1.00 82.07 116 SER C O 1
ATOM 4803 N N . GLN D 1 1 ? -13.531 19.985 26.636 1.00 63.45 1 GLN D N 1
ATOM 4804 C CA . GLN D 1 1 ? -13.169 19.080 25.511 1.00 61.89 1 GLN D CA 1
ATOM 4805 C C . GLN D 1 1 ? -11.757 19.368 24.979 1.00 52.33 1 GLN D C 1
ATOM 4806 O O . GLN D 1 1 ? -11.035 18.426 24.663 1.00 53.65 1 GLN D O 1
ATOM 4812 N N . VAL D 1 2 ? -11.337 20.637 24.878 1.00 40.42 2 VAL D N 1
ATOM 4813 C CA . VAL D 1 2 ? -9.942 20.944 24.589 1.00 36.43 2 VAL D CA 1
ATOM 4814 C C . VAL D 1 2 ? -9.184 21.073 25.906 1.00 37.04 2 VAL D C 1
ATOM 4815 O O . VAL D 1 2 ? -9.617 21.792 26.812 1.00 37.08 2 VAL D O 1
ATOM 4828 N N . LYS D 1 3 ? -8.024 20.422 25.982 1.00 35.58 3 LYS D N 1
ATOM 4829 C CA . LYS D 1 3 ? -7.124 20.518 27.130 1.00 35.22 3 LYS D CA 1
ATOM 4830 C C . LYS D 1 3 ? -5.771 21.036 26.671 1.00 32.56 3 LYS D C 1
ATOM 4831 O O . LYS D 1 3 ? -5.293 20.680 25.589 1.00 33.25 3 LYS D O 1
ATOM 4850 N N . LEU D 1 4 ? -5.146 21.872 27.505 1.00 31.52 4 LEU D N 1
ATOM 4851 C CA . LEU D 1 4 ? -3.899 22.539 27.162 1.00 29.34 4 LEU D CA 1
ATOM 4852 C C . LEU D 1 4 ? -2.880 22.219 28.239 1.00 35.62 4 LEU D C 1
ATOM 4853 O O . LEU D 1 4 ? -3.199 22.296 29.432 1.00 31.38 4 LEU D O 1
ATOM 4869 N N . GLU D 1 5 ? -1.678 21.837 27.825 1.00 29.68 5 GLU D N 1
ATOM 4870 C CA . GLU D 1 5 ? -0.601 21.509 28.760 1.00 28.96 5 GLU D CA 1
ATOM 4871 C C . GLU D 1 5 ? 0.636 22.282 28.341 1.00 28.38 5 GLU D C 1
ATOM 4872 O O . GLU D 1 5 ? 1.097 22.152 27.199 1.00 27.62 5 GLU D O 1
ATOM 4884 N N . GLU D 1 6 ? 1.136 23.121 29.237 1.00 27.86 6 GLU D N 1
ATOM 4885 C CA . GLU D 1 6 ? 2.221 24.056 28.944 1.00 29.28 6 GLU D CA 1
ATOM 4886 C C . GLU D 1 6 ? 3.557 23.538 29.474 1.00 26.23 6 GLU D C 1
ATOM 4887 O O . GLU D 1 6 ? 3.616 22.842 30.493 1.00 27.06 6 GLU D O 1
ATOM 4899 N N . SER D 1 7 ? 4.641 23.948 28.815 1.00 25.53 7 SER D N 1
ATOM 4900 C CA . SER D 1 7 ? 5.986 23.671 29.318 1.00 26.20 7 SER D CA 1
ATOM 4901 C C . SER D 1 7 ? 6.901 24.815 28.884 1.00 25.07 7 SER D C 1
ATOM 4902 O O . SER D 1 7 ? 6.516 25.676 28.079 1.00 24.63 7 SER D O 1
ATOM 4910 N N . GLY D 1 8 ? 8.125 24.803 29.394 1.00 35.05 8 GLY D N 1
ATOM 4911 C CA . GLY D 1 8 ? 9.153 25.697 28.922 1.00 34.17 8 GLY D CA 1
ATOM 4912 C C . GLY D 1 8 ? 9.378 26.940 29.744 1.00 33.74 8 GLY D C 1
ATOM 4913 O O . GLY D 1 8 ? 10.170 27.801 29.334 1.00 39.62 8 GLY D O 1
ATOM 4917 N N . GLY D 1 9 ? 8.772 27.055 30.883 1.00 31.10 9 GLY D N 1
ATOM 4918 C CA . GLY D 1 9 ? 9.024 28.235 31.682 1.00 37.46 9 GLY D CA 1
ATOM 4919 C C . GLY D 1 9 ? 10.370 28.170 32.380 1.00 34.97 9 GLY D C 1
ATOM 4920 O O . GLY D 1 9 ? 10.951 27.093 32.605 1.00 36.84 9 GLY D O 1
ATOM 4924 N N . GLY D 1 10 ? 10.874 29.345 32.750 1.00 35.70 10 GLY D N 1
ATOM 4925 C CA . GLY D 1 10 ? 12.061 29.333 33.570 1.00 33.05 10 GLY D CA 1
ATOM 4926 C C . GLY D 1 10 ? 12.631 30.707 33.840 1.00 25.70 10 GLY D C 1
ATOM 4927 O O . GLY D 1 10 ? 11.966 31.727 33.711 1.00 28.67 10 GLY D O 1
ATOM 4931 N N . LEU D 1 11 ? 13.913 30.658 34.210 1.00 29.35 11 LEU D N 1
ATOM 4932 C CA . LEU D 1 11 ? 14.685 31.757 34.747 1.00 28.04 11 LEU D CA 1
ATOM 4933 C C . LEU D 1 11 ? 15.813 31.989 33.757 1.00 40.05 11 LEU D C 1
ATOM 4934 O O . LEU D 1 11 ? 16.501 31.042 33.376 1.00 39.60 11 LEU D O 1
ATOM 4950 N N . VAL D 1 12 ? 15.975 33.225 33.304 1.00 29.76 12 VAL D N 1
ATOM 4951 C CA . VAL D 1 12 ? 16.994 33.565 32.314 1.00 36.06 12 VAL D CA 1
ATOM 4952 C C . VAL D 1 12 ? 17.622 34.904 32.674 1.00 32.69 12 VAL D C 1
ATOM 4953 O O . VAL D 1 12 ? 16.995 35.761 33.304 1.00 31.44 12 VAL D O 1
ATOM 4966 N N . GLN D 1 13 ? 18.867 35.086 32.257 1.00 29.35 13 GLN D N 1
ATOM 4967 C CA . GLN D 1 13 ? 19.532 36.378 32.378 1.00 27.71 13 GLN D CA 1
ATOM 4968 C C . GLN D 1 13 ? 18.988 37.334 31.331 1.00 27.86 13 GLN D C 1
ATOM 4969 O O . GLN D 1 13 ? 18.489 36.925 30.280 1.00 29.96 13 GLN D O 1
ATOM 4983 N N . ALA D 1 14 ? 19.115 38.621 31.619 1.00 28.83 14 ALA D N 1
ATOM 4984 C CA . ALA D 1 14 ? 18.717 39.642 30.669 1.00 26.80 14 ALA D CA 1
ATOM 4985 C C . ALA D 1 14 ? 19.427 39.407 29.340 1.00 28.67 14 ALA D C 1
ATOM 4986 O O . ALA D 1 14 ? 20.598 39.019 29.306 1.00 30.51 14 ALA D O 1
ATOM 4993 N N . GLU D 1 15 ? 18.690 39.612 28.259 1.00 29.33 15 GLU D N 1
ATOM 4994 C CA . GLU D 1 15 ? 19.056 39.379 26.874 1.00 32.83 15 GLU D CA 1
ATOM 4995 C C . GLU D 1 15 ? 19.079 37.896 26.500 1.00 32.24 15 GLU D C 1
ATOM 4996 O O . GLU D 1 15 ? 19.371 37.573 25.330 1.00 35.27 15 GLU D O 1
ATOM 5008 N N . GLY D 1 16 ? 18.745 36.988 27.412 1.00 30.38 16 GLY D N 1
ATOM 5009 C CA . GLY D 1 16 ? 18.631 35.578 27.091 1.00 31.45 16 GLY D CA 1
ATOM 5010 C C . GLY D 1 16 ? 17.331 35.259 26.367 1.00 31.20 16 GLY D C 1
ATOM 5011 O O . GLY D 1 16 ? 16.537 36.136 26.030 1.00 30.50 16 GLY D O 1
ATOM 5015 N N . SER D 1 17 ? 17.126 33.954 26.133 1.00 32.38 17 SER D N 1
ATOM 5016 C CA . SER D 1 17 ? 16.014 33.413 25.359 1.00 33.20 17 SER D CA 1
ATOM 5017 C C . SER D 1 17 ? 15.331 32.289 26.122 1.00 32.35 17 SER D C 1
ATOM 5018 O O . SER D 1 17 ? 15.971 31.568 26.899 1.00 33.89 17 SER D O 1
ATOM 5026 N N . LEU D 1 18 ? 14.036 32.101 25.847 1.00 27.66 18 LEU D N 1
ATOM 5027 C CA . LEU D 1 18 ? 13.284 30.958 26.342 1.00 26.88 18 LEU D CA 1
ATOM 5028 C C . LEU D 1 18 ? 12.296 30.552 25.266 1.00 28.22 18 LEU D C 1
ATOM 5029 O O . LEU D 1 18 ? 11.908 31.367 24.422 1.00 28.27 18 LEU D O 1
ATOM 5045 N N . ARG D 1 19 ? 11.864 29.291 25.301 1.00 25.89 19 ARG D N 1
ATOM 5046 C CA . ARG D 1 19 ? 10.796 28.837 24.415 1.00 24.52 19 ARG D CA 1
ATOM 5047 C C . ARG D 1 19 ? 9.676 28.215 25.235 1.00 30.02 19 ARG D C 1
ATOM 5048 O O . ARG D 1 19 ? 9.899 27.229 25.943 1.00 38.58 19 ARG D O 1
ATOM 5069 N N . LEU D 1 20 ? 8.480 28.789 25.139 1.00 22.61 20 LEU D N 1
ATOM 5070 C CA . LEU D 1 20 ? 7.288 28.235 25.757 1.00 22.72 20 LEU D CA 1
ATOM 5071 C C . LEU D 1 20 ? 6.609 27.299 24.771 1.00 24.05 20 LEU D C 1
ATOM 5072 O O . LEU D 1 20 ? 6.524 27.597 23.571 1.00 29.81 20 LEU D O 1
ATOM 5088 N N . SER D 1 21 ? 6.041 26.222 25.284 1.00 23.61 21 SER D N 1
ATOM 5089 C CA . SER D 1 21 ? 5.303 25.295 24.431 1.00 24.11 21 SER D CA 1
ATOM 5090 C C . SER D 1 21 ? 3.941 24.973 25.025 1.00 26.33 21 SER D C 1
ATOM 5091 O O . SER D 1 21 ? 3.782 24.890 26.252 1.00 25.25 21 SER D O 1
ATOM 5099 N N . CYS D 1 22 ? 2.972 24.787 24.140 1.00 24.42 22 CYS D N 1
ATOM 5100 C CA . CYS D 1 22 ? 1.594 24.474 24.490 1.00 24.81 22 CYS D CA 1
ATOM 5101 C C . CYS D 1 22 ? 1.161 23.267 23.668 1.00 25.64 22 CYS D C 1
ATOM 5102 O O . CYS D 1 22 ? 1.207 23.304 22.442 1.00 27.07 22 CYS D O 1
ATOM 5109 N N . VAL D 1 23 ? 0.722 22.210 24.333 1.00 26.48 23 VAL D N 1
ATOM 5110 C CA . VAL D 1 23 ? 0.243 21.010 23.654 1.00 27.66 23 VAL D CA 1
ATOM 5111 C C . VAL D 1 23 ? -1.267 20.935 23.832 1.00 29.49 23 VAL D C 1
ATOM 5112 O O . VAL D 1 23 ? -1.767 20.966 24.968 1.00 28.50 23 VAL D O 1
ATOM 5125 N N . THR D 1 24 ? -1.990 20.779 22.720 1.00 28.30 24 THR D N 1
ATOM 5126 C CA . THR D 1 24 ? -3.438 20.715 22.745 1.00 28.88 24 THR D CA 1
ATOM 5127 C C . THR D 1 24 ? -3.851 19.268 22.582 1.00 31.97 24 THR D C 1
ATOM 5128 O O . THR D 1 24 ? -3.310 18.568 21.731 1.00 40.23 24 THR D O 1
ATOM 5139 N N . SER D 1 25 ? -4.780 18.823 23.409 1.00 33.77 25 SER D N 1
ATOM 5140 C CA . SER D 1 25 ? -5.327 17.487 23.311 1.00 34.10 25 SER D CA 1
ATOM 5141 C C . SER D 1 25 ? -6.846 17.583 23.360 1.00 35.64 25 SER D C 1
ATOM 5142 O O . SER D 1 25 ? -7.416 18.617 23.718 1.00 33.90 25 SER D O 1
ATOM 5150 N N . GLY D 1 26 ? -7.503 16.487 22.983 1.00 43.78 26 GLY D N 1
ATOM 5151 C CA . GLY D 1 26 ? -8.947 16.433 23.012 1.00 52.67 26 GLY D CA 1
ATOM 5152 C C . GLY D 1 26 ? -9.548 16.750 21.664 1.00 40.90 26 GLY D C 1
ATOM 5153 O O . GLY D 1 26 ? -8.969 16.446 20.612 1.00 44.20 26 GLY D O 1
ATOM 5157 N N . ARG D 1 27 ? -10.711 17.380 21.678 1.00 54.34 27 ARG D N 1
ATOM 5158 C CA . ARG D 1 27 ? -11.398 17.686 20.428 1.00 50.87 27 ARG D CA 1
ATOM 5159 C C . ARG D 1 27 ? -10.776 18.953 19.874 1.00 39.83 27 ARG D C 1
ATOM 5160 O O . ARG D 1 27 ? -11.262 20.060 20.109 1.00 61.75 27 ARG D O 1
ATOM 5164 N N . ILE D 1 28 ? -9.703 18.795 19.095 1.00 45.18 28 ILE D N 1
ATOM 5165 C CA . ILE D 1 28 ? -8.904 19.931 18.663 1.00 43.63 28 ILE D CA 1
ATOM 5166 C C . ILE D 1 28 ? -9.123 20.308 17.202 1.00 32.55 28 ILE D C 1
ATOM 5167 O O . ILE D 1 28 ? -8.494 21.270 16.730 1.00 33.48 28 ILE D O 1
ATOM 5183 N N . GLU D 1 29 ? -9.933 19.564 16.451 1.00 37.07 29 GLU D N 1
ATOM 5184 C CA . GLU D 1 29 ? -10.031 19.889 15.035 1.00 34.09 29 GLU D CA 1
ATOM 5185 C C . GLU D 1 29 ? -10.756 21.208 14.820 1.00 30.38 29 GLU D C 1
ATOM 5186 O O . GLU D 1 29 ? -10.660 21.785 13.730 1.00 38.63 29 GLU D O 1
ATOM 5198 N N . GLY D 1 30 ? -11.574 21.614 15.780 1.00 27.96 30 GLY D N 1
ATOM 5199 C CA . GLY D 1 30 ? -12.290 22.858 15.701 1.00 33.77 30 GLY D CA 1
ATOM 5200 C C . GLY D 1 30 ? -11.560 24.009 16.372 1.00 26.24 30 GLY D C 1
ATOM 5201 O O . GLY D 1 30 ? -12.192 25.039 16.601 1.00 27.93 30 GLY D O 1
ATOM 5205 N N . ILE D 1 31 ? -10.259 23.899 16.652 1.00 24.51 31 ILE D N 1
ATOM 5206 C CA . ILE D 1 31 ? -9.566 25.029 17.263 1.00 21.86 31 ILE D CA 1
ATOM 5207 C C . ILE D 1 31 ? -9.360 26.088 16.188 1.00 24.83 31 ILE D C 1
ATOM 5208 O O . ILE D 1 31 ? -8.802 25.809 15.124 1.00 22.93 31 ILE D O 1
ATOM 5224 N N . LEU D 1 32 ? -9.756 27.320 16.490 1.00 21.97 32 LEU D N 1
ATOM 5225 C CA . LEU D 1 32 ? -9.588 28.445 15.574 1.00 21.69 32 LEU D CA 1
ATOM 5226 C C . LEU D 1 32 ? -8.235 29.111 15.728 1.00 20.61 32 LEU D C 1
ATOM 5227 O O . LEU D 1 32 ? -7.650 29.554 14.729 1.00 21.87 32 LEU D O 1
ATOM 5243 N N . LEU D 1 33 ? -7.764 29.250 16.968 1.00 20.14 33 LEU D N 1
ATOM 5244 C CA . LEU D 1 33 ? -6.459 29.842 17.216 1.00 20.53 33 LEU D CA 1
ATOM 5245 C C . LEU D 1 33 ? -5.951 29.403 18.579 1.00 20.03 33 LEU D C 1
ATOM 5246 O O . LEU D 1 33 ? -6.724 28.997 19.467 1.00 20.54 33 LEU D O 1
ATOM 5262 N N . VAL D 1 34 ? -4.634 29.478 18.699 1.00 18.58 34 VAL D N 1
ATOM 5263 C CA . VAL D 1 34 ? -3.899 29.218 19.943 1.00 20.74 34 VAL D CA 1
ATOM 5264 C C . VAL D 1 34 ? -3.014 30.414 20.221 1.00 18.77 34 VAL D C 1
ATOM 5265 O O . VAL D 1 34 ? -2.366 30.945 19.316 1.00 19.26 34 VAL D O 1
ATOM 5278 N N . GLY D 1 35 ? -2.865 30.766 21.491 1.00 20.44 35 GLY D N 1
ATOM 5279 C CA . GLY D 1 35 ? -2.010 31.900 21.778 1.00 18.47 35 GLY D CA 1
ATOM 5280 C C . GLY D 1 35 ? -1.537 31.861 23.213 1.00 17.42 35 GLY D C 1
ATOM 5281 O O . GLY D 1 35 ? -1.935 30.992 23.989 1.00 19.76 35 GLY D O 1
ATOM 5285 N N . TRP D 1 36 ? -0.605 32.769 23.494 1.00 17.94 36 TRP D N 1
ATOM 5286 C CA . TRP D 1 36 ? -0.118 33.029 24.838 1.00 18.56 36 TRP D CA 1
ATOM 5287 C C . TRP D 1 36 ? -0.631 34.381 25.314 1.00 18.28 36 TRP D C 1
ATOM 5288 O O . TRP D 1 36 ? -0.621 35.365 24.566 1.00 19.87 36 TRP D O 1
ATOM 5309 N N . TYR D 1 37 ? -1.076 34.407 26.568 1.00 18.85 37 TYR D N 1
ATOM 5310 C CA . TYR D 1 37 ? -1.788 35.535 27.163 1.00 19.55 37 TYR D CA 1
ATOM 5311 C C . TYR D 1 37 ? -1.194 35.879 28.511 1.00 25.00 37 TYR D C 1
ATOM 5312 O O . TYR D 1 37 ? -0.660 35.020 29.213 1.00 24.18 37 TYR D O 1
ATOM 5330 N N . ARG D 1 38 ? -1.314 37.153 28.878 1.00 21.61 38 ARG D N 1
ATOM 5331 C CA . ARG D 1 38 ? -0.959 37.619 30.202 1.00 25.01 38 ARG D CA 1
ATOM 5332 C C . ARG D 1 38 ? -2.206 38.177 30.858 1.00 45.78 38 ARG D C 1
ATOM 5333 O O . ARG D 1 38 ? -3.063 38.762 30.193 1.00 37.47 38 ARG D O 1
ATOM 5354 N N . GLN D 1 39 ? -2.311 37.985 32.164 1.00 35.82 39 GLN D N 1
ATOM 5355 C CA . GLN D 1 39 ? -3.531 38.347 32.880 1.00 55.99 39 GLN D CA 1
ATOM 5356 C C . GLN D 1 39 ? -3.632 39.860 32.946 1.00 44.87 39 GLN D C 1
ATOM 5357 O O . GLN D 1 39 ? -2.955 40.482 33.762 1.00 55.64 39 GLN D O 1
ATOM 5371 N N . ARG D 1 45 ? -7.799 38.736 29.637 1.00 55.76 45 ARG D N 1
ATOM 5372 C CA . ARG D 1 45 ? -6.548 38.134 29.177 1.00 45.65 45 ARG D CA 1
ATOM 5373 C C . ARG D 1 45 ? -6.025 38.833 27.920 1.00 44.75 45 ARG D C 1
ATOM 5374 O O . ARG D 1 45 ? -6.714 38.867 26.890 1.00 49.98 45 ARG D O 1
ATOM 5394 N N . ASP D 1 46 ? -4.808 39.382 28.008 1.00 47.88 46 ASP D N 1
ATOM 5395 C CA . ASP D 1 46 ? -4.199 40.185 26.944 1.00 44.30 46 ASP D CA 1
ATOM 5396 C C . ASP D 1 46 ? -3.246 39.348 26.080 1.00 32.08 46 ASP D C 1
ATOM 5397 O O . ASP D 1 46 ? -2.347 38.686 26.592 1.00 26.02 46 ASP D O 1
ATOM 5406 N N . VAL D 1 47 ? -3.439 39.370 24.777 1.00 28.19 47 VAL D N 1
ATOM 5407 C CA . VAL D 1 47 ? -2.702 38.440 23.925 1.00 22.76 47 VAL D CA 1
ATOM 5408 C C . VAL D 1 47 ? -1.270 38.926 23.748 1.00 26.72 47 VAL D C 1
ATOM 5409 O O . VAL D 1 47 ? -1.029 40.105 23.478 1.00 34.26 47 VAL D O 1
ATOM 5422 N N . VAL D 1 48 ? -0.317 38.041 24.025 1.00 21.02 48 VAL D N 1
ATOM 5423 C CA . VAL D 1 48 ? 1.093 38.258 23.726 1.00 18.66 48 VAL D CA 1
ATOM 5424 C C . VAL D 1 48 ? 1.394 37.875 22.289 1.00 19.64 48 VAL D C 1
ATOM 5425 O O . VAL D 1 48 ? 2.047 38.615 21.553 1.00 20.77 48 VAL D O 1
ATOM 5438 N N . ALA D 1 49 ? 0.963 36.690 21.899 1.00 17.43 49 ALA D N 1
ATOM 5439 C CA . ALA D 1 49 ? 1.125 36.232 20.522 1.00 18.47 49 ALA D CA 1
ATOM 5440 C C . ALA D 1 49 ? 0.049 35.193 20.273 1.00 19.77 49 ALA D C 1
ATOM 5441 O O . ALA D 1 49 ? -0.291 34.430 21.169 1.00 18.89 49 ALA D O 1
ATOM 5448 N N . SER D 1 50 ? -0.416 35.115 19.031 1.00 18.70 50 SER D N 1
ATOM 5449 C CA . SER D 1 50 ? -1.358 34.068 18.675 1.00 19.05 50 SER D CA 1
ATOM 5450 C C . SER D 1 50 ? -1.109 33.615 17.242 1.00 15.84 50 SER D C 1
ATOM 5451 O O . SER D 1 50 ? -0.515 34.333 16.443 1.00 18.00 50 SER D O 1
ATOM 5459 N N . ILE D 1 51 ? -1.553 32.393 16.963 1.00 19.29 51 ILE D N 1
ATOM 5460 C CA . ILE D 1 51 ? -1.486 31.840 15.612 1.00 19.80 51 ILE D CA 1
ATOM 5461 C C . ILE D 1 51 ? -2.807 31.141 15.341 1.00 19.73 51 ILE D C 1
ATOM 5462 O O . ILE D 1 51 ? -3.269 30.304 16.133 1.00 19.81 51 ILE D O 1
ATOM 5478 N N . ASP D 1 52 ? -3.431 31.481 14.214 1.00 18.52 52 ASP D N 1
ATOM 5479 C CA . ASP D 1 52 ? -4.684 30.822 13.893 1.00 17.22 52 ASP D CA 1
ATOM 5480 C C . ASP D 1 52 ? -4.492 29.573 13.014 1.00 19.32 52 ASP D C 1
ATOM 5481 O O . ASP D 1 52 ? -3.383 29.168 12.645 1.00 21.22 52 ASP D O 1
ATOM 5490 N N . ARG D 1 53 ? -5.598 28.923 12.734 1.00 19.42 53 ARG D N 1
ATOM 5491 C CA . ARG D 1 53 ? -5.508 27.626 12.077 1.00 19.65 53 ARG D CA 1
ATOM 5492 C C . ARG D 1 53 ? -5.011 27.741 10.628 1.00 22.62 53 ARG D C 1
ATOM 5493 O O . ARG D 1 53 ? -4.745 26.709 10.012 1.00 24.12 53 ARG D O 1
ATOM 5514 N N . ASN D 1 54 ? -4.889 28.955 10.082 1.00 21.35 54 ASN D N 1
ATOM 5515 C CA . ASN D 1 54 ? -4.329 29.172 8.757 1.00 21.17 54 ASN D CA 1
ATOM 5516 C C . ASN D 1 54 ? -2.917 29.712 8.827 1.00 22.68 54 ASN D C 1
ATOM 5517 O O . ASN D 1 54 ? -2.352 30.100 7.790 1.00 22.83 54 ASN D O 1
ATOM 5528 N N . GLY D 1 55 ? -2.358 29.788 10.021 1.00 20.15 55 GLY D N 1
ATOM 5529 C CA . GLY D 1 55 ? -1.019 30.283 10.201 1.00 20.22 55 GLY D CA 1
ATOM 5530 C C . GLY D 1 55 ? -0.885 31.780 10.314 1.00 19.43 55 GLY D C 1
ATOM 5531 O O . GLY D 1 55 ? 0.247 32.269 10.355 1.00 22.45 55 GLY D O 1
ATOM 5535 N N . ASN D 1 56 ? -1.990 32.530 10.382 1.00 18.82 56 ASN D N 1
ATOM 5536 C CA . ASN D 1 56 ? -1.919 33.977 10.525 1.00 18.32 56 ASN D CA 1
ATOM 5537 C C . ASN D 1 56 ? -1.591 34.312 11.980 1.00 19.90 56 ASN D C 1
ATOM 5538 O O . ASN D 1 56 ? -2.159 33.727 12.899 1.00 19.89 56 ASN D O 1
ATOM 5549 N N . THR D 1 57 ? -0.657 35.228 12.174 1.00 19.43 57 THR D N 1
ATOM 5550 C CA . THR D 1 57 ? -0.155 35.533 13.517 1.00 19.07 57 THR D CA 1
ATOM 5551 C C . THR D 1 57 ? -0.498 36.949 13.968 1.00 17.88 57 THR D C 1
ATOM 5552 O O . THR D 1 57 ? -0.804 37.848 13.182 1.00 19.02 57 THR D O 1
ATOM 5563 N N . ARG D 1 58 ? -0.424 37.126 15.287 1.00 19.54 58 ARG D N 1
ATOM 5564 C CA . ARG D 1 58 ? -0.621 38.411 15.926 1.00 20.90 58 ARG D CA 1
ATOM 5565 C C . ARG D 1 58 ? 0.389 38.501 17.049 1.00 17.46 58 ARG D C 1
ATOM 5566 O O . ARG D 1 58 ? 0.596 37.506 17.756 1.00 18.90 58 ARG D O 1
ATOM 5587 N N . TYR D 1 59 ? 0.998 39.679 17.209 1.00 19.75 59 TYR D N 1
ATOM 5588 C CA . TYR D 1 59 ? 1.932 39.956 18.296 1.00 19.97 59 TYR D CA 1
ATOM 5589 C C . TYR D 1 59 ? 1.579 41.264 18.998 1.00 19.37 59 TYR D C 1
ATOM 5590 O O . TYR D 1 59 ? 1.234 42.256 18.358 1.00 22.09 59 TYR D O 1
ATOM 5608 N N . ASP D 1 60 ? 1.710 41.266 20.324 1.00 21.18 60 ASP D N 1
ATOM 5609 C CA . ASP D 1 60 ? 1.582 42.492 21.090 1.00 22.71 60 ASP D CA 1
ATOM 5610 C C . ASP D 1 60 ? 2.696 43.440 20.749 1.00 22.75 60 ASP D C 1
ATOM 5611 O O . ASP D 1 60 ? 3.792 43.043 20.350 1.00 23.64 60 ASP D O 1
ATOM 5620 N N . GLY D 1 61 ? 2.415 44.731 20.969 1.00 26.63 61 GLY D N 1
ATOM 5621 C CA . GLY D 1 61 ? 3.419 45.748 20.773 1.00 32.58 61 GLY D CA 1
ATOM 5622 C C . GLY D 1 61 ? 4.680 45.504 21.567 1.00 29.22 61 GLY D C 1
ATOM 5623 O O . GLY D 1 61 ? 5.762 45.894 21.127 1.00 34.84 61 GLY D O 1
ATOM 5627 N N . SER D 1 62 ? 4.564 44.875 22.752 1.00 30.50 62 SER D N 1
ATOM 5628 C CA . SER D 1 62 ? 5.743 44.644 23.570 1.00 38.57 62 SER D CA 1
ATOM 5629 C C . SER D 1 62 ? 6.684 43.595 22.981 1.00 41.11 62 SER D C 1
ATOM 5630 O O . SER D 1 62 ? 7.866 43.607 23.316 1.00 39.14 62 SER D O 1
ATOM 5638 N N . ALA D 1 63 ? 6.224 42.700 22.103 1.00 33.78 63 ALA D N 1
ATOM 5639 C CA . ALA D 1 63 ? 7.166 41.792 21.450 1.00 45.34 63 ALA D CA 1
ATOM 5640 C C . ALA D 1 63 ? 8.281 42.557 20.734 1.00 39.81 63 ALA D C 1
ATOM 5641 O O . ALA D 1 63 ? 9.450 42.150 20.768 1.00 33.80 63 ALA D O 1
ATOM 5648 N N . GLU D 1 64 ? 7.944 43.646 20.051 1.00 41.51 64 GLU D N 1
ATOM 5649 C CA . GLU D 1 64 ? 8.962 44.432 19.365 1.00 51.22 64 GLU D CA 1
ATOM 5650 C C . GLU D 1 64 ? 9.841 43.535 18.494 1.00 38.59 64 GLU D C 1
ATOM 5651 O O . GLU D 1 64 ? 11.056 43.713 18.404 1.00 45.09 64 GLU D O 1
ATOM 5663 N N . GLY D 1 65 ? 9.225 42.574 17.810 1.00 32.89 65 GLY D N 1
ATOM 5664 C CA . GLY D 1 65 ? 9.969 41.772 16.861 1.00 31.85 65 GLY D CA 1
ATOM 5665 C C . GLY D 1 65 ? 10.843 40.688 17.441 1.00 45.14 65 GLY D C 1
ATOM 5666 O O . GLY D 1 65 ? 11.487 39.966 16.673 1.00 38.60 65 GLY D O 1
ATOM 5670 N N . ARG D 1 66 ? 10.843 40.518 18.759 1.00 26.21 66 ARG D N 1
ATOM 5671 C CA . ARG D 1 66 ? 11.685 39.577 19.490 1.00 27.22 66 ARG D CA 1
ATOM 5672 C C . ARG D 1 66 ? 11.088 38.194 19.610 1.00 27.07 66 ARG D C 1
ATOM 5673 O O . ARG D 1 66 ? 11.802 37.254 19.991 1.00 25.64 66 ARG D O 1
ATOM 5694 N N . PHE D 1 67 ? 9.777 38.072 19.412 1.00 28.05 67 PHE D N 1
ATOM 5695 C CA . PHE D 1 67 ? 9.062 36.826 19.661 1.00 26.93 67 PHE D CA 1
ATOM 5696 C C . PHE D 1 67 ? 8.580 36.210 18.355 1.00 25.39 67 PHE D C 1
ATOM 5697 O O . PHE D 1 67 ? 8.257 36.900 17.389 1.00 30.47 67 PHE D O 1
ATOM 5714 N N . THR D 1 68 ? 8.530 34.885 18.337 1.00 23.99 68 THR D N 1
ATOM 5715 C CA . THR D 1 68 ? 8.041 34.134 17.191 1.00 23.21 68 THR D CA 1
ATOM 5716 C C . THR D 1 68 ? 7.093 33.092 17.721 1.00 23.74 68 THR D C 1
ATOM 5717 O O . THR D 1 68 ? 7.477 32.291 18.580 1.00 22.89 68 THR D O 1
ATOM 5728 N N . ILE D 1 69 ? 5.867 33.086 17.209 1.00 20.14 69 ILE D N 1
ATOM 5729 C CA . ILE D 1 69 ? 4.928 32.013 17.528 1.00 19.33 69 ILE D CA 1
ATOM 5730 C C . ILE D 1 69 ? 4.815 31.124 16.309 1.00 22.90 69 ILE D C 1
ATOM 5731 O O . ILE D 1 69 ? 4.749 31.613 15.168 1.00 23.44 69 ILE D O 1
ATOM 5747 N N . ALA D 1 70 ? 4.890 29.822 16.534 1.00 20.88 70 ALA D N 1
ATOM 5748 C CA . ALA D 1 70 ? 4.860 28.896 15.414 1.00 22.22 70 ALA D CA 1
ATOM 5749 C C . ALA D 1 70 ? 4.277 27.553 15.817 1.00 23.78 70 ALA D C 1
ATOM 5750 O O . ALA D 1 70 ? 4.203 27.182 16.991 1.00 23.65 70 ALA D O 1
ATOM 5757 N N . ARG D 1 71 ? 3.812 26.830 14.811 1.00 26.25 71 ARG D N 1
ATOM 5758 C CA . ARG D 1 71 ? 3.260 25.506 15.043 1.00 29.55 71 ARG D CA 1
ATOM 5759 C C . ARG D 1 71 ? 4.359 24.480 14.795 1.00 33.05 71 ARG D C 1
ATOM 5760 O O . ARG D 1 71 ? 4.950 24.444 13.711 1.00 40.70 71 ARG D O 1
ATOM 5781 N N . GLU D 1 72 ? 4.623 23.647 15.800 1.00 31.53 72 GLU D N 1
ATOM 5782 C CA . GLU D 1 72 ? 5.623 22.585 15.711 1.00 34.48 72 GLU D CA 1
ATOM 5783 C C . GLU D 1 72 ? 5.059 21.341 15.047 1.00 39.03 72 GLU D C 1
ATOM 5784 O O . GLU D 1 72 ? 5.751 20.666 14.277 1.00 44.21 72 GLU D O 1
ATOM 5796 N N . ASN D 1 73 ? 3.824 20.997 15.364 1.00 34.82 73 ASN D N 1
ATOM 5797 C CA . ASN D 1 73 ? 3.162 19.852 14.760 1.00 43.38 73 ASN D CA 1
ATOM 5798 C C . ASN D 1 73 ? 1.677 20.029 15.006 1.00 34.09 73 ASN D C 1
ATOM 5799 O O . ASN D 1 73 ? 1.232 21.076 15.491 1.00 32.09 73 ASN D O 1
ATOM 5810 N N . ALA D 1 74 ? 0.908 18.987 14.709 1.00 32.49 74 ALA D N 1
ATOM 5811 C CA . ALA D 1 74 ? -0.547 19.107 14.748 1.00 32.51 74 ALA D CA 1
ATOM 5812 C C . ALA D 1 74 ? -1.095 19.461 16.136 1.00 28.81 74 ALA D C 1
ATOM 5813 O O . ALA D 1 74 ? -2.197 20.002 16.229 1.00 32.83 74 ALA D O 1
ATOM 5820 N N . ASN D 1 75 ? -0.397 19.179 17.221 1.00 30.69 75 ASN D N 1
ATOM 5821 C CA . ASN D 1 75 ? -0.993 19.627 18.477 1.00 32.21 75 ASN D CA 1
ATOM 5822 C C . ASN D 1 75 ? -0.039 20.434 19.340 1.00 27.40 75 ASN D C 1
ATOM 5823 O O . ASN D 1 75 ? -0.282 20.553 20.541 1.00 29.75 75 ASN D O 1
ATOM 5834 N N . THR D 1 76 ? 1.019 20.996 18.765 1.00 25.38 76 THR D N 1
ATOM 5835 C CA . THR D 1 76 ? 1.991 21.739 19.564 1.00 24.79 76 THR D CA 1
ATOM 5836 C C . THR D 1 76 ? 2.263 23.106 18.937 1.00 25.79 76 THR D C 1
ATOM 5837 O O . THR D 1 76 ? 2.569 23.195 17.749 1.00 26.62 76 THR D O 1
ATOM 5848 N N . VAL D 1 77 ? 2.182 24.144 19.753 1.00 24.14 77 VAL D N 1
ATOM 5849 C CA . VAL D 1 77 ? 2.501 25.520 19.377 1.00 21.97 77 VAL D CA 1
ATOM 5850 C C . VAL D 1 77 ? 3.575 26.001 20.330 1.00 29.20 77 VAL D C 1
ATOM 5851 O O . VAL D 1 77 ? 3.531 25.703 21.534 1.00 27.36 77 VAL D O 1
ATOM 5864 N N . TYR D 1 78 ? 4.538 26.755 19.815 1.00 21.79 78 TYR D N 1
ATOM 5865 C CA . TYR D 1 78 ? 5.534 27.311 20.702 1.00 22.52 78 TYR D CA 1
ATOM 5866 C C . TYR D 1 78 ? 5.691 28.807 20.498 1.00 23.57 78 TYR D C 1
ATOM 5867 O O . TYR D 1 78 ? 5.406 29.355 19.442 1.00 22.22 78 TYR D O 1
ATOM 5885 N N . LEU D 1 79 ? 6.204 29.437 21.533 1.00 21.47 79 LEU D N 1
ATOM 5886 C CA . LEU D 1 79 ? 6.557 30.846 21.505 1.00 21.32 79 LEU D CA 1
ATOM 5887 C C . LEU D 1 79 ? 8.040 30.965 21.831 1.00 21.17 79 LEU D C 1
ATOM 5888 O O . LEU D 1 79 ? 8.457 30.743 22.973 1.00 21.39 79 LEU D O 1
ATOM 5904 N N . GLN D 1 80 ? 8.830 31.319 20.833 1.00 21.59 80 GLN D N 1
ATOM 5905 C CA . GLN D 1 80 ? 10.246 31.601 21.027 1.00 23.04 80 GLN D CA 1
ATOM 5906 C C . GLN D 1 80 ? 10.407 33.057 21.447 1.00 25.66 80 GLN D C 1
ATOM 5907 O O . GLN D 1 80 ? 9.972 33.963 20.730 1.00 24.27 80 GLN D O 1
ATOM 5921 N N . MET D 1 81 ? 11.008 33.293 22.617 1.00 22.40 81 MET D N 1
ATOM 5922 C CA . MET D 1 81 ? 11.149 34.631 23.185 1.00 21.67 81 MET D CA 1
ATOM 5923 C C . MET D 1 81 ? 12.628 34.956 23.277 1.00 23.91 81 MET D C 1
ATOM 5924 O O . MET D 1 81 ? 13.325 34.390 24.124 1.00 28.54 81 MET D O 1
ATOM 5938 N N . ASN D 1 82 ? 13.087 35.875 22.441 1.00 25.03 82 ASN D N 1
ATOM 5939 C CA . ASN D 1 82 ? 14.491 36.275 22.386 1.00 24.86 82 ASN D CA 1
ATOM 5940 C C . ASN D 1 82 ? 14.690 37.643 23.032 1.00 25.76 82 ASN D C 1
ATOM 5941 O O . ASN D 1 82 ? 13.753 38.424 23.197 1.00 25.59 82 ASN D O 1
ATOM 5952 N N . ASN D 1 83 ? 15.934 37.907 23.447 1.00 25.32 83 ASN D N 1
ATOM 5953 C CA . ASN D 1 83 ? 16.338 39.212 23.957 1.00 25.68 83 ASN D CA 1
ATOM 5954 C C . ASN D 1 83 ? 15.409 39.676 25.080 1.00 28.53 83 ASN D C 1
ATOM 5955 O O . ASN D 1 83 ? 14.878 40.786 25.077 1.00 26.02 83 ASN D O 1
ATOM 5966 N N . LEU D 1 84 ? 15.211 38.796 26.040 1.00 27.72 84 LEU D N 1
ATOM 5967 C CA . LEU D 1 84 ? 14.279 39.059 27.124 1.00 24.71 84 LEU D CA 1
ATOM 5968 C C . LEU D 1 84 ? 14.818 40.129 28.085 1.00 26.29 84 LEU D C 1
ATOM 5969 O O . LEU D 1 84 ? 16.025 40.323 28.239 1.00 27.11 84 LEU D O 1
ATOM 5985 N N . ARG D 1 85 ? 13.900 40.817 28.746 1.00 22.35 85 ARG D N 1
ATOM 5986 C CA . ARG D 1 85 ? 14.223 41.859 29.703 1.00 22.24 85 ARG D CA 1
ATOM 5987 C C . ARG D 1 85 ? 13.425 41.662 30.974 1.00 21.20 85 ARG D C 1
ATOM 5988 O O . ARG D 1 85 ? 12.411 40.968 30.985 1.00 21.37 85 ARG D O 1
ATOM 6009 N N . PRO D 1 86 ? 13.858 42.273 32.062 1.00 21.45 86 PRO D N 1
ATOM 6010 C CA . PRO D 1 86 ? 13.136 42.087 33.330 1.00 22.91 86 PRO D CA 1
ATOM 6011 C C . PRO D 1 86 ? 11.656 42.378 33.236 1.00 22.74 86 PRO D C 1
ATOM 6012 O O . PRO D 1 86 ? 10.847 41.648 33.833 1.00 19.74 86 PRO D O 1
ATOM 6023 N N . GLU D 1 87 ? 11.260 43.417 32.499 1.00 22.24 87 GLU D N 1
ATOM 6024 C CA . GLU D 1 87 ? 9.840 43.745 32.404 1.00 23.87 87 GLU D CA 1
ATOM 6025 C C . GLU D 1 87 ? 9.006 42.674 31.691 1.00 24.28 87 GLU D C 1
ATOM 6026 O O . GLU D 1 87 ? 7.770 42.707 31.792 1.00 23.17 87 GLU D O 1
ATOM 6038 N N . ASP D 1 88 ? 9.629 41.740 30.968 1.00 20.83 88 ASP D N 1
ATOM 6039 C CA . ASP D 1 88 ? 8.917 40.605 30.387 1.00 18.73 88 ASP D CA 1
ATOM 6040 C C . ASP D 1 88 ? 8.543 39.556 31.416 1.00 19.63 88 ASP D C 1
ATOM 6041 O O . ASP D 1 88 ? 7.781 38.642 31.096 1.00 19.62 88 ASP D O 1
ATOM 6050 N N . SER D 1 89 ? 9.055 39.653 32.640 1.00 19.50 89 SER D N 1
ATOM 6051 C CA . SER D 1 89 ? 8.731 38.644 33.639 1.00 18.39 89 SER D CA 1
ATOM 6052 C C . SER D 1 89 ? 7.244 38.636 33.939 1.00 17.61 89 SER D C 1
ATOM 6053 O O . SER D 1 89 ? 6.643 39.684 34.213 1.00 19.30 89 SER D O 1
ATOM 6061 N N . ASN D 1 90 ? 6.655 37.450 33.911 1.00 17.75 90 ASN D N 1
ATOM 6062 C CA . ASN D 1 90 ? 5.235 37.306 34.151 1.00 19.08 90 ASN D CA 1
ATOM 6063 C C . ASN D 1 90 ? 4.840 35.844 34.165 1.00 16.77 90 ASN D C 1
ATOM 6064 O O . ASN D 1 90 ? 5.661 34.950 33.905 1.00 18.83 90 ASN D O 1
ATOM 6075 N N . VAL D 1 91 ? 3.559 35.618 34.408 1.00 17.39 91 VAL D N 1
ATOM 6076 C CA . VAL D 1 91 ? 2.919 34.346 34.145 1.00 17.22 91 VAL D CA 1
ATOM 6077 C C . VAL D 1 91 ? 2.299 34.441 32.760 1.00 19.00 91 VAL D C 1
ATOM 6078 O O . VAL D 1 91 ? 1.540 35.385 32.478 1.00 22.93 91 VAL D O 1
ATOM 6091 N N . TYR D 1 92 ? 2.652 33.494 31.890 1.00 18.68 92 TYR D N 1
ATOM 6092 C CA . TYR D 1 92 ? 2.142 33.410 30.521 1.00 18.91 92 TYR D CA 1
ATOM 6093 C C . TYR D 1 92 ? 1.235 32.190 30.424 1.00 21.31 92 TYR D C 1
ATOM 6094 O O . TYR D 1 92 ? 1.626 31.082 30.827 1.00 25.11 92 TYR D O 1
ATOM 6112 N N . VAL D 1 93 ? 0.012 32.390 29.952 1.00 17.27 93 VAL D N 1
ATOM 6113 C CA . VAL D 1 93 ? -0.986 31.316 29.929 1.00 17.70 93 VAL D CA 1
ATOM 6114 C C . VAL D 1 93 ? -1.324 30.995 28.496 1.00 19.90 93 VAL D C 1
ATOM 6115 O O . VAL D 1 93 ? -1.629 31.899 27.726 1.00 21.08 93 VAL D O 1
ATOM 6128 N N . CYS D 1 94 ? -1.285 29.711 28.148 1.00 18.89 94 CYS D N 1
ATOM 6129 C CA . CYS D 1 94 ? -1.739 29.261 26.821 1.00 18.59 94 CYS D CA 1
ATOM 6130 C C . CYS D 1 94 ? -3.266 29.289 26.777 1.00 21.75 94 CYS D C 1
ATOM 6131 O O . CYS D 1 94 ? -3.931 28.852 27.719 1.00 23.35 94 CYS D O 1
ATOM 6138 N N . GLY D 1 95 ? -3.828 29.806 25.682 1.00 19.85 95 GLY D N 1
ATOM 6139 C CA . GLY D 1 95 ? -5.263 29.737 25.470 1.00 19.14 95 GLY D CA 1
ATOM 6140 C C . GLY D 1 95 ? -5.588 29.267 24.071 1.00 23.07 95 GLY D C 1
ATOM 6141 O O . GLY D 1 95 ? -4.835 29.500 23.125 1.00 20.63 95 GLY D O 1
ATOM 6145 N N . ALA D 1 96 ? -6.742 28.603 23.945 1.00 21.93 96 ALA D N 1
ATOM 6146 C CA . ALA D 1 96 ? -7.227 28.141 22.658 1.00 24.56 96 ALA D CA 1
ATOM 6147 C C . ALA D 1 96 ? -8.689 28.497 22.534 1.00 22.77 96 ALA D C 1
ATOM 6148 O O . ALA D 1 96 ? -9.482 28.264 23.456 1.00 26.34 96 ALA D O 1
ATOM 6155 N N . LEU D 1 97 ? -9.044 29.014 21.370 1.00 20.56 97 LEU D N 1
ATOM 6156 C CA . LEU D 1 97 ? -10.407 29.359 21.029 1.00 21.03 97 LEU D CA 1
ATOM 6157 C C . LEU D 1 97 ? -10.958 28.341 20.052 1.00 21.77 97 LEU D C 1
ATOM 6158 O O . LEU D 1 97 ? -10.369 28.080 18.991 1.00 24.00 97 LEU D O 1
ATOM 6174 N N . SER D 1 98 ? -12.076 27.760 20.426 1.00 23.67 98 SER D N 1
ATOM 6175 C CA . SER D 1 98 ? -12.793 26.783 1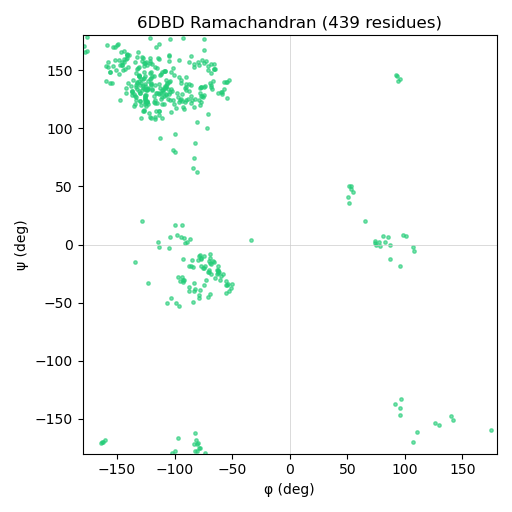9.599 1.00 24.94 98 SER D CA 1
ATOM 6176 C C . SER D 1 98 ? -14.198 27.277 19.334 1.00 25.68 98 SER D C 1
ATOM 6177 O O . SER D 1 98 ? -14.642 28.306 19.845 1.00 33.83 98 SER D O 1
ATOM 6185 N N . SER D 1 99 ? -14.927 26.498 18.549 1.00 26.97 99 SER D N 1
ATOM 6186 C CA . SER D 1 99 ? -16.210 26.931 18.042 1.00 31.69 99 SER D CA 1
ATOM 6187 C C . SER D 1 99 ? -17.380 26.368 18.825 1.00 46.07 99 SER D C 1
ATOM 6188 O O . SER D 1 99 ? -18.509 26.408 18.326 1.00 41.82 99 SER D O 1
ATOM 6196 N N . GLY D 1 100 ? -17.138 25.861 20.033 1.00 36.68 100 GLY D N 1
ATOM 6197 C CA . GLY D 1 100 ? -18.159 25.212 20.824 1.00 50.77 100 GLY D CA 1
ATOM 6198 C C . GLY D 1 100 ? -18.797 26.132 21.852 1.00 41.22 100 GLY D C 1
ATOM 6199 O O . GLY D 1 100 ? -18.623 27.352 21.841 1.00 47.38 100 GLY D O 1
ATOM 6203 N N . VAL D 1 101 ? -19.529 25.509 22.788 1.00 54.03 101 VAL D N 1
ATOM 6204 C CA . VAL D 1 101 ? -20.368 26.265 23.723 1.00 64.44 101 VAL D CA 1
ATOM 6205 C C . VAL D 1 101 ? -19.521 27.031 24.736 1.00 57.75 101 VAL D C 1
ATOM 6206 O O . VAL D 1 101 ? -19.813 28.191 25.053 1.00 63.80 101 VAL D O 1
ATOM 6219 N N . ASN D 1 102 ? -18.502 26.387 25.301 1.00 55.69 102 ASN D N 1
ATOM 6220 C CA . ASN D 1 102 ? -17.474 27.091 26.060 1.00 53.60 102 ASN D CA 1
ATOM 6221 C C . ASN D 1 102 ? -16.274 27.269 25.140 1.00 41.15 102 ASN D C 1
ATOM 6222 O O . ASN D 1 102 ? -15.463 26.356 24.959 1.00 40.37 102 ASN D O 1
ATOM 6233 N N . PRO D 1 103 ? -16.153 28.402 24.478 1.00 36.64 103 PRO D N 1
ATOM 6234 C CA . PRO D 1 103 ? -15.188 28.462 23.393 1.00 31.95 103 PRO D CA 1
ATOM 6235 C C . PRO D 1 103 ? -13.734 28.597 23.824 1.00 27.02 103 PRO D C 1
ATOM 6236 O O . PRO D 1 103 ? -12.869 28.279 23.009 1.00 28.12 103 PRO D O 1
ATOM 6247 N N . TRP D 1 104 ? -13.419 29.016 25.055 1.00 27.57 104 TRP D N 1
ATOM 6248 C CA . TRP D 1 104 ? -12.031 29.228 25.477 1.00 29.86 104 TRP D CA 1
ATOM 6249 C C . TRP D 1 104 ? -11.563 28.092 26.372 1.00 31.35 104 TRP D C 1
ATOM 6250 O O . TRP D 1 104 ? -12.291 27.680 27.277 1.00 29.97 104 TRP D O 1
ATOM 6271 N N . ALA D 1 105 ? -10.388 27.539 26.062 1.00 26.84 105 ALA D N 1
ATOM 6272 C CA . ALA D 1 105 ? -9.647 26.663 26.954 1.00 27.93 105 ALA D CA 1
ATOM 6273 C C . ALA D 1 105 ? -8.379 27.384 27.391 1.00 27.87 105 ALA D C 1
ATOM 6274 O O . ALA D 1 105 ? -7.805 28.177 26.634 1.00 24.81 105 ALA D O 1
ATOM 6281 N N . TRP D 1 106 ? -7.962 27.109 28.626 1.00 28.09 106 TRP D N 1
ATOM 6282 C CA . TRP D 1 106 ? -6.820 27.789 29.228 1.00 32.77 106 TRP D CA 1
ATOM 6283 C C . TRP D 1 106 ? -5.904 26.756 29.855 1.00 31.90 106 TRP D C 1
ATOM 6284 O O . TRP D 1 106 ? -6.370 25.790 30.484 1.00 31.96 106 TRP D O 1
ATOM 6305 N N . GLY D 1 107 ? -4.603 26.960 29.673 1.00 29.68 107 GLY D N 1
ATOM 6306 C CA . GLY D 1 107 ? -3.610 26.149 30.343 1.00 32.41 107 GLY D CA 1
ATOM 6307 C C . GLY D 1 107 ? -3.414 26.608 31.777 1.00 38.06 107 GLY D C 1
ATOM 6308 O O . GLY D 1 107 ? -4.132 27.460 32.303 1.00 32.62 107 GLY D O 1
ATOM 6312 N N . GLN D 1 108 ? -2.389 26.035 32.400 1.00 33.63 108 GLN D N 1
ATOM 6313 C CA . GLN D 1 108 ? -2.127 26.219 33.824 1.00 35.43 108 GLN D CA 1
ATOM 6314 C C . GLN D 1 108 ? -1.298 27.468 34.096 1.00 42.96 108 GLN D C 1
ATOM 6315 O O . GLN D 1 108 ? -1.265 27.964 35.226 1.00 45.33 108 GLN D O 1
ATOM 6329 N N . GLY D 1 109 ? -0.630 27.976 33.090 1.00 34.52 109 GLY D N 1
ATOM 6330 C CA . GLY D 1 109 ? 0.266 29.091 33.279 1.00 35.66 109 GLY D CA 1
ATOM 6331 C C . GLY D 1 109 ? 1.690 28.632 33.460 1.00 33.96 109 GLY D C 1
ATOM 6332 O O . GLY D 1 109 ? 1.963 27.632 34.140 1.00 34.84 109 GLY D O 1
ATOM 6336 N N . THR D 1 110 ? 2.604 29.407 32.891 1.00 22.91 110 THR D N 1
ATOM 6337 C CA . THR D 1 110 ? 4.034 29.170 32.920 1.00 24.09 110 THR D CA 1
ATOM 6338 C C . THR D 1 110 ? 4.751 30.464 33.296 1.00 26.50 110 THR D C 1
ATOM 6339 O O . THR D 1 110 ? 4.453 31.514 32.731 1.00 24.20 110 THR D O 1
ATOM 6350 N N . GLN D 1 111 ? 5.705 30.401 34.222 1.00 24.21 111 GLN D N 1
ATOM 6351 C CA . GLN D 1 111 ? 6.431 31.604 34.601 1.00 21.27 111 GLN D CA 1
ATOM 6352 C C . GLN D 1 111 ? 7.678 31.827 33.768 1.00 21.99 111 GLN D C 1
ATOM 6353 O O . GLN D 1 111 ? 8.493 30.923 33.584 1.00 26.16 111 GLN D O 1
ATOM 6367 N N . VAL D 1 112 ? 7.858 33.073 33.346 1.00 21.37 112 VAL D N 1
ATOM 6368 C CA . VAL D 1 112 ? 9.093 33.567 32.753 1.00 21.41 112 VAL D CA 1
ATOM 6369 C C . VAL D 1 112 ? 9.635 34.608 33.716 1.00 20.27 112 VAL D C 1
ATOM 6370 O O . VAL D 1 112 ? 8.961 35.608 33.991 1.00 19.22 112 VAL D O 1
ATOM 6383 N N . THR D 1 113 ? 10.862 34.403 34.198 1.00 20.34 113 THR D N 1
ATOM 6384 C CA . THR D 1 113 ? 11.515 35.315 35.125 1.00 19.44 113 THR D CA 1
ATOM 6385 C C . THR D 1 113 ? 12.866 35.721 34.563 1.00 21.33 113 THR D C 1
ATOM 6386 O O . THR D 1 113 ? 13.723 34.870 34.316 1.00 24.64 113 THR D O 1
ATOM 6397 N N . VAL D 1 114 ? 13.062 37.013 34.396 1.00 21.82 114 VAL D N 1
ATOM 6398 C CA . VAL D 1 114 ? 14.252 37.536 33.749 1.00 22.91 114 VAL D CA 1
ATOM 6399 C C . VAL D 1 114 ? 15.029 38.379 34.745 1.00 22.2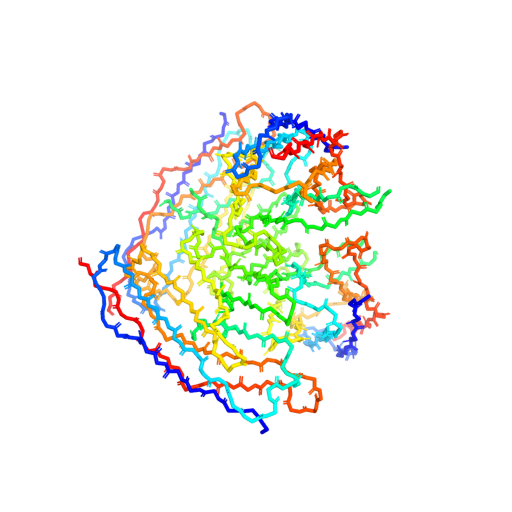1 114 VAL D C 1
ATOM 6400 O O . VAL D 1 114 ? 14.531 39.395 35.255 1.00 22.70 114 VAL D O 1
ATOM 6413 N N . SER D 1 115 ? 16.285 38.002 34.973 1.00 23.68 115 SER D N 1
ATOM 6414 C CA . SER D 1 115 ? 17.133 38.761 35.867 1.00 25.13 115 SER D CA 1
ATOM 6415 C C . SER D 1 115 ? 17.579 40.065 35.197 1.00 24.97 115 SER D C 1
ATOM 6416 O O . SER D 1 115 ? 17.412 40.266 33.993 1.00 29.58 115 SER D O 1
ATOM 6424 N N . SER D 1 116 ? 18.144 40.952 36.012 1.00 25.89 116 SER D N 1
ATOM 6425 C CA . SER D 1 116 ? 18.573 42.265 35.523 1.00 30.65 116 SER D CA 1
ATOM 6426 C C . SER D 1 116 ? 19.950 42.207 34.885 1.00 33.83 116 SER D C 1
ATOM 6427 O O . SER D 1 116 ? 20.224 42.951 33.939 1.00 40.69 116 SER D O 1
ATOM 6435 N N . GLU D 1 117 ? 20.824 41.340 35.381 1.00 38.11 117 GLU D N 1
ATOM 6436 C CA . GLU D 1 117 ? 22.172 41.256 34.837 1.00 57.14 117 GLU D CA 1
ATOM 6437 C C . GLU D 1 117 ? 22.186 40.457 33.554 1.00 69.84 117 GLU D C 1
ATOM 6438 O O . GLU D 1 117 ? 21.366 39.549 33.390 1.00 69.74 117 GLU D O 1
#

Solvent-accessible surface area: 20303 Å² total; per-residue (Å²): 125,30,120,9,98,14,66,36,32,32,133,27,59,35,111,23,55,28,119,0,26,1,59,5,44,59,60,53,107,26,21,88,28,1,0,0,15,50,108,136,109,65,6,0,4,15,21,80,119,26,11,18,81,19,45,31,63,0,41,72,29,11,65,5,26,97,112,75,71,54,16,1,43,0,38,0,59,74,0,89,54,127,14,42,47,54,2,2,0,0,1,49,17,78,62,111,88,58,99,19,79,11,130,18,13,95,0,52,7,50,134,122,27,116,9,90,12,68,38,33,33,131,25,59,37,115,22,56,29,111,0,27,0,63,5,49,59,55,60,93,21,16,16,8,0,0,0,13,73,47,70,110,145,66,82,25,3,0,6,18,14,152,56,27,10,18,52,18,33,30,50,0,40,74,24,10,68,6,25,96,103,79,77,52,19,2,38,0,38,0,46,79,0,89,60,127,13,42,46,53,2,1,0,0,1,0,11,61,46,142,118,34,49,20,78,12,127,16,13,93,0,54,8,47,133,124,24,51,12,119,34,64,36,32,31,132,20,64,37,105,21,55,29,113,0,28,0,60,1,49,58,42,46,151,22,16,72,20,0,0,0,19,43,108,137,99,46,0,0,7,11,39,111,116,23,34,0,50,16,27,16,42,1,102,76,26,11,50,0,23,94,110,79,71,56,20,0,37,0,35,0,45,75,0,73,55,125,8,38,44,50,0,2,0,0,1,27,19,76,64,100,136,55,72,20,81,11,108,25,15,93,0,55,7,48,134,105,23,125,18,124,11,66,35,39,28,132,23,110,27,102,22,56,32,111,0,26,0,61,4,53,43,60,35,62,9,12,16,30,0,0,0,13,41,156,137,99,18,0,0,12,14,29,77,46,23,36,4,74,14,39,22,39,2,115,74,26,9,57,1,24,98,107,78,55,50,19,0,37,0,34,0,54,73,0,68,55,122,4,40,71,66,0,11,0,0,1,0,16,21,38,124,126,13,66,18,76,14,120,18,14,117,1,55,9,40,96,70

Secondary structure (DSSP, 8-state):
-EEEEEE--EEEETT--EEEEEEEEESGGGEEEEEEEE--EEEEEEETT--EEE-TTTTTTEEEEEEETTEEEEEE-S--GGG-EEEEEEEEESSSS-EEE---EEEEEE-/-EEEEEE--EEEETT--EEEEEEEEESGGGEEEEEEEEE---EEEEEEEETT--EEE-TTTTTTEEEEEEETTEEEEEE-S--GGG-EEEEEEEEESSSS-EEE---EEEEEE-/-EEEEEE--EEEETT--EEEEEEEEESGGGEEEEEEEE--EEEEEEETT--EEE-GGGTT-EEEEE-SSSEEEEEE-S--GGG-EEEEEEEEESSSS-EEE---EEEEEE-/-EEEEEE--EEE-TT--EEEEEEEEES-TTEEEEEEEE--EEEEEEETTS-EEE-GGGTT-EEEEEEETTEEEEEE-S--GGG-EEEEEEEEESSSS-EEE---EEEEE---